Protein AF-I1BP07-F1 (afdb_monomer_lite)

Organism: Rhizopus delemar (strain RA 99-880 / ATCC MYA-4621 / FGSC 9543 / NRRL 43880) (NCBI:txid246409)

pLDDT: mean 74.72, std 16.77, range [32.66, 95.31]

InterPro domains:
  IPR033370 Conserved oligomeric Golgi complex subunit 1 [PTHR31658] (6-443)

Foldseek 3Di:
DLVVVLVCLLPDDDPDLPCLLVSLLVSVLVNVVSVLVVLVVLCQQPPDQPPVRDGPVRVVVVVVCVLQPPDPDDDDDDDDPDQSVLVVDPPVDPVNVVLVPDPPCVSPDDPPPPPPDDDDLVNQLVVSVVVVVVSLVSLVVRVLVSCVSPLFLLSLVSSLVSNQVSCVVPPPDPVSQVSCCSNNVDGDDPCVRRPVVSSLVSLLVSLLVLLLVLLCCCPPPVVCQQPPPPDPVVSVVSLVVLPCLDPPPPDPPLDDDFDPPDPVSVVVRVVSVVCSVLSPGPSLVVSLVVNLVSLVVRLVRLCSLVDDDPDCRPVSVVSNVVSLVSQLVSNLVSLLSNLVVLLVLLVVLVPDPDLVSSLSSLQSSLSSLQCNLLPRQRSQCSNVSDPDSPPPVVCVPPPDHDPSSVVSSVSSNVSNVSSCVSVVVVVVVVLVVVVVVVVVVDDDDPVCPVVCVPPVVVVSD

Secondary structure (DSSP, 8-state):
-HHHHHHHHHH---S-GGGHHHHHHHHHHHHHHHHHHHHHHHHHHHT---TTS--HHHHHHHHHHHHHS--S-----------THHHHS-TTSTHHHHHHTS-HHHHT--------S---HHHHHHHHHHHHHHHHHHHHHHHHHHHTT--SHHHHHHHHHHHHHHHHTT-SSTHHHHHHHHHHSS---HIIIIIHHHHHHHHHHHHHHHHHHHHHHIIIIIHHHHS-SS-HHHHHHHHHHHH--S--TTSS-S-PPPPTT-HHHHHHHHHHHHHHHTT--HHHHHHHHHHHHHHHHHHHHHGGGGS--SS--TTHHHHHHHHHHHHHHHHHHHHHHHHHHHHHHHHHGGG-S-HHHHHHHHHHHHHHHHHHHHH-SSHHHHHHT-SS---TTTTTSSTT--HHHHHHHHHHHHHHHHHHHHHHHHHHHHHHHHHHHHHHHS---TTGGGTHHHHHHHH--

Structure (mmCIF, N/CA/C/O backbone):
data_AF-I1BP07-F1
#
_entry.id   AF-I1BP07-F1
#
loop_
_atom_site.group_PDB
_atom_site.id
_atom_site.type_symbol
_atom_site.label_atom_id
_atom_site.label_alt_id
_atom_site.label_comp_id
_atom_site.label_asym_id
_atom_site.label_entity_id
_atom_site.label_seq_id
_atom_site.pdbx_PDB_ins_code
_atom_site.Cartn_x
_atom_site.Cartn_y
_atom_site.Cartn_z
_atom_site.occupancy
_atom_site.B_iso_or_equiv
_atom_site.auth_seq_id
_atom_site.auth_comp_id
_atom_site.auth_asym_id
_atom_site.auth_atom_id
_atom_site.pdbx_PDB_model_num
ATOM 1 N N . MET A 1 1 ? 14.608 -7.555 -33.661 1.00 65.44 1 MET A N 1
ATOM 2 C CA . MET A 1 1 ? 15.570 -8.225 -32.752 1.00 65.44 1 MET A CA 1
ATOM 3 C C . MET A 1 1 ? 15.538 -7.621 -31.350 1.00 65.44 1 MET A C 1
ATOM 5 O O . MET A 1 1 ? 15.260 -8.359 -30.422 1.00 65.44 1 MET A O 1
ATOM 9 N N . ARG A 1 2 ? 15.727 -6.300 -31.178 1.00 81.62 2 ARG A N 1
ATOM 10 C CA . ARG A 1 2 ? 15.720 -5.640 -29.853 1.00 81.62 2 ARG A CA 1
ATOM 11 C C . ARG A 1 2 ? 14.394 -5.749 -29.082 1.00 81.62 2 ARG A C 1
ATOM 13 O O . ARG A 1 2 ? 14.435 -5.970 -27.883 1.00 81.62 2 ARG A O 1
ATOM 20 N N . THR A 1 3 ? 13.243 -5.707 -29.762 1.00 83.81 3 THR A N 1
ATOM 21 C CA . THR A 1 3 ? 11.929 -5.965 -29.132 1.00 83.81 3 THR A CA 1
ATOM 22 C C . THR A 1 3 ? 11.847 -7.356 -28.506 1.00 83.81 3 THR A C 1
ATOM 24 O O . THR A 1 3 ? 11.414 -7.467 -27.372 1.00 83.81 3 THR A O 1
ATOM 27 N N . ARG A 1 4 ? 12.343 -8.395 -29.196 1.00 84.81 4 ARG A N 1
ATOM 28 C CA . ARG A 1 4 ? 12.355 -9.771 -28.668 1.00 84.81 4 ARG A CA 1
ATOM 29 C C . ARG A 1 4 ? 13.240 -9.901 -27.433 1.00 84.81 4 ARG A C 1
ATOM 31 O O . ARG A 1 4 ? 12.862 -10.574 -26.498 1.00 84.81 4 ARG A O 1
ATOM 38 N N . VAL A 1 5 ? 14.372 -9.193 -27.395 1.00 85.38 5 VAL A N 1
ATOM 39 C CA . VAL A 1 5 ? 15.228 -9.154 -26.197 1.00 85.38 5 VAL A CA 1
ATOM 40 C C . VAL A 1 5 ? 14.480 -8.545 -25.006 1.00 85.38 5 VAL A C 1
ATOM 42 O O . VAL A 1 5 ? 14.605 -9.046 -23.897 1.00 85.38 5 VAL A O 1
ATOM 45 N N . ILE A 1 6 ? 13.695 -7.483 -25.220 1.00 84.88 6 ILE A N 1
ATOM 46 C CA . ILE A 1 6 ? 12.870 -6.883 -24.160 1.00 84.88 6 ILE A CA 1
ATOM 47 C C . ILE A 1 6 ? 11.746 -7.844 -23.742 1.00 84.88 6 ILE A C 1
ATOM 49 O O . ILE A 1 6 ? 11.538 -8.030 -22.549 1.00 84.88 6 ILE A O 1
ATOM 53 N N . GLU A 1 7 ? 11.070 -8.487 -24.698 1.00 86.25 7 GLU A N 1
ATOM 54 C CA . GLU A 1 7 ? 10.052 -9.517 -24.433 1.00 86.25 7 GLU A CA 1
ATOM 55 C C . GLU A 1 7 ? 10.642 -10.680 -23.606 1.00 86.25 7 GLU A C 1
ATOM 57 O O . GLU A 1 7 ? 10.087 -11.032 -22.568 1.00 86.25 7 GLU A O 1
ATOM 62 N N . ASP A 1 8 ? 11.813 -11.203 -23.983 1.00 85.44 8 ASP A N 1
ATOM 63 C CA . ASP A 1 8 ? 12.513 -12.273 -23.261 1.00 85.44 8 ASP A CA 1
ATOM 64 C C . ASP A 1 8 ? 12.889 -11.842 -21.833 1.00 85.44 8 ASP A C 1
ATOM 66 O O . ASP A 1 8 ? 12.716 -12.605 -20.881 1.00 85.44 8 ASP A O 1
ATOM 70 N N . LEU A 1 9 ? 13.379 -10.608 -21.658 1.00 84.94 9 LEU A N 1
ATOM 71 C CA . LEU A 1 9 ? 13.719 -10.061 -20.341 1.00 84.94 9 LEU A CA 1
ATOM 72 C C . LEU A 1 9 ? 12.486 -9.904 -19.442 1.00 84.94 9 LEU A C 1
ATOM 74 O O . LEU A 1 9 ? 12.595 -10.155 -18.243 1.00 84.94 9 LEU A O 1
ATOM 78 N N . LEU A 1 10 ? 11.336 -9.524 -20.007 1.00 83.19 10 LEU A N 1
ATOM 79 C CA . LEU A 1 10 ? 10.070 -9.381 -19.280 1.00 83.19 10 LEU A CA 1
ATOM 80 C C . LEU A 1 10 ? 9.449 -10.735 -18.914 1.00 83.19 10 LEU A C 1
ATOM 82 O O . LEU A 1 10 ? 8.881 -10.883 -17.836 1.00 83.19 10 LEU A O 1
ATOM 86 N N . GLN A 1 11 ? 9.588 -11.743 -19.775 1.00 82.31 11 GLN A N 1
ATOM 87 C CA . GLN A 1 11 ? 9.034 -13.080 -19.533 1.00 82.31 11 GLN A CA 1
ATOM 88 C C . GLN A 1 11 ? 9.915 -13.946 -18.619 1.00 82.31 11 GLN A C 1
ATOM 90 O O . GLN A 1 11 ? 9.458 -14.956 -18.074 1.00 82.31 11 GLN A O 1
ATOM 95 N N . HIS A 1 12 ? 11.180 -13.571 -18.417 1.00 78.50 12 HIS A N 1
ATOM 96 C CA . HIS A 1 12 ? 12.108 -14.343 -17.603 1.00 78.50 12 HIS A CA 1
ATOM 97 C C . HIS A 1 12 ? 11.789 -14.221 -16.101 1.00 78.50 12 HIS A C 1
ATOM 99 O O . HIS A 1 12 ? 12.243 -13.309 -15.411 1.00 78.50 12 HIS A O 1
ATOM 105 N N . LYS A 1 13 ? 11.065 -15.199 -15.548 1.00 67.06 13 LYS A N 1
ATOM 106 C CA . LYS A 1 13 ? 10.767 -15.276 -14.107 1.00 67.06 13 LYS A CA 1
ATOM 107 C C . LYS A 1 13 ? 11.942 -15.868 -13.317 1.00 67.06 13 LYS A C 1
ATOM 109 O O . LYS A 1 13 ? 12.504 -16.900 -13.688 1.00 67.06 13 LYS A O 1
ATOM 114 N N . SER A 1 14 ? 12.319 -15.237 -12.201 1.00 62.19 14 SER A N 1
ATOM 115 C CA . SER A 1 14 ? 13.306 -15.811 -11.272 1.00 62.19 14 SER A CA 1
ATOM 116 C C . SER A 1 14 ? 12.728 -17.043 -10.572 1.00 62.19 14 SER A C 1
ATOM 118 O O . SER A 1 14 ? 11.645 -16.984 -9.998 1.00 62.19 14 SER A O 1
ATOM 120 N N . LYS A 1 15 ? 13.480 -18.152 -10.551 1.00 57.72 15 LYS A N 1
ATOM 121 C CA . LYS A 1 15 ? 13.122 -19.373 -9.801 1.00 57.72 15 LYS A CA 1
ATOM 122 C C . LYS A 1 15 ? 13.403 -19.275 -8.292 1.00 57.72 15 LYS A C 1
ATOM 124 O O . LYS A 1 15 ? 13.000 -20.165 -7.552 1.00 57.72 15 LYS A O 1
ATOM 129 N N . LYS A 1 16 ? 14.120 -18.243 -7.826 1.00 57.16 16 LYS A N 1
ATOM 130 C CA . LYS A 1 16 ? 14.475 -18.050 -6.407 1.00 57.16 16 LYS A CA 1
ATOM 131 C C . LYS A 1 16 ? 13.924 -16.720 -5.894 1.00 57.16 16 LYS A C 1
ATOM 133 O O . LYS A 1 16 ? 14.298 -15.660 -6.398 1.00 57.16 16 LYS A O 1
ATOM 138 N N . MET A 1 17 ? 13.062 -16.799 -4.881 1.00 55.59 17 MET A N 1
ATOM 139 C CA . MET A 1 17 ? 12.342 -15.663 -4.288 1.00 55.59 17 MET A CA 1
ATOM 140 C C . MET A 1 17 ? 13.264 -14.725 -3.484 1.00 55.59 17 MET A C 1
ATOM 142 O O . MET A 1 17 ? 13.031 -13.523 -3.439 1.00 55.59 17 MET A O 1
ATOM 146 N N . GLU A 1 18 ? 14.360 -15.248 -2.922 1.00 54.72 18 GLU A N 1
ATOM 147 C CA . GLU A 1 18 ? 15.248 -14.525 -1.990 1.00 54.72 18 GLU A CA 1
ATOM 148 C C . GLU A 1 18 ? 16.077 -13.393 -2.629 1.00 54.72 18 GLU A C 1
ATOM 150 O O . GLU A 1 18 ? 16.513 -12.488 -1.926 1.00 54.72 18 GLU A O 1
ATOM 155 N N . ASN A 1 19 ? 16.240 -13.379 -3.959 1.00 72.44 19 ASN A N 1
ATOM 156 C CA . ASN A 1 19 ? 16.998 -12.344 -4.684 1.00 72.44 19 ASN A CA 1
ATOM 157 C C . ASN A 1 19 ? 16.127 -11.477 -5.615 1.00 72.44 19 ASN A C 1
ATOM 159 O O . ASN A 1 19 ? 16.659 -10.824 -6.520 1.00 72.44 19 ASN A O 1
ATOM 163 N N . SER A 1 20 ? 14.805 -11.448 -5.408 1.00 80.38 20 SER A N 1
ATOM 164 C CA . SER A 1 20 ? 13.853 -10.760 -6.296 1.00 80.38 20 SER A CA 1
ATOM 165 C C . SER A 1 20 ? 14.192 -9.280 -6.518 1.00 80.38 20 SER A C 1
ATOM 167 O O . SER A 1 20 ? 14.190 -8.826 -7.656 1.00 80.38 20 SER A O 1
ATOM 169 N N . ILE A 1 21 ? 14.604 -8.552 -5.474 1.00 85.94 21 ILE A N 1
ATOM 170 C CA . ILE A 1 21 ? 14.958 -7.121 -5.547 1.00 85.94 21 ILE A CA 1
ATOM 171 C C . ILE A 1 21 ? 16.108 -6.873 -6.534 1.00 85.94 21 ILE A C 1
ATOM 173 O O . ILE A 1 21 ? 16.017 -6.011 -7.404 1.00 85.94 21 ILE A O 1
ATOM 177 N N . HIS A 1 22 ? 17.216 -7.609 -6.395 1.00 86.62 22 HIS A N 1
ATOM 178 C CA . HIS A 1 22 ? 18.387 -7.431 -7.261 1.00 86.62 22 HIS A CA 1
ATOM 179 C C . HIS A 1 22 ? 18.106 -7.882 -8.690 1.00 86.62 22 HIS A C 1
ATOM 181 O O . HIS A 1 22 ? 18.569 -7.249 -9.637 1.00 86.62 22 HIS A O 1
ATOM 187 N N . PHE A 1 23 ? 17.353 -8.970 -8.833 1.00 87.94 23 PHE A N 1
ATOM 188 C CA . PHE A 1 23 ? 16.972 -9.507 -10.126 1.00 87.94 23 PHE A CA 1
ATOM 189 C C . PHE A 1 23 ? 16.077 -8.530 -10.899 1.00 87.94 23 PHE A C 1
ATOM 191 O O . PHE A 1 23 ? 16.430 -8.156 -12.013 1.00 87.94 23 PHE A O 1
ATOM 198 N N . ILE A 1 24 ? 14.999 -8.038 -10.279 1.00 89.75 24 ILE A N 1
ATOM 199 C CA . ILE A 1 24 ? 14.066 -7.079 -10.889 1.00 89.75 24 ILE A CA 1
ATOM 200 C C . ILE A 1 24 ? 14.785 -5.766 -11.212 1.00 89.75 24 ILE A C 1
ATOM 202 O O . ILE A 1 24 ? 14.673 -5.266 -12.328 1.00 89.75 24 ILE A O 1
ATOM 206 N N . ALA A 1 25 ? 15.587 -5.230 -10.284 1.00 89.88 25 ALA A N 1
ATOM 207 C CA . ALA A 1 25 ? 16.351 -4.008 -10.540 1.00 89.88 25 ALA A CA 1
ATOM 208 C C . ALA A 1 25 ? 17.303 -4.160 -11.740 1.00 89.88 25 ALA A C 1
ATOM 210 O O . ALA A 1 25 ? 17.402 -3.256 -12.568 1.00 89.88 25 ALA A O 1
ATOM 211 N N . ARG A 1 26 ? 17.974 -5.315 -11.871 1.00 88.94 26 ARG A N 1
ATOM 212 C CA . ARG A 1 26 ? 18.850 -5.606 -13.012 1.00 88.94 26 ARG A CA 1
ATOM 213 C C . ARG A 1 26 ? 18.068 -5.772 -14.313 1.00 88.94 26 ARG A C 1
ATOM 215 O O . ARG A 1 26 ? 18.469 -5.190 -15.310 1.00 88.94 26 ARG A O 1
ATOM 222 N N . GLN A 1 27 ? 16.956 -6.504 -14.302 1.00 89.88 27 GLN A N 1
ATOM 223 C CA . GLN A 1 27 ? 16.103 -6.660 -15.483 1.00 89.88 27 GLN A CA 1
ATOM 224 C C . GLN A 1 27 ? 15.606 -5.309 -16.000 1.00 89.88 27 GLN A C 1
ATOM 226 O O . GLN A 1 27 ? 15.740 -5.016 -17.185 1.00 89.88 27 GLN A O 1
ATOM 231 N N . LEU A 1 28 ? 15.088 -4.458 -15.110 1.00 91.06 28 LEU A N 1
ATOM 232 C CA . LEU A 1 28 ? 14.599 -3.132 -15.484 1.00 91.06 28 LEU A CA 1
ATOM 233 C C . LEU A 1 28 ? 15.736 -2.226 -15.968 1.00 91.06 28 LEU A C 1
ATOM 235 O O . LEU A 1 28 ? 15.567 -1.525 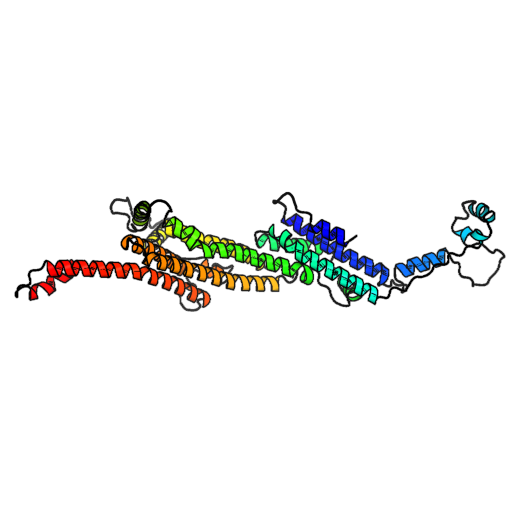-16.965 1.00 91.06 28 LEU A O 1
ATOM 239 N N . LYS A 1 29 ? 16.920 -2.294 -15.344 1.00 90.00 29 LYS A N 1
ATOM 240 C CA . LYS A 1 29 ? 18.126 -1.621 -15.850 1.00 90.00 29 LYS A CA 1
ATOM 241 C C . LYS A 1 29 ? 18.458 -2.073 -17.274 1.00 90.00 29 LYS A C 1
ATOM 243 O O . LYS A 1 29 ? 18.672 -1.229 -18.140 1.00 90.00 29 LYS A O 1
ATOM 248 N N . ASP A 1 30 ? 18.502 -3.379 -17.519 1.00 88.81 30 ASP A N 1
ATOM 249 C CA . ASP A 1 30 ? 18.876 -3.941 -18.817 1.00 88.81 30 ASP A CA 1
ATOM 250 C C . ASP A 1 30 ? 17.866 -3.534 -19.903 1.00 88.81 30 ASP A C 1
ATOM 252 O O . ASP A 1 30 ? 18.271 -3.157 -21.002 1.00 88.81 30 ASP A O 1
ATOM 256 N N . ILE A 1 31 ? 16.568 -3.484 -19.581 1.00 89.94 31 ILE A N 1
ATOM 257 C CA . ILE A 1 31 ? 15.528 -2.952 -20.477 1.00 89.94 31 ILE A CA 1
ATOM 258 C C . ILE A 1 31 ? 15.792 -1.477 -20.812 1.00 89.94 31 ILE A C 1
ATOM 260 O O . ILE A 1 31 ? 15.805 -1.111 -21.989 1.00 89.94 31 ILE A O 1
ATOM 264 N N . ILE A 1 32 ? 16.056 -0.635 -19.806 1.00 88.75 32 ILE A N 1
ATOM 265 C CA . ILE A 1 32 ? 16.356 0.793 -20.010 1.00 88.75 32 ILE A CA 1
ATOM 266 C C . ILE A 1 32 ? 17.624 0.966 -20.859 1.00 88.75 32 ILE A C 1
ATOM 268 O O . ILE A 1 32 ? 17.656 1.807 -21.757 1.00 88.75 32 ILE A O 1
ATOM 272 N N . LEU A 1 33 ? 18.662 0.159 -20.627 1.00 87.62 33 LEU A N 1
ATOM 273 C CA . LEU A 1 33 ? 19.893 0.199 -21.415 1.00 87.62 33 LEU A CA 1
ATOM 274 C C . LEU A 1 33 ? 19.667 -0.235 -22.862 1.00 87.62 33 LEU A C 1
ATOM 276 O O . LEU A 1 33 ? 20.145 0.441 -23.769 1.00 87.62 33 LEU A O 1
ATOM 280 N N . VAL A 1 34 ? 18.920 -1.316 -23.102 1.00 89.25 34 VAL A N 1
ATOM 281 C CA . VAL A 1 34 ? 18.561 -1.749 -24.462 1.00 89.25 34 VAL A CA 1
ATOM 282 C C . VAL A 1 34 ? 17.775 -0.653 -25.178 1.00 89.25 34 VAL A C 1
ATOM 284 O O . VAL A 1 34 ? 18.033 -0.387 -26.355 1.00 89.25 34 VAL A O 1
ATOM 287 N N . PHE A 1 35 ? 16.869 0.021 -24.470 1.00 88.38 35 PHE A N 1
ATOM 288 C CA . PHE A 1 35 ? 16.119 1.156 -24.994 1.00 88.38 35 PHE A CA 1
ATOM 289 C C . PHE A 1 35 ? 17.056 2.299 -25.404 1.00 88.38 35 PHE A C 1
ATOM 291 O O . PHE A 1 35 ? 17.086 2.683 -26.576 1.00 88.38 35 PHE A O 1
ATOM 298 N N . LYS A 1 36 ? 17.907 2.774 -24.485 1.00 87.56 36 LYS A N 1
ATOM 299 C CA . LYS A 1 36 ? 18.861 3.862 -24.751 1.00 87.56 36 LYS A CA 1
ATOM 300 C C . LYS A 1 36 ? 19.850 3.530 -25.866 1.00 87.56 36 LYS A C 1
ATOM 302 O O . LYS A 1 36 ? 20.086 4.356 -26.743 1.00 87.56 36 LYS A O 1
ATOM 307 N N . GLN A 1 37 ? 20.396 2.315 -25.871 1.00 88.19 37 GLN A N 1
ATOM 308 C CA . GLN A 1 37 ? 21.327 1.856 -26.903 1.00 88.19 37 GLN A CA 1
ATOM 309 C C . GLN A 1 37 ? 20.670 1.794 -28.281 1.00 88.19 37 GLN A C 1
ATOM 311 O O . GLN A 1 37 ? 21.300 2.174 -29.262 1.00 88.19 37 GLN A O 1
ATOM 316 N N . THR A 1 38 ? 19.416 1.344 -28.369 1.00 89.81 38 THR A N 1
ATOM 317 C CA . THR A 1 38 ? 18.689 1.279 -29.647 1.00 89.81 38 THR A CA 1
ATOM 318 C C . THR A 1 38 ? 18.510 2.679 -30.232 1.00 89.81 38 THR A C 1
ATOM 320 O O . THR A 1 38 ? 18.828 2.909 -31.395 1.00 89.81 38 THR A O 1
ATOM 323 N N . PHE A 1 39 ? 18.102 3.636 -29.399 1.00 89.19 39 PHE A N 1
ATOM 324 C CA . PHE A 1 39 ? 18.002 5.047 -29.769 1.00 89.19 39 PHE A CA 1
ATOM 325 C C . PHE A 1 39 ? 19.347 5.642 -30.193 1.00 89.19 39 PHE A C 1
ATOM 327 O O . PHE A 1 39 ? 19.441 6.241 -31.259 1.00 89.19 39 PHE A O 1
ATOM 334 N N . ALA A 1 40 ? 20.404 5.438 -29.405 1.00 87.12 40 ALA A N 1
ATOM 335 C CA . ALA A 1 40 ? 21.735 5.942 -29.732 1.00 87.12 40 ALA A CA 1
ATOM 336 C C . ALA A 1 40 ? 22.280 5.341 -31.039 1.00 87.12 40 ALA A C 1
ATOM 338 O O . ALA A 1 40 ? 22.936 6.032 -31.813 1.00 87.12 40 ALA A O 1
ATOM 339 N N . GLN A 1 41 ? 22.013 4.062 -31.313 1.00 87.31 41 GLN A N 1
ATOM 340 C CA . GLN A 1 41 ? 22.420 3.411 -32.561 1.00 87.31 41 GLN A CA 1
ATOM 341 C C . GLN A 1 41 ? 21.684 4.002 -33.765 1.00 87.31 41 GLN A C 1
ATOM 343 O O . GLN A 1 41 ? 22.322 4.324 -34.761 1.00 87.31 41 GLN A O 1
ATOM 348 N N . ILE A 1 42 ? 20.368 4.191 -33.666 1.00 87.31 42 ILE A N 1
ATOM 349 C CA . ILE A 1 42 ? 19.557 4.745 -34.759 1.00 87.31 42 ILE A CA 1
ATOM 350 C C . ILE A 1 42 ? 19.929 6.205 -35.022 1.00 87.31 42 ILE A C 1
ATOM 352 O O . ILE A 1 42 ? 20.132 6.584 -36.174 1.00 87.31 42 ILE A O 1
ATOM 356 N N . ASP A 1 43 ? 20.119 6.995 -33.964 1.00 86.38 43 ASP A N 1
ATOM 357 C CA . ASP A 1 43 ? 20.574 8.378 -34.085 1.00 86.38 43 ASP A CA 1
ATOM 358 C C . ASP A 1 43 ? 21.952 8.455 -34.752 1.00 86.38 43 ASP A C 1
ATOM 360 O O . ASP A 1 43 ? 22.116 9.195 -35.713 1.00 86.38 43 ASP A O 1
ATOM 364 N N . ASN A 1 44 ? 22.922 7.635 -34.338 1.00 84.12 44 ASN A N 1
ATOM 365 C CA . ASN A 1 44 ? 24.251 7.619 -34.959 1.00 84.12 44 ASN A CA 1
ATOM 366 C C . ASN A 1 44 ? 24.228 7.192 -36.435 1.00 84.12 44 ASN A C 1
ATOM 368 O O . ASN A 1 44 ? 24.987 7.726 -37.243 1.00 84.12 44 ASN A O 1
ATOM 372 N N . VAL A 1 45 ? 23.393 6.213 -36.790 1.00 83.88 45 VAL A N 1
ATOM 373 C CA . VAL A 1 45 ? 23.335 5.665 -38.153 1.00 83.88 45 VAL A CA 1
ATOM 374 C C . VAL A 1 45 ? 22.674 6.647 -39.118 1.00 83.88 45 VAL A C 1
ATOM 376 O O . VAL A 1 45 ? 23.175 6.803 -40.233 1.00 83.88 45 VAL A O 1
ATOM 379 N N . PHE A 1 46 ? 21.603 7.325 -38.693 1.00 81.12 46 PHE A N 1
ATOM 380 C CA . PHE A 1 46 ? 20.732 8.070 -39.606 1.00 81.12 46 PHE A CA 1
ATOM 381 C C . PHE A 1 46 ? 20.586 9.574 -39.332 1.00 81.12 46 PHE A C 1
ATOM 383 O O . PHE A 1 46 ? 20.122 10.293 -40.213 1.00 81.12 46 PHE A O 1
ATOM 390 N N . CYS A 1 47 ? 20.930 10.076 -38.142 1.00 78.31 47 CYS A N 1
ATOM 391 C CA . CYS A 1 47 ? 20.581 11.446 -37.737 1.00 78.31 47 CYS A CA 1
ATOM 392 C C . CYS A 1 47 ? 21.792 12.299 -37.345 1.00 78.31 47 CYS A C 1
ATOM 394 O O . CYS A 1 47 ? 21.873 13.467 -37.728 1.00 78.31 47 CYS A O 1
ATOM 396 N N . LEU A 1 48 ? 22.729 11.741 -36.577 1.00 76.31 48 LEU A N 1
ATOM 397 C CA . LEU A 1 48 ? 23.895 12.455 -36.084 1.00 76.31 48 LEU A CA 1
ATOM 398 C C . LEU A 1 48 ? 24.890 12.670 -37.223 1.00 76.31 48 LEU A C 1
ATOM 400 O O . LEU A 1 48 ? 25.517 11.732 -37.715 1.00 76.31 48 LEU A O 1
ATOM 404 N N . LYS A 1 49 ? 25.066 13.932 -37.599 1.00 70.19 49 LYS A N 1
ATOM 405 C CA . LYS A 1 49 ? 26.115 14.367 -38.516 1.00 70.19 49 LYS A CA 1
ATOM 406 C C . LYS A 1 49 ? 27.380 14.633 -37.702 1.00 70.19 49 LYS A C 1
ATOM 408 O O . LYS A 1 49 ? 27.355 15.472 -36.804 1.00 70.19 49 LYS A O 1
ATOM 413 N N . LYS A 1 50 ? 28.457 13.884 -37.965 1.00 68.06 50 LYS A N 1
ATOM 414 C CA . LYS A 1 50 ? 29.776 14.125 -37.340 1.00 68.06 50 LYS A CA 1
ATOM 415 C C . LYS A 1 50 ? 30.398 15.414 -37.900 1.00 68.06 50 LYS A C 1
ATOM 417 O O . LYS A 1 50 ? 29.781 16.059 -38.740 1.00 68.06 50 LYS A O 1
ATOM 422 N N . GLU A 1 51 ? 31.596 15.796 -37.451 1.00 58.41 51 GLU A N 1
ATOM 423 C CA . GLU A 1 51 ? 32.284 17.049 -37.838 1.00 58.41 51 GLU A CA 1
ATOM 424 C C . GLU A 1 51 ? 32.342 17.292 -39.365 1.00 58.41 51 GLU A C 1
ATOM 426 O O . GLU A 1 51 ? 32.288 18.436 -39.804 1.00 58.41 51 GLU A O 1
ATOM 431 N N . ASP A 1 52 ? 32.310 16.228 -40.175 1.00 60.00 52 ASP A N 1
ATOM 432 C CA . ASP A 1 52 ? 32.251 16.275 -41.646 1.00 60.00 52 ASP A CA 1
ATOM 433 C C . ASP A 1 52 ? 30.846 16.545 -42.240 1.00 60.00 52 ASP A C 1
ATOM 435 O O . ASP A 1 52 ? 30.651 16.485 -43.454 1.00 60.00 52 ASP A O 1
ATOM 439 N N . GLY A 1 53 ? 29.828 16.788 -41.410 1.00 66.31 53 GLY A N 1
ATOM 440 C CA . GLY A 1 53 ? 28.446 17.028 -41.841 1.00 66.31 53 GLY A CA 1
ATOM 441 C C . GLY A 1 53 ? 27.703 15.788 -42.364 1.00 66.31 53 GLY A C 1
ATOM 442 O O . GLY A 1 53 ? 26.586 15.926 -42.867 1.00 66.31 53 GLY A O 1
ATOM 443 N N . MET A 1 54 ? 28.292 14.594 -42.230 1.00 67.62 54 MET A N 1
ATOM 444 C CA . MET A 1 54 ? 27.750 13.319 -42.719 1.00 67.62 54 MET A CA 1
ATOM 445 C C . MET A 1 54 ? 27.332 12.390 -41.572 1.00 67.62 54 MET A C 1
ATOM 447 O O . MET A 1 54 ? 27.994 12.316 -40.532 1.00 67.62 54 MET A O 1
ATOM 451 N N . THR A 1 55 ? 26.237 11.662 -41.780 1.00 78.19 55 THR A N 1
ATOM 452 C CA . THR A 1 55 ? 25.800 10.530 -40.946 1.00 78.19 55 THR A CA 1
ATOM 453 C C . THR A 1 55 ? 26.760 9.348 -41.075 1.00 78.19 55 THR A C 1
ATOM 455 O O . THR A 1 55 ? 27.569 9.289 -42.000 1.00 78.19 55 THR A O 1
ATOM 458 N N . LEU A 1 56 ? 26.688 8.364 -40.171 1.00 76.19 56 LEU A N 1
ATOM 459 C CA . LEU A 1 56 ? 27.550 7.178 -40.251 1.00 76.19 56 LEU A CA 1
ATOM 460 C C . LEU A 1 56 ? 27.335 6.400 -41.563 1.00 76.19 56 LEU A C 1
ATOM 462 O O . LEU A 1 56 ? 28.300 5.924 -42.158 1.00 76.19 56 LEU A O 1
ATOM 466 N N . MET A 1 57 ? 26.088 6.303 -42.038 1.00 77.19 57 MET A N 1
ATOM 467 C CA . MET A 1 57 ? 25.782 5.672 -43.326 1.00 77.19 57 MET A CA 1
ATOM 468 C C . MET A 1 57 ? 26.325 6.472 -44.501 1.00 77.19 57 MET A C 1
ATOM 470 O O . MET A 1 57 ? 26.924 5.884 -45.397 1.00 77.19 57 MET A O 1
ATOM 474 N N . GLU A 1 58 ? 26.179 7.796 -44.500 1.00 73.81 58 GLU A N 1
ATOM 475 C CA . GLU A 1 58 ? 26.767 8.659 -45.533 1.00 73.81 58 GLU A CA 1
ATOM 476 C C . GLU A 1 58 ? 28.299 8.604 -45.501 1.00 73.81 58 GLU A C 1
ATOM 478 O O . GLU A 1 58 ? 28.941 8.577 -46.548 1.00 73.81 58 GLU A O 1
ATOM 483 N N . PHE A 1 59 ? 28.903 8.504 -44.317 1.00 76.56 59 PHE A N 1
ATOM 484 C CA . PHE A 1 59 ? 30.341 8.323 -44.157 1.00 76.56 59 PHE A CA 1
ATOM 485 C C . PHE A 1 59 ? 30.805 6.984 -44.737 1.00 76.56 59 PHE A C 1
ATOM 487 O O . PHE A 1 59 ? 31.721 6.958 -45.553 1.00 76.56 59 PHE A O 1
ATOM 494 N N . TYR A 1 60 ? 30.161 5.866 -44.389 1.00 75.44 60 TYR A N 1
ATOM 495 C CA . TYR A 1 60 ? 30.519 4.566 -44.963 1.00 75.44 60 TYR A CA 1
ATOM 496 C C . TYR A 1 60 ? 30.229 4.494 -46.458 1.00 75.44 60 TYR A C 1
ATOM 498 O O . TYR A 1 60 ? 31.033 3.931 -47.193 1.00 75.44 60 TYR A O 1
ATOM 506 N N . THR A 1 61 ? 29.134 5.093 -46.922 1.00 74.19 61 THR A N 1
ATOM 507 C CA . THR A 1 61 ? 28.779 5.128 -48.345 1.00 74.19 61 THR A CA 1
ATOM 508 C C . THR A 1 61 ? 29.762 5.990 -49.122 1.00 74.19 61 THR A C 1
ATOM 510 O O . THR A 1 61 ? 30.234 5.567 -50.168 1.00 74.19 61 THR A O 1
ATOM 513 N N . SER A 1 62 ? 30.147 7.157 -48.604 1.00 71.19 62 SER A N 1
ATOM 514 C CA . SER A 1 62 ? 31.149 8.019 -49.236 1.00 71.19 62 SER A CA 1
ATOM 515 C C . SER A 1 62 ? 32.548 7.413 -49.171 1.00 71.19 62 SER A C 1
ATOM 517 O O . SER A 1 62 ? 33.294 7.525 -50.137 1.00 71.19 62 SER A O 1
ATOM 519 N N . HIS A 1 63 ? 32.913 6.719 -48.089 1.00 71.00 63 HIS A N 1
ATOM 520 C CA . HIS A 1 63 ? 34.164 5.969 -48.006 1.00 71.00 63 HIS A CA 1
ATOM 521 C C . HIS A 1 63 ? 34.161 4.794 -48.989 1.00 71.00 63 HIS A C 1
ATOM 523 O O . HIS A 1 63 ? 35.138 4.594 -49.706 1.00 71.00 63 HIS A O 1
ATOM 529 N N . PHE A 1 64 ? 33.061 4.042 -49.078 1.00 67.88 64 PHE A N 1
ATOM 530 C CA . PHE A 1 64 ? 32.877 2.972 -50.056 1.00 67.88 64 PHE A CA 1
ATOM 531 C C . PHE A 1 64 ? 32.961 3.523 -51.480 1.00 67.88 64 PHE A C 1
ATOM 533 O O . PHE A 1 64 ? 33.765 3.037 -52.264 1.00 67.88 64 PHE A O 1
ATOM 540 N N . GLN A 1 65 ? 32.242 4.602 -51.796 1.00 66.19 65 GLN A N 1
ATOM 541 C CA . GLN A 1 65 ? 32.337 5.290 -53.081 1.00 66.19 65 GLN A CA 1
ATOM 542 C C . GLN A 1 65 ? 33.764 5.766 -53.356 1.00 66.19 65 GLN A C 1
ATOM 544 O O . GLN A 1 65 ? 34.273 5.465 -54.417 1.00 66.19 65 GLN A O 1
ATOM 549 N N . LYS A 1 66 ? 34.463 6.413 -52.417 1.00 64.75 66 LYS A N 1
ATOM 550 C CA . LYS A 1 66 ? 35.872 6.821 -52.596 1.00 64.75 66 LYS A CA 1
ATOM 551 C C . LYS A 1 66 ? 36.824 5.632 -52.781 1.00 64.75 66 LYS A C 1
ATOM 553 O O . LYS A 1 66 ? 37.807 5.749 -53.506 1.00 64.75 66 LYS A O 1
ATOM 558 N N . THR A 1 67 ? 36.552 4.498 -52.135 1.00 59.78 67 THR A N 1
ATOM 559 C CA . THR A 1 67 ? 37.381 3.284 -52.230 1.00 59.78 67 THR A CA 1
ATOM 560 C C . THR A 1 67 ? 37.128 2.526 -53.538 1.00 59.78 67 THR A C 1
ATOM 562 O O . THR A 1 67 ? 38.060 1.968 -54.111 1.00 59.78 67 THR A O 1
ATOM 565 N N . PHE A 1 68 ? 35.887 2.520 -54.034 1.00 56.06 68 PHE A N 1
ATOM 566 C CA . PHE A 1 68 ? 35.477 1.808 -55.252 1.00 56.06 68 PHE A CA 1
ATOM 567 C C . PHE A 1 68 ? 35.492 2.677 -56.524 1.00 56.06 68 PHE A C 1
ATOM 569 O O . PHE A 1 68 ? 35.662 2.152 -57.624 1.00 56.06 68 PHE A O 1
ATOM 576 N N . LEU A 1 69 ? 35.332 3.995 -56.398 1.00 54.91 69 LEU A N 1
ATOM 577 C CA . LEU A 1 69 ? 35.254 4.979 -57.478 1.00 54.91 69 LEU A CA 1
ATOM 578 C C . LEU A 1 69 ? 36.343 6.038 -57.249 1.00 54.91 69 LEU A C 1
ATOM 580 O O . LEU A 1 69 ? 36.231 6.902 -56.383 1.00 54.91 69 LEU A O 1
ATOM 584 N N . ILE A 1 70 ? 37.418 5.990 -58.037 1.00 53.66 70 ILE A N 1
ATOM 585 C CA . ILE A 1 70 ? 38.407 7.079 -58.052 1.00 53.66 70 ILE A CA 1
ATOM 586 C C . ILE A 1 70 ? 37.803 8.280 -58.804 1.00 53.66 70 ILE A C 1
ATOM 588 O O . ILE A 1 70 ? 37.162 8.071 -59.840 1.00 53.66 70 ILE A O 1
ATOM 592 N N . PRO A 1 71 ? 38.024 9.526 -58.334 1.00 44.91 71 PRO A N 1
ATOM 593 C CA . PRO A 1 71 ? 37.559 10.737 -58.997 1.00 44.91 71 PRO A CA 1
ATOM 594 C C . PRO A 1 71 ? 38.149 10.849 -60.402 1.00 44.91 71 PRO A C 1
ATOM 596 O O . PRO A 1 71 ? 39.347 11.051 -60.598 1.00 44.91 71 PRO A O 1
ATOM 599 N N . SER A 1 72 ? 37.283 10.775 -61.404 1.00 40.72 72 SER A N 1
ATOM 600 C CA . SER A 1 72 ? 37.561 11.286 -62.738 1.00 40.72 72 SER A CA 1
ATOM 601 C C . SER A 1 72 ? 37.576 12.812 -62.675 1.00 40.72 72 SER A C 1
ATOM 603 O O . SER A 1 72 ? 36.546 13.432 -62.916 1.00 40.72 72 SER A O 1
ATOM 605 N N . ASN A 1 73 ? 38.699 13.388 -62.231 1.00 41.97 73 ASN A N 1
ATOM 606 C CA . ASN A 1 73 ? 39.279 14.657 -62.696 1.00 41.97 73 ASN A CA 1
ATOM 607 C C . ASN A 1 73 ? 40.210 15.264 -61.637 1.00 41.97 73 ASN A C 1
ATOM 609 O O . ASN A 1 73 ? 39.768 16.039 -60.798 1.00 41.97 73 ASN A O 1
ATOM 613 N N . THR A 1 74 ? 41.511 15.021 -61.771 1.00 35.44 74 THR A N 1
ATOM 614 C CA . THR A 1 74 ? 42.505 16.101 -61.723 1.00 35.44 74 THR A CA 1
ATOM 615 C C . THR A 1 74 ? 43.654 15.739 -62.657 1.00 35.44 74 THR A C 1
ATOM 617 O O . THR A 1 74 ? 44.347 14.734 -62.527 1.00 35.44 74 THR A O 1
ATOM 620 N N . SER A 1 75 ? 43.800 16.563 -63.679 1.00 39.94 75 SER A N 1
ATOM 621 C CA . SER A 1 75 ? 44.876 16.566 -64.653 1.00 39.94 75 SER A CA 1
ATOM 622 C C . SER A 1 75 ? 46.239 16.786 -63.989 1.00 39.94 75 SER A C 1
ATOM 624 O O . SER A 1 75 ? 46.499 17.873 -63.480 1.00 39.94 75 SER A O 1
ATOM 626 N N . SER A 1 76 ? 47.134 15.798 -64.055 1.00 35.75 76 SER A N 1
ATOM 627 C CA . SER A 1 76 ? 48.507 15.988 -64.562 1.00 35.75 76 SER A CA 1
ATOM 628 C C . SER A 1 76 ? 49.315 14.681 -64.592 1.00 35.75 76 SER A C 1
ATOM 630 O O . SER A 1 76 ? 49.667 14.112 -63.569 1.00 35.75 76 SER A O 1
ATOM 632 N N . SER A 1 77 ? 49.670 14.301 -65.823 1.00 33.78 77 SER A N 1
ATOM 633 C CA . SER A 1 77 ? 50.820 13.487 -66.240 1.00 33.78 77 SER A CA 1
ATOM 634 C C . SER A 1 77 ? 50.860 11.988 -65.900 1.00 33.78 77 SER A C 1
ATOM 636 O O . SER A 1 77 ? 51.069 11.582 -64.763 1.00 33.78 77 SER A O 1
ATOM 638 N N . GLY A 1 78 ? 50.814 11.168 -66.960 1.00 32.66 78 GLY A N 1
ATOM 639 C CA . GLY A 1 78 ? 51.420 9.833 -66.978 1.00 32.66 78 GLY A CA 1
ATOM 640 C C . GLY A 1 78 ? 50.447 8.682 -67.219 1.00 32.66 78 GLY A C 1
ATOM 641 O O . GLY A 1 78 ? 49.797 8.208 -66.298 1.00 32.66 78 GLY A O 1
ATOM 642 N N . ASN A 1 79 ? 50.390 8.226 -68.473 1.00 37.50 79 ASN A N 1
ATOM 643 C CA . ASN A 1 79 ? 49.751 7.005 -68.976 1.00 37.50 79 ASN A CA 1
ATOM 644 C C . ASN A 1 79 ? 49.478 5.894 -67.945 1.00 37.50 79 ASN A C 1
ATOM 646 O O . ASN A 1 79 ? 50.401 5.307 -67.385 1.00 37.50 79 ASN A O 1
ATOM 650 N N . GLY A 1 80 ? 48.209 5.499 -67.832 1.00 37.09 80 GLY A N 1
ATOM 651 C CA . GLY A 1 80 ? 47.826 4.249 -67.184 1.00 37.09 80 GLY A CA 1
ATOM 652 C C . GLY A 1 80 ? 46.378 4.249 -66.725 1.00 37.09 80 GLY A C 1
ATOM 653 O O . GLY A 1 80 ? 46.087 4.569 -65.578 1.00 37.09 80 GLY A O 1
ATOM 654 N N . SER A 1 81 ? 45.466 3.848 -67.609 1.00 43.69 81 SER A N 1
ATOM 655 C CA . SER A 1 81 ? 44.093 3.473 -67.268 1.00 43.69 81 SER A CA 1
ATOM 656 C C . SER A 1 81 ? 44.100 2.270 -66.314 1.00 43.69 81 SER A C 1
ATOM 658 O O . SER A 1 81 ? 44.031 1.120 -66.752 1.00 43.69 81 SER A O 1
ATOM 660 N N . GLN A 1 82 ? 44.247 2.500 -65.011 1.00 48.72 82 GLN A N 1
ATOM 661 C CA . GLN A 1 82 ? 44.106 1.428 -64.030 1.00 48.72 82 GLN A CA 1
ATOM 662 C C . GLN A 1 82 ? 42.622 1.142 -63.797 1.00 48.72 82 GLN A C 1
ATOM 664 O O . GLN A 1 82 ? 41.855 2.014 -63.395 1.00 48.72 82 GLN A O 1
ATOM 669 N N . LEU A 1 83 ? 42.228 -0.098 -64.090 1.00 51.59 83 LEU A N 1
ATOM 670 C CA . LEU A 1 83 ? 40.870 -0.605 -63.913 1.00 51.59 83 LEU A CA 1
ATOM 671 C C . LEU A 1 83 ? 40.517 -0.632 -62.410 1.00 51.59 83 LEU A C 1
ATOM 673 O O . LEU A 1 83 ? 41.353 -1.082 -61.624 1.00 51.59 83 LEU A O 1
ATOM 677 N N . PRO A 1 84 ? 39.303 -0.233 -61.990 1.00 51.81 84 PRO A N 1
ATOM 678 C CA . PRO A 1 84 ? 38.913 -0.102 -60.575 1.00 51.81 84 PRO A CA 1
ATOM 679 C C . PRO A 1 84 ? 39.199 -1.347 -59.716 1.00 51.81 84 PRO A C 1
ATOM 681 O O . PRO A 1 84 ? 39.646 -1.250 -58.576 1.00 51.81 84 PRO A O 1
ATOM 684 N N . ILE A 1 85 ? 39.034 -2.535 -60.302 1.00 51.69 85 ILE A N 1
ATOM 685 C CA . ILE A 1 85 ? 39.256 -3.833 -59.650 1.00 51.69 85 ILE A CA 1
ATOM 686 C C . ILE A 1 85 ? 40.745 -4.111 -59.354 1.00 51.69 85 ILE A C 1
ATOM 688 O O . ILE A 1 85 ? 41.061 -4.833 -58.412 1.00 51.69 85 ILE A O 1
ATOM 692 N N . THR A 1 86 ? 41.680 -3.504 -60.095 1.00 50.09 86 THR A N 1
ATOM 693 C CA . THR A 1 86 ? 43.133 -3.741 -59.939 1.00 50.09 86 THR A CA 1
ATOM 694 C C . THR A 1 86 ? 43.751 -3.118 -58.688 1.00 50.09 86 THR A C 1
ATOM 696 O O . THR A 1 86 ? 44.876 -3.474 -58.354 1.00 50.09 86 THR A O 1
ATOM 699 N N . ARG A 1 87 ? 43.026 -2.243 -57.971 1.00 53.94 87 ARG A N 1
ATOM 700 C CA . ARG A 1 87 ? 43.464 -1.652 -56.691 1.00 53.94 87 ARG A CA 1
ATOM 701 C C . ARG A 1 87 ? 42.726 -2.175 -55.454 1.00 53.94 87 ARG A C 1
ATOM 703 O O . ARG A 1 87 ? 43.223 -1.974 -54.352 1.00 53.94 87 ARG A O 1
ATOM 710 N N . LEU A 1 88 ? 41.591 -2.868 -55.617 1.00 52.25 88 LEU A N 1
ATOM 711 C CA . LEU A 1 88 ? 40.920 -3.591 -54.518 1.00 52.25 88 LEU A CA 1
ATOM 712 C C . LEU A 1 88 ? 41.787 -4.734 -53.975 1.00 52.25 88 LEU A C 1
ATOM 714 O O . LEU A 1 88 ? 41.666 -5.126 -52.817 1.00 52.25 88 LEU A O 1
ATOM 718 N N . PHE A 1 89 ? 42.692 -5.238 -54.810 1.00 53.41 89 PHE A N 1
ATOM 719 C CA . PHE A 1 89 ? 43.712 -6.196 -54.432 1.00 53.41 89 PHE A CA 1
ATOM 720 C C . PHE A 1 89 ? 45.059 -5.480 -54.410 1.00 53.41 89 PHE A C 1
ATOM 722 O O . PHE A 1 89 ? 45.472 -4.892 -55.408 1.00 53.41 89 PHE A O 1
ATOM 729 N N . SER A 1 90 ? 45.715 -5.498 -53.250 1.00 49.28 90 SER A N 1
ATOM 730 C CA . SER A 1 90 ? 47.025 -4.882 -53.029 1.00 49.28 90 SER A CA 1
ATOM 731 C C . SER A 1 90 ? 48.005 -5.177 -54.180 1.00 49.28 90 SER A C 1
ATOM 733 O O . SER A 1 90 ? 48.091 -6.334 -54.604 1.00 49.28 90 SER A O 1
ATOM 735 N N . PRO A 1 91 ? 48.829 -4.204 -54.623 1.00 52.22 91 PRO A N 1
ATOM 736 C CA . PRO A 1 91 ? 49.902 -4.452 -55.589 1.00 52.22 91 PRO A CA 1
ATOM 737 C C . PRO A 1 91 ? 50.955 -5.454 -55.081 1.00 52.22 91 PRO A C 1
ATOM 739 O O . PRO A 1 91 ? 51.741 -5.956 -55.877 1.00 52.22 91 PRO A O 1
ATOM 742 N N . SER A 1 92 ? 50.954 -5.793 -53.783 1.00 50.50 92 SER A N 1
ATOM 743 C CA . SER A 1 92 ? 51.784 -6.869 -53.224 1.00 50.50 92 SER A CA 1
ATOM 744 C C . SER A 1 92 ? 51.344 -8.272 -53.650 1.00 50.50 92 SER A C 1
ATOM 746 O O . SER A 1 92 ? 52.113 -9.219 -53.517 1.00 50.50 92 SER A O 1
ATOM 748 N N . SER A 1 93 ? 50.120 -8.426 -54.157 1.00 54.06 93 SER A N 1
ATOM 749 C CA . SER A 1 93 ? 49.622 -9.688 -54.694 1.00 54.06 93 SER A CA 1
ATOM 750 C C . SER A 1 93 ? 49.473 -9.565 -56.209 1.00 54.06 93 SER A C 1
ATOM 752 O O . SER A 1 93 ? 48.851 -8.634 -56.720 1.00 54.06 93 SER A O 1
ATOM 754 N N . ASN A 1 94 ? 50.000 -10.538 -56.955 1.00 55.59 94 ASN A N 1
ATOM 755 C CA . ASN A 1 94 ? 49.934 -10.632 -58.424 1.00 55.59 94 ASN A CA 1
ATOM 756 C C . ASN A 1 94 ? 48.497 -10.759 -58.999 1.00 55.59 94 ASN A C 1
ATOM 758 O O . ASN A 1 94 ? 48.304 -11.155 -60.144 1.00 55.59 94 ASN A O 1
ATOM 762 N N . VAL A 1 95 ? 47.464 -10.413 -58.228 1.00 57.12 95 VAL A N 1
ATOM 763 C CA . VAL A 1 95 ? 46.041 -10.475 -58.587 1.00 57.12 95 VAL A CA 1
ATOM 764 C C . VAL A 1 95 ? 45.706 -9.527 -59.743 1.00 57.12 95 VAL A C 1
ATOM 766 O O . VAL A 1 95 ? 44.843 -9.837 -60.559 1.00 57.12 95 VAL A O 1
ATOM 769 N N . HIS A 1 96 ? 46.453 -8.430 -59.902 1.00 59.03 96 HIS A N 1
ATOM 770 C CA . HIS A 1 96 ? 46.353 -7.545 -61.069 1.00 59.03 96 HIS A CA 1
ATOM 771 C C . HIS A 1 96 ? 46.636 -8.265 -62.406 1.00 59.03 96 HIS A C 1
ATOM 773 O O . HIS A 1 96 ? 46.108 -7.850 -63.437 1.00 59.03 96 HIS A O 1
ATOM 779 N N . LEU A 1 97 ? 47.404 -9.367 -62.400 1.00 62.19 97 LEU A N 1
ATOM 780 C CA . LEU A 1 97 ? 47.603 -10.219 -63.579 1.00 62.19 97 LEU A CA 1
ATOM 781 C C . LEU A 1 97 ? 46.375 -11.091 -63.861 1.00 62.19 97 LEU A C 1
ATOM 783 O O . LEU A 1 97 ? 45.994 -11.227 -65.018 1.00 62.19 97 LEU A O 1
ATOM 787 N N . ILE A 1 98 ? 45.718 -11.621 -62.825 1.00 62.53 98 ILE A N 1
ATOM 788 C CA . ILE A 1 98 ? 44.492 -12.435 -62.944 1.00 62.53 98 ILE A CA 1
ATOM 789 C C . ILE A 1 98 ? 43.354 -11.599 -63.541 1.00 62.53 98 ILE A C 1
ATOM 791 O O . ILE A 1 98 ? 42.629 -12.059 -64.419 1.00 62.53 98 ILE A O 1
ATOM 795 N N . ILE A 1 99 ? 43.245 -10.337 -63.123 1.00 64.31 99 ILE A N 1
ATOM 796 C CA . ILE A 1 99 ? 42.203 -9.412 -63.584 1.00 64.31 99 ILE A CA 1
ATOM 797 C C . ILE A 1 99 ? 42.299 -9.138 -65.091 1.00 64.31 99 ILE A C 1
ATOM 799 O O . ILE A 1 99 ? 41.272 -8.975 -65.745 1.00 64.31 99 ILE A O 1
ATOM 803 N N . ARG A 1 100 ? 43.510 -9.158 -65.667 1.00 64.88 100 ARG A N 1
ATOM 804 C CA . ARG A 1 100 ? 43.739 -8.965 -67.109 1.00 64.88 100 ARG A CA 1
ATOM 805 C C . ARG A 1 100 ? 43.187 -10.109 -67.965 1.00 64.88 100 ARG A C 1
ATOM 807 O O . ARG A 1 100 ? 42.897 -9.893 -69.139 1.00 64.88 100 ARG A O 1
ATOM 814 N N . TYR A 1 101 ? 43.036 -11.296 -67.376 1.00 67.31 101 TYR A N 1
ATOM 815 C CA . TYR A 1 101 ? 42.482 -12.484 -68.028 1.00 67.31 101 TYR A CA 1
ATOM 816 C C . TYR A 1 101 ? 40.989 -12.696 -67.742 1.00 67.31 101 TYR A C 1
ATOM 818 O O . TYR A 1 101 ? 40.402 -13.645 -68.258 1.00 67.31 101 TYR A O 1
ATOM 826 N N . LEU A 1 102 ? 40.352 -11.835 -66.940 1.00 72.50 102 LEU A N 1
ATOM 827 C CA . LEU A 1 102 ? 38.904 -11.900 -66.746 1.00 72.50 102 LEU A CA 1
ATOM 828 C C . LEU A 1 102 ? 38.167 -11.442 -68.015 1.00 72.50 102 LEU A C 1
ATOM 830 O O . LEU A 1 102 ? 38.679 -10.586 -68.734 1.00 72.50 102 LEU A O 1
ATOM 834 N N . PRO A 1 103 ? 36.956 -11.953 -68.292 1.00 77.38 103 PRO A N 1
ATOM 835 C CA . PRO A 1 103 ? 36.133 -11.470 -69.396 1.00 77.38 103 PRO A CA 1
ATOM 836 C C . PRO A 1 103 ? 35.898 -9.956 -69.331 1.00 77.38 103 PRO A C 1
ATOM 838 O O . PRO A 1 103 ? 35.766 -9.378 -68.249 1.00 77.38 103 PRO A O 1
ATOM 841 N N . GLU A 1 104 ? 35.791 -9.313 -70.496 1.00 67.62 104 GLU A N 1
ATOM 842 C CA . GLU A 1 104 ? 35.618 -7.858 -70.620 1.00 67.62 104 GLU A CA 1
ATOM 843 C C . GLU A 1 104 ? 34.382 -7.339 -69.859 1.00 67.62 104 GLU A C 1
ATOM 845 O O . GLU A 1 104 ? 34.399 -6.232 -69.320 1.00 67.62 104 GLU A O 1
ATOM 850 N N . SER A 1 105 ? 33.347 -8.176 -69.728 1.00 72.75 105 SER A N 1
ATOM 851 C CA . SER A 1 105 ? 32.152 -7.916 -68.918 1.00 72.75 105 SER A CA 1
ATOM 852 C C . SER A 1 105 ? 32.456 -7.698 -67.435 1.00 72.75 105 SER A C 1
ATOM 854 O O . SER A 1 105 ? 31.830 -6.849 -66.812 1.00 72.75 105 SER A O 1
ATOM 856 N N . VAL A 1 106 ? 33.433 -8.416 -66.876 1.00 68.31 106 VAL A N 1
ATOM 857 C CA . VAL A 1 106 ? 33.856 -8.296 -65.472 1.00 68.31 106 VAL A CA 1
ATOM 858 C C . VAL A 1 106 ? 34.852 -7.150 -65.307 1.00 68.31 106 VAL A C 1
ATOM 860 O O . VAL A 1 106 ? 34.785 -6.410 -64.331 1.00 68.31 106 VAL A O 1
ATOM 863 N N . GLN A 1 107 ? 35.744 -6.950 -66.281 1.00 65.31 107 GLN A N 1
ATOM 864 C CA . GLN A 1 107 ? 36.716 -5.849 -66.252 1.00 65.31 107 GLN A CA 1
ATOM 865 C C . GLN A 1 107 ? 36.043 -4.469 -66.324 1.00 65.31 107 GLN A C 1
ATOM 867 O O . GLN A 1 107 ? 36.498 -3.525 -65.678 1.00 65.31 107 GLN A O 1
ATOM 872 N N . LYS A 1 108 ? 34.962 -4.351 -67.105 1.00 67.12 108 LYS A N 1
ATOM 873 C CA . LYS A 1 108 ? 34.174 -3.118 -67.264 1.00 67.12 108 LYS A CA 1
ATOM 874 C C . LYS A 1 108 ? 32.984 -3.029 -66.311 1.00 67.12 108 LYS A C 1
ATOM 876 O O . LYS A 1 108 ? 32.255 -2.038 -66.370 1.00 67.12 108 LYS A O 1
ATOM 881 N N . TYR A 1 109 ? 32.773 -4.036 -65.462 1.00 66.75 109 TYR A N 1
ATOM 882 C CA . TYR A 1 109 ? 31.655 -4.048 -64.530 1.00 66.75 109 TYR A CA 1
ATOM 883 C C . TYR A 1 109 ? 31.760 -2.854 -63.581 1.00 66.75 109 TYR A C 1
ATOM 885 O O . TYR A 1 109 ? 32.669 -2.765 -62.753 1.00 66.75 109 TYR A O 1
ATOM 893 N N . LYS A 1 110 ? 30.814 -1.927 -63.715 1.00 63.09 110 LYS A N 1
ATOM 894 C CA . LYS A 1 110 ? 30.540 -0.911 -62.708 1.00 63.09 110 LYS A CA 1
ATOM 895 C C . LYS A 1 110 ? 29.334 -1.410 -61.925 1.00 63.09 110 LYS A C 1
ATOM 897 O O . LYS A 1 110 ? 28.300 -1.627 -62.553 1.00 63.09 110 LYS A O 1
ATOM 902 N N . PRO A 1 111 ? 29.449 -1.629 -60.608 1.00 61.28 111 PRO A N 1
ATOM 903 C CA . PRO A 1 111 ? 28.275 -1.924 -59.809 1.00 61.28 111 PRO A CA 1
ATOM 904 C C . PRO A 1 111 ? 27.329 -0.728 -59.919 1.00 61.28 111 PRO A C 1
ATOM 906 O O . PRO A 1 111 ? 27.680 0.379 -59.509 1.00 61.28 111 PRO A O 1
ATOM 909 N N . ASP A 1 112 ? 26.167 -0.953 -60.523 1.00 58.72 112 ASP A N 1
ATOM 910 C CA . ASP A 1 112 ? 25.069 -0.001 -60.472 1.00 58.72 112 ASP A CA 1
ATOM 911 C C . ASP A 1 112 ? 24.434 -0.146 -59.091 1.00 58.72 112 ASP A C 1
ATOM 913 O O . ASP A 1 112 ? 23.804 -1.157 -58.771 1.00 58.72 112 ASP A O 1
ATOM 917 N N . LEU A 1 113 ? 24.746 0.800 -58.212 1.00 59.44 113 LEU A N 1
ATOM 918 C CA . LEU A 1 113 ? 24.123 0.880 -56.904 1.00 59.44 113 LEU A CA 1
ATOM 919 C C . LEU A 1 113 ? 22.823 1.640 -57.112 1.00 59.44 113 LEU A C 1
ATOM 921 O O . LEU A 1 113 ? 22.866 2.865 -57.146 1.00 59.44 113 LEU A O 1
ATOM 925 N N . ASP A 1 114 ? 21.705 0.926 -57.250 1.00 61.28 114 ASP A N 1
ATOM 926 C CA . ASP A 1 114 ? 20.380 1.535 -57.143 1.00 61.28 114 ASP A CA 1
ATOM 927 C C . ASP A 1 114 ? 20.234 2.064 -55.707 1.00 61.28 114 ASP A C 1
ATOM 929 O O . ASP A 1 114 ? 20.112 1.269 -54.761 1.00 61.28 114 ASP A O 1
ATOM 933 N N . PRO A 1 115 ? 20.343 3.387 -55.488 1.00 58.25 115 PRO A N 1
ATOM 934 C CA . PRO A 1 115 ? 20.122 3.953 -54.182 1.00 58.25 115 PRO A CA 1
ATOM 935 C C . PRO A 1 115 ? 18.608 3.954 -54.026 1.00 58.25 115 PRO A C 1
ATOM 937 O O . PRO A 1 115 ? 17.941 4.884 -54.476 1.00 58.25 115 PRO A O 1
ATOM 940 N N . GLY A 1 116 ? 18.059 2.881 -53.457 1.00 61.56 116 GLY A N 1
ATOM 941 C CA . GLY A 1 116 ? 16.627 2.792 -53.184 1.00 61.56 116 GLY A CA 1
ATOM 942 C C . GLY A 1 116 ? 16.090 4.056 -52.495 1.00 61.56 116 GLY A C 1
ATOM 943 O O . GLY A 1 116 ? 16.845 4.910 -52.030 1.00 61.56 116 GLY A O 1
ATOM 944 N N . SER A 1 117 ? 14.766 4.182 -52.417 1.00 63.28 117 SER A N 1
ATOM 945 C CA . SER A 1 117 ? 14.071 5.362 -51.879 1.00 63.28 117 SER A CA 1
ATOM 946 C C . SER A 1 117 ? 14.771 5.998 -50.668 1.00 63.28 117 SER A C 1
ATOM 948 O O . SER A 1 117 ? 15.012 5.324 -49.663 1.00 63.28 117 SER A O 1
ATOM 950 N N . SER A 1 118 ? 15.079 7.297 -50.772 1.00 65.88 118 SER A N 1
ATOM 951 C CA . SER A 1 118 ? 15.707 8.070 -49.697 1.00 65.88 118 SER A CA 1
ATOM 952 C C . SER A 1 118 ? 14.848 7.987 -48.439 1.00 65.88 118 SER A C 1
ATOM 954 O O . SER A 1 118 ? 13.684 8.382 -48.456 1.00 65.88 118 SER A O 1
ATOM 956 N N . LEU A 1 119 ? 15.420 7.445 -47.364 1.00 71.38 119 LEU A N 1
ATOM 957 C CA . LEU A 1 119 ? 14.750 7.368 -46.075 1.00 71.38 119 LEU A CA 1
ATOM 958 C C . LEU A 1 119 ? 14.730 8.771 -45.463 1.00 71.38 119 LEU A C 1
ATOM 960 O O . LEU A 1 119 ? 15.782 9.297 -45.086 1.00 71.38 119 LEU A O 1
ATOM 964 N N . ALA A 1 120 ? 13.553 9.390 -45.384 1.00 81.81 120 ALA A N 1
ATOM 965 C CA . ALA A 1 120 ? 13.429 10.702 -44.777 1.00 81.81 120 ALA A CA 1
ATOM 966 C C . ALA A 1 120 ? 13.529 10.586 -43.251 1.00 81.81 120 ALA A C 1
ATOM 968 O O . ALA A 1 120 ? 13.162 9.578 -42.645 1.00 81.81 120 ALA A O 1
ATOM 969 N N . LEU A 1 121 ? 13.979 11.661 -42.598 1.00 81.62 121 LEU A N 1
ATOM 970 C CA . LEU A 1 121 ? 14.014 11.728 -41.134 1.00 81.62 121 LEU A CA 1
ATOM 971 C C . LEU A 1 121 ? 12.626 11.478 -40.518 1.00 81.62 121 LEU A C 1
ATOM 973 O O . LEU A 1 121 ? 12.526 10.915 -39.431 1.00 81.62 121 LEU A O 1
ATOM 977 N N . GLU A 1 122 ? 11.562 11.872 -41.218 1.00 86.00 122 GLU A N 1
ATOM 978 C CA . GLU A 1 122 ? 10.189 11.698 -40.746 1.00 86.00 122 GLU A CA 1
ATOM 979 C C . GLU A 1 122 ? 9.749 10.227 -40.745 1.00 86.00 122 GLU A C 1
ATOM 981 O O . GLU A 1 122 ? 9.109 9.786 -39.792 1.00 86.00 122 GLU A O 1
ATOM 986 N N . ASP A 1 123 ? 10.197 9.432 -41.721 1.00 86.31 123 ASP A N 1
ATOM 987 C CA . ASP A 1 123 ? 9.939 7.987 -41.750 1.00 86.31 123 ASP A CA 1
ATOM 988 C C . ASP A 1 123 ? 10.592 7.301 -40.540 1.00 86.31 123 ASP A C 1
ATOM 990 O O . ASP A 1 123 ? 9.993 6.458 -39.870 1.00 86.31 123 ASP A O 1
ATOM 994 N N . ILE A 1 124 ? 11.816 7.716 -40.198 1.00 86.62 124 ILE A N 1
ATOM 995 C CA . ILE A 1 124 ? 12.551 7.208 -39.031 1.00 86.62 124 ILE A CA 1
ATOM 996 C C . ILE A 1 124 ? 11.826 7.576 -37.741 1.00 86.62 124 ILE A C 1
ATOM 998 O O . ILE A 1 124 ? 11.673 6.731 -36.859 1.00 86.62 124 ILE A O 1
ATOM 1002 N N . ARG A 1 125 ? 11.350 8.818 -37.627 1.00 89.44 125 ARG A N 1
ATOM 1003 C CA . ARG A 1 125 ? 10.570 9.274 -36.470 1.00 89.44 125 ARG A CA 1
ATOM 1004 C C . ARG A 1 125 ? 9.281 8.482 -36.312 1.00 89.44 125 ARG A C 1
ATOM 1006 O O . ARG A 1 125 ? 8.953 8.084 -35.193 1.00 89.44 125 ARG A O 1
ATOM 1013 N N . GLN A 1 126 ? 8.577 8.208 -37.409 1.00 90.50 126 GLN A N 1
ATOM 1014 C CA . GLN A 1 126 ? 7.352 7.415 -37.385 1.00 90.50 126 GLN A CA 1
ATOM 1015 C C . GLN A 1 126 ? 7.629 5.979 -36.923 1.00 90.50 126 GLN A C 1
ATOM 1017 O O . GLN A 1 126 ? 6.951 5.479 -36.025 1.00 90.50 126 GLN A O 1
ATOM 1022 N N . ILE A 1 127 ? 8.671 5.340 -37.467 1.00 90.12 127 ILE A N 1
ATOM 1023 C CA . ILE A 1 127 ? 9.092 3.991 -37.064 1.00 90.12 127 ILE A CA 1
ATOM 1024 C C . ILE A 1 127 ? 9.501 3.966 -35.585 1.00 90.12 127 ILE A C 1
ATOM 1026 O O . ILE A 1 127 ? 9.106 3.056 -34.854 1.00 90.12 127 ILE A O 1
ATOM 1030 N N . MET A 1 128 ? 10.257 4.965 -35.122 1.00 91.56 128 MET A N 1
ATOM 1031 C CA . MET A 1 128 ? 10.672 5.069 -33.722 1.00 91.56 128 MET A CA 1
ATOM 1032 C C . MET A 1 128 ? 9.486 5.265 -32.787 1.00 91.56 128 MET A C 1
ATOM 1034 O O . MET A 1 128 ? 9.415 4.605 -31.754 1.00 91.56 128 MET A O 1
ATOM 1038 N N . THR A 1 129 ? 8.536 6.119 -33.155 1.00 90.50 129 THR A N 1
ATOM 1039 C CA . THR A 1 129 ? 7.330 6.361 -32.356 1.00 90.50 129 THR A CA 1
ATOM 1040 C C . THR A 1 129 ? 6.493 5.088 -32.242 1.00 90.50 129 THR A C 1
ATOM 1042 O O . THR A 1 129 ? 6.171 4.676 -31.131 1.00 90.50 129 THR A O 1
ATOM 1045 N N . ALA A 1 130 ? 6.256 4.390 -33.357 1.00 91.69 130 ALA A N 1
ATOM 1046 C CA . ALA A 1 130 ? 5.539 3.116 -33.356 1.00 91.69 130 ALA A CA 1
ATOM 1047 C C . ALA A 1 130 ? 6.270 2.029 -32.543 1.00 91.69 130 ALA A C 1
ATOM 1049 O O . ALA A 1 130 ? 5.644 1.222 -31.850 1.00 91.69 130 ALA A O 1
ATOM 1050 N N . TRP A 1 131 ? 7.607 1.998 -32.594 1.00 92.88 131 TRP A N 1
ATOM 1051 C CA . TRP A 1 131 ? 8.398 1.072 -31.784 1.00 92.88 131 TRP A CA 1
ATOM 1052 C C . TRP A 1 131 ? 8.251 1.358 -30.287 1.00 92.88 131 TRP A C 1
ATOM 1054 O O . TRP A 1 131 ? 8.029 0.431 -29.510 1.00 92.88 131 TRP A O 1
ATOM 1064 N N . VAL A 1 132 ? 8.328 2.630 -29.889 1.00 91.19 132 VAL A N 1
ATOM 1065 C CA . VAL A 1 132 ? 8.146 3.066 -28.500 1.00 91.19 132 VAL A CA 1
ATOM 1066 C C . VAL A 1 132 ? 6.756 2.712 -27.983 1.00 91.19 132 VAL A C 1
ATOM 1068 O O . VAL A 1 132 ? 6.652 2.139 -26.903 1.00 91.19 132 VAL A O 1
ATOM 1071 N N . GLU A 1 133 ? 5.706 2.991 -28.756 1.00 91.75 133 GLU A N 1
ATOM 1072 C CA . GLU A 1 133 ? 4.323 2.650 -28.395 1.00 91.75 133 GLU A CA 1
ATOM 1073 C C . GLU A 1 133 ? 4.156 1.144 -28.175 1.00 91.75 133 GLU A C 1
ATOM 1075 O O . GLU A 1 133 ? 3.546 0.710 -27.199 1.00 91.75 133 GLU A O 1
ATOM 1080 N N . ARG A 1 134 ? 4.775 0.320 -29.028 1.00 91.75 134 ARG A N 1
ATOM 1081 C CA . ARG A 1 134 ? 4.767 -1.133 -28.844 1.00 91.75 134 ARG A CA 1
ATOM 1082 C C . ARG A 1 134 ? 5.473 -1.565 -27.557 1.00 91.75 134 ARG A C 1
ATOM 1084 O O . ARG A 1 134 ? 4.972 -2.448 -26.865 1.00 91.75 134 ARG A O 1
ATOM 1091 N N . ILE A 1 135 ? 6.632 -0.985 -27.240 1.00 91.00 135 ILE A N 1
ATOM 1092 C CA . ILE A 1 135 ? 7.336 -1.279 -25.982 1.00 91.00 135 ILE A CA 1
ATOM 1093 C C . ILE A 1 135 ? 6.511 -0.818 -24.776 1.00 91.00 135 ILE A C 1
ATOM 1095 O O . ILE A 1 135 ? 6.465 -1.521 -23.771 1.00 91.00 135 ILE A O 1
ATOM 1099 N N . GLU A 1 136 ? 5.818 0.315 -24.882 1.00 90.69 136 GLU A N 1
ATOM 1100 C CA . GLU A 1 136 ? 4.930 0.814 -23.833 1.00 90.69 136 GLU A CA 1
ATOM 1101 C C . GLU A 1 136 ? 3.794 -0.169 -23.531 1.00 90.69 136 GLU A C 1
ATOM 1103 O O . GLU A 1 136 ? 3.533 -0.449 -22.363 1.00 90.69 136 GLU A O 1
ATOM 1108 N N . ILE A 1 137 ? 3.165 -0.735 -24.566 1.00 90.88 137 ILE A N 1
ATOM 1109 C CA . ILE A 1 137 ? 2.119 -1.758 -24.413 1.00 90.88 137 ILE A CA 1
ATOM 1110 C C . ILE A 1 137 ? 2.674 -2.993 -23.695 1.00 90.88 137 ILE A C 1
ATOM 1112 O O . ILE A 1 137 ? 2.088 -3.439 -22.712 1.00 90.88 137 ILE A O 1
ATOM 1116 N N . LEU A 1 138 ? 3.832 -3.502 -24.130 1.00 90.44 138 LEU A N 1
ATOM 1117 C CA . LEU A 1 138 ? 4.467 -4.671 -23.510 1.00 90.44 138 LEU A CA 1
ATOM 1118 C C . LEU A 1 138 ? 4.810 -4.424 -22.037 1.00 90.44 138 LEU A C 1
ATOM 1120 O O . LEU A 1 138 ? 4.561 -5.271 -21.183 1.00 90.44 138 LEU A O 1
ATOM 1124 N N . LEU A 1 139 ? 5.371 -3.256 -21.718 1.00 90.25 139 LEU A N 1
ATOM 1125 C CA . LEU A 1 139 ? 5.699 -2.907 -20.338 1.00 90.25 139 LEU A CA 1
ATOM 1126 C C . LEU A 1 139 ? 4.438 -2.782 -19.483 1.00 90.25 139 LEU A C 1
ATOM 1128 O O . LEU A 1 139 ? 4.416 -3.316 -18.380 1.00 90.25 139 LEU A O 1
ATOM 1132 N N . LYS A 1 140 ? 3.372 -2.159 -19.993 1.00 89.81 140 LYS A N 1
ATOM 1133 C CA . LYS A 1 140 ? 2.088 -2.065 -19.282 1.00 89.81 140 LYS A CA 1
ATOM 1134 C C . LYS A 1 140 ? 1.467 -3.433 -18.990 1.00 89.81 140 LYS A C 1
ATOM 1136 O O . LYS A 1 140 ? 0.833 -3.586 -17.952 1.00 89.81 140 LYS A O 1
ATOM 1141 N N . GLU A 1 141 ? 1.656 -4.409 -19.872 1.00 89.94 141 GLU A N 1
ATOM 1142 C CA . GLU A 1 141 ? 1.124 -5.763 -19.704 1.00 89.94 141 GLU A CA 1
ATOM 1143 C C . GLU A 1 141 ? 1.922 -6.585 -18.678 1.00 89.94 141 GLU A C 1
ATOM 1145 O O . GLU A 1 141 ? 1.339 -7.163 -17.763 1.00 89.94 141 GLU A O 1
ATOM 1150 N N . TYR A 1 142 ? 3.255 -6.610 -18.785 1.00 89.50 142 TYR A N 1
ATOM 1151 C CA . TYR A 1 142 ? 4.090 -7.525 -17.992 1.00 89.50 142 TYR A CA 1
ATOM 1152 C C . TYR A 1 142 ? 4.645 -6.924 -16.697 1.00 89.50 142 TYR A C 1
ATOM 1154 O O . TYR A 1 142 ? 4.897 -7.652 -15.734 1.00 89.50 142 TYR A O 1
ATOM 1162 N N . LEU A 1 143 ? 4.856 -5.606 -16.635 1.00 90.44 143 LEU A N 1
ATOM 1163 C CA . LEU A 1 143 ? 5.473 -4.967 -15.470 1.00 90.44 143 LEU A CA 1
ATOM 1164 C C . LEU A 1 143 ? 4.655 -5.133 -14.178 1.00 90.44 143 LEU A C 1
ATOM 1166 O O . LEU A 1 143 ? 5.276 -5.428 -13.153 1.00 90.44 143 LEU A O 1
ATOM 1170 N N . PRO A 1 144 ? 3.308 -5.028 -14.182 1.00 90.94 144 PRO A N 1
ATOM 1171 C CA . PRO A 1 144 ? 2.514 -5.300 -12.986 1.00 90.94 144 PRO A CA 1
ATOM 1172 C C . PRO A 1 144 ? 2.770 -6.701 -12.423 1.00 90.94 144 PRO A C 1
ATOM 1174 O O . PRO A 1 144 ? 2.981 -6.841 -11.222 1.00 90.94 144 PRO A O 1
ATOM 1177 N N . GLU A 1 145 ? 2.842 -7.723 -13.283 1.00 88.94 145 GLU A N 1
ATOM 1178 C CA . GLU A 1 145 ? 3.077 -9.111 -12.871 1.00 88.94 145 GLU A CA 1
ATOM 1179 C C . GLU A 1 145 ? 4.476 -9.306 -12.263 1.00 88.94 145 GLU A C 1
ATOM 1181 O O . GLU A 1 145 ? 4.627 -9.989 -11.250 1.00 88.94 145 GLU A O 1
ATOM 1186 N N . ILE A 1 146 ? 5.502 -8.670 -12.835 1.00 88.69 146 ILE A N 1
ATOM 1187 C CA . ILE A 1 146 ? 6.874 -8.712 -12.301 1.00 88.69 146 ILE A CA 1
ATOM 1188 C C . ILE A 1 146 ? 6.934 -8.066 -10.910 1.00 88.69 146 ILE A C 1
ATOM 1190 O O . ILE A 1 146 ? 7.594 -8.586 -10.005 1.00 88.69 146 ILE A O 1
ATOM 1194 N N . LEU A 1 147 ? 6.236 -6.941 -10.725 1.00 90.62 147 LEU A N 1
ATOM 1195 C CA . LEU A 1 147 ? 6.226 -6.190 -9.470 1.00 90.62 147 LEU A CA 1
ATOM 1196 C C . LEU A 1 147 ? 5.401 -6.866 -8.360 1.00 90.62 147 LEU A C 1
ATOM 1198 O O . LEU A 1 147 ? 5.623 -6.545 -7.193 1.00 90.62 147 LEU A O 1
ATOM 1202 N N . LEU A 1 148 ? 4.529 -7.838 -8.667 1.00 88.19 148 LEU A N 1
ATOM 1203 C CA . LEU A 1 148 ? 3.810 -8.627 -7.648 1.00 88.19 148 LEU A CA 1
ATOM 1204 C C . LEU A 1 148 ? 4.752 -9.382 -6.701 1.00 88.19 148 LEU A C 1
ATOM 1206 O O . LEU A 1 148 ? 4.405 -9.622 -5.549 1.00 88.19 148 LEU A O 1
ATOM 1210 N N . ALA A 1 149 ? 5.963 -9.727 -7.151 1.00 86.81 149 ALA A N 1
ATOM 1211 C CA . ALA A 1 149 ? 6.975 -10.357 -6.301 1.00 86.81 149 ALA A CA 1
ATOM 1212 C C . ALA A 1 149 ? 7.502 -9.430 -5.181 1.00 86.81 149 ALA A C 1
ATOM 1214 O O . ALA A 1 149 ? 8.262 -9.876 -4.315 1.00 86.81 149 ALA A O 1
ATOM 1215 N N . LEU A 1 150 ? 7.143 -8.144 -5.219 1.00 89.62 150 LEU A N 1
ATOM 1216 C CA . LEU A 1 150 ? 7.437 -7.144 -4.202 1.00 89.62 150 LEU A CA 1
ATOM 1217 C C . LEU A 1 150 ? 6.171 -6.952 -3.354 1.00 89.62 150 LEU A C 1
ATOM 1219 O O . LEU A 1 150 ? 5.151 -6.439 -3.813 1.00 89.62 150 LEU A O 1
ATOM 1223 N N . ASP A 1 151 ? 6.242 -7.428 -2.119 1.00 88.31 151 ASP A N 1
ATOM 1224 C CA . ASP A 1 151 ? 5.168 -7.489 -1.118 1.00 88.31 151 ASP A CA 1
ATOM 1225 C C . ASP A 1 151 ? 5.201 -6.320 -0.118 1.00 88.31 151 ASP A C 1
ATOM 1227 O O . ASP A 1 151 ? 4.255 -6.157 0.645 1.00 88.31 151 ASP A O 1
ATOM 1231 N N . THR A 1 152 ? 6.268 -5.513 -0.111 1.00 89.56 152 THR A N 1
ATOM 1232 C CA . THR A 1 152 ? 6.418 -4.365 0.795 1.00 89.56 152 THR A CA 1
ATOM 1233 C C . THR A 1 152 ? 6.898 -3.110 0.068 1.00 89.56 152 THR A C 1
ATOM 1235 O O . THR A 1 152 ? 7.648 -3.175 -0.916 1.00 89.56 152 THR A O 1
ATOM 1238 N N . GLU A 1 153 ? 6.516 -1.949 0.595 1.00 89.31 153 GLU A N 1
ATOM 1239 C CA . GLU A 1 153 ? 6.932 -0.630 0.115 1.00 89.31 153 GLU A CA 1
ATOM 1240 C C . GLU A 1 153 ? 8.446 -0.461 0.188 1.00 89.31 153 GLU A C 1
ATOM 1242 O O . GLU A 1 153 ? 9.082 -0.017 -0.772 1.00 89.31 153 GLU A O 1
ATOM 1247 N N . GLY A 1 154 ? 9.066 -0.919 1.280 1.00 88.19 154 GLY A N 1
ATOM 1248 C CA . GLY A 1 154 ? 10.517 -0.882 1.422 1.00 88.19 154 GLY A CA 1
ATOM 1249 C C . GLY A 1 154 ? 11.254 -1.631 0.306 1.00 88.19 154 GLY A C 1
ATOM 1250 O O . GLY A 1 154 ? 12.326 -1.198 -0.128 1.00 88.19 154 GLY A O 1
ATOM 1251 N N . LYS A 1 155 ? 10.686 -2.728 -0.220 1.00 90.31 155 LYS A N 1
ATOM 1252 C CA . LYS A 1 155 ? 11.271 -3.448 -1.361 1.00 90.31 155 LYS A CA 1
ATOM 1253 C C . LYS A 1 155 ? 11.111 -2.663 -2.665 1.00 90.31 155 LYS A C 1
ATOM 1255 O O . LYS A 1 155 ? 12.077 -2.605 -3.427 1.00 90.31 155 LYS A O 1
ATOM 1260 N N . LEU A 1 156 ? 9.958 -2.033 -2.907 1.00 91.25 156 LEU A N 1
ATOM 1261 C CA . LEU A 1 156 ? 9.725 -1.182 -4.084 1.00 91.25 156 LEU A CA 1
ATOM 1262 C C . LEU A 1 156 ? 10.682 0.013 -4.126 1.00 91.25 156 LEU A C 1
ATOM 1264 O O . LEU A 1 156 ? 11.350 0.233 -5.140 1.00 91.25 156 LEU A O 1
ATOM 1268 N N . VAL A 1 157 ? 10.805 0.739 -3.010 1.00 89.19 157 VAL A N 1
ATOM 1269 C CA . VAL A 1 157 ? 11.725 1.880 -2.888 1.00 89.19 157 VAL A CA 1
ATOM 1270 C C . VAL A 1 157 ? 13.169 1.436 -3.114 1.00 89.19 157 VAL A C 1
ATOM 1272 O O . VAL A 1 157 ? 13.914 2.093 -3.839 1.00 89.19 157 VAL A O 1
ATOM 1275 N N . ASN A 1 158 ? 13.566 0.279 -2.579 1.00 89.25 158 ASN A N 1
ATOM 1276 C CA . ASN A 1 158 ? 14.908 -0.268 -2.780 1.00 89.25 158 ASN A CA 1
ATOM 1277 C C . ASN A 1 158 ? 15.174 -0.646 -4.248 1.00 89.25 158 ASN A C 1
ATOM 1279 O O . ASN A 1 158 ? 16.249 -0.355 -4.771 1.00 89.25 158 ASN A O 1
ATOM 1283 N N . VAL A 1 159 ? 14.202 -1.244 -4.951 1.00 90.56 159 VAL A N 1
ATOM 1284 C CA . VAL A 1 159 ? 14.321 -1.500 -6.398 1.00 90.56 159 VAL A CA 1
ATOM 1285 C C . VAL A 1 159 ? 14.499 -0.187 -7.161 1.00 90.56 159 VAL A C 1
ATOM 1287 O O . VAL A 1 159 ? 15.432 -0.082 -7.955 1.00 90.56 159 VAL A O 1
ATOM 1290 N N . ARG A 1 160 ? 13.669 0.830 -6.892 1.00 88.94 160 ARG A N 1
ATOM 1291 C CA . ARG A 1 160 ? 13.782 2.163 -7.511 1.00 88.94 160 ARG A CA 1
ATOM 1292 C C . ARG A 1 160 ? 15.153 2.790 -7.262 1.00 88.94 160 ARG A C 1
ATOM 1294 O O . ARG A 1 160 ? 15.800 3.237 -8.207 1.00 88.94 160 ARG A O 1
ATOM 1301 N N . PHE A 1 161 ? 15.622 2.765 -6.015 1.00 87.25 161 PHE A N 1
ATOM 1302 C CA . PHE A 1 161 ? 16.946 3.255 -5.637 1.00 87.25 161 PHE A CA 1
ATOM 1303 C C . PHE A 1 161 ? 18.058 2.508 -6.382 1.00 87.25 161 PHE A C 1
ATOM 1305 O O . PHE A 1 161 ? 18.964 3.131 -6.925 1.00 87.25 161 PHE A O 1
ATOM 1312 N N . LYS A 1 162 ? 17.980 1.176 -6.471 1.00 87.88 162 LYS A N 1
ATOM 1313 C CA . LYS A 1 162 ? 18.961 0.366 -7.208 1.00 87.88 162 LYS A CA 1
ATOM 1314 C C . LYS A 1 162 ? 18.956 0.650 -8.702 1.00 87.88 162 LYS A C 1
ATOM 1316 O O . LYS A 1 162 ? 20.019 0.683 -9.305 1.00 87.88 162 LYS A O 1
ATOM 1321 N N . ILE A 1 163 ? 17.790 0.844 -9.312 1.00 88.06 163 ILE A N 1
ATOM 1322 C CA . ILE A 1 163 ? 17.705 1.238 -10.723 1.00 88.06 163 ILE A CA 1
ATOM 1323 C C . ILE A 1 163 ? 18.390 2.591 -10.911 1.00 88.06 163 ILE A C 1
ATOM 1325 O O . ILE A 1 163 ? 19.207 2.730 -11.815 1.00 88.06 163 ILE A O 1
ATOM 1329 N N . TRP A 1 164 ? 18.119 3.553 -10.024 1.00 84.88 164 TRP A N 1
ATOM 1330 C CA . TRP A 1 164 ? 18.762 4.863 -10.055 1.00 84.88 164 TRP A CA 1
ATOM 1331 C C . TRP A 1 164 ? 20.283 4.766 -9.931 1.00 84.88 164 TRP A C 1
ATOM 1333 O O . TRP A 1 164 ? 20.988 5.292 -10.784 1.00 84.88 164 TRP A O 1
ATOM 1343 N N . THR A 1 165 ? 20.811 4.047 -8.937 1.00 83.25 165 THR A N 1
ATOM 1344 C CA . THR A 1 165 ? 22.268 3.906 -8.768 1.00 83.25 165 THR A CA 1
ATOM 1345 C C . THR A 1 165 ? 22.920 3.185 -9.942 1.00 83.25 165 THR A C 1
ATOM 1347 O O . THR A 1 165 ? 23.979 3.595 -10.403 1.00 83.25 165 THR A O 1
ATOM 1350 N N . LEU A 1 166 ? 22.267 2.155 -10.485 1.00 79.81 166 LEU A N 1
ATOM 1351 C CA . LEU A 1 166 ? 22.757 1.417 -11.648 1.00 79.81 166 LEU A CA 1
ATOM 1352 C C . LEU A 1 166 ? 22.727 2.230 -12.952 1.00 79.81 166 LEU A C 1
ATOM 1354 O O . LEU A 1 166 ? 23.423 1.850 -13.897 1.00 79.81 166 LEU A O 1
ATOM 1358 N N . LEU A 1 167 ? 21.903 3.278 -13.028 1.00 76.88 167 LEU A N 1
ATOM 1359 C CA . LEU A 1 167 ? 21.796 4.186 -14.173 1.00 76.88 167 LEU A CA 1
ATOM 1360 C C . LEU A 1 167 ? 22.585 5.484 -13.987 1.00 76.88 167 LEU A C 1
ATOM 1362 O O . LEU A 1 167 ? 22.970 6.080 -14.987 1.00 76.88 167 LEU A O 1
ATOM 1366 N N . GLY A 1 168 ? 22.851 5.902 -12.745 1.00 64.06 168 GLY A N 1
ATOM 1367 C CA . GLY A 1 168 ? 23.565 7.135 -12.399 1.00 64.06 168 GLY A CA 1
ATOM 1368 C C . GLY A 1 168 ? 24.997 7.207 -12.937 1.00 64.06 168 GLY A C 1
ATOM 1369 O O . GLY A 1 168 ? 25.535 8.296 -13.087 1.00 64.06 168 GLY A O 1
ATOM 1370 N N . GLU A 1 169 ? 25.589 6.074 -13.320 1.00 51.22 169 GLU A N 1
ATOM 1371 C CA . GLU A 1 169 ? 26.868 6.017 -14.049 1.00 51.22 169 GLU A CA 1
ATOM 1372 C C . GLU A 1 169 ? 26.731 6.312 -15.560 1.00 51.22 169 GLU A C 1
ATOM 1374 O O . GLU A 1 169 ? 27.729 6.561 -16.226 1.00 51.22 169 GLU A O 1
ATOM 1379 N N . ALA A 1 170 ? 25.516 6.282 -16.121 1.00 50.22 170 ALA A N 1
ATOM 1380 C CA . ALA A 1 170 ? 25.246 6.352 -17.562 1.00 50.22 170 ALA A CA 1
ATOM 1381 C C . ALA A 1 170 ? 24.480 7.612 -18.020 1.00 50.22 170 ALA A C 1
ATOM 1383 O O . ALA A 1 170 ? 24.383 7.842 -19.223 1.00 50.22 170 ALA A O 1
ATOM 1384 N N . ASP A 1 171 ? 23.920 8.403 -17.094 1.00 50.06 171 ASP A N 1
ATOM 1385 C CA . ASP A 1 171 ? 23.063 9.574 -17.383 1.00 50.06 171 ASP A CA 1
ATOM 1386 C C . ASP A 1 171 ? 23.719 10.944 -17.138 1.00 50.06 171 ASP A C 1
ATOM 1388 O O . ASP A 1 171 ? 23.070 11.971 -17.320 1.00 50.06 171 ASP A O 1
ATOM 1392 N N . ALA A 1 172 ? 25.004 10.995 -16.770 1.00 52.00 172 ALA A N 1
ATOM 1393 C CA . ALA A 1 172 ? 25.734 12.261 -16.607 1.00 52.00 172 ALA A CA 1
ATOM 1394 C C . ALA A 1 172 ? 25.913 13.044 -17.927 1.00 52.00 172 ALA A C 1
ATOM 1396 O O . ALA A 1 172 ? 26.249 14.227 -17.911 1.00 52.00 172 ALA A O 1
ATOM 1397 N N . ASP A 1 173 ? 25.658 12.404 -19.069 1.00 56.00 173 ASP A N 1
ATOM 1398 C CA . ASP A 1 173 ? 25.811 13.006 -20.384 1.00 56.00 173 ASP A CA 1
ATOM 1399 C C . ASP A 1 173 ? 24.464 13.513 -20.932 1.00 56.00 173 ASP A C 1
ATOM 1401 O O . ASP A 1 173 ? 23.532 12.742 -21.165 1.00 56.00 173 ASP A O 1
ATOM 1405 N N . ASN A 1 174 ? 24.397 14.805 -21.290 1.00 66.19 174 ASN A N 1
ATOM 1406 C CA . ASN A 1 174 ? 23.296 15.470 -22.029 1.00 66.19 174 ASN A CA 1
ATOM 1407 C C . ASN A 1 174 ? 22.966 14.835 -23.411 1.00 66.19 174 ASN A C 1
ATOM 1409 O O . ASN A 1 174 ? 22.167 15.356 -24.202 1.00 66.19 174 ASN A O 1
ATOM 1413 N N . THR A 1 175 ? 23.588 13.702 -23.729 1.00 77.00 175 THR A N 1
ATOM 1414 C CA . THR A 1 175 ? 23.457 12.939 -24.968 1.00 77.00 175 THR A CA 1
ATOM 1415 C C . THR A 1 175 ? 22.062 12.337 -25.109 1.00 77.00 175 THR A C 1
ATOM 1417 O O . THR A 1 175 ? 21.472 12.456 -26.182 1.00 77.00 175 THR A O 1
ATOM 1420 N N . TRP A 1 176 ? 21.474 11.781 -24.041 1.00 83.12 176 TRP A N 1
ATOM 1421 C CA . TRP A 1 176 ? 20.132 11.180 -24.098 1.00 83.12 176 TRP A CA 1
ATOM 1422 C C . TRP A 1 176 ? 19.042 12.196 -24.464 1.00 83.12 176 TRP A C 1
ATOM 1424 O O . TRP A 1 176 ? 18.198 11.940 -25.329 1.00 83.12 176 TRP A O 1
ATOM 1434 N N . GLN A 1 177 ? 19.074 13.375 -23.840 1.00 82.62 177 GLN A N 1
ATOM 1435 C CA . GLN A 1 177 ? 18.109 14.439 -24.127 1.00 82.62 177 GLN A CA 1
ATOM 1436 C C . GLN A 1 177 ? 18.227 14.916 -25.579 1.00 82.62 177 GLN A C 1
ATOM 1438 O O . GLN A 1 177 ? 17.220 15.109 -26.256 1.00 82.62 177 GLN A O 1
ATOM 1443 N N . SER A 1 178 ? 19.455 15.022 -26.085 1.00 83.31 178 SER A N 1
ATOM 1444 C CA . SER A 1 178 ? 19.720 15.419 -27.469 1.00 83.31 178 SER A CA 1
ATOM 1445 C C . SER A 1 178 ? 19.251 14.365 -28.483 1.00 83.31 178 SER A C 1
ATOM 1447 O O . SER A 1 178 ? 18.657 14.710 -29.504 1.00 83.31 178 SER A O 1
ATOM 1449 N N . ILE A 1 179 ? 19.483 13.078 -28.196 1.00 85.75 179 ILE A N 1
ATOM 1450 C CA . ILE A 1 179 ? 19.058 11.946 -29.037 1.00 85.75 179 ILE A CA 1
ATOM 1451 C C . ILE A 1 179 ? 17.528 11.851 -29.086 1.00 85.75 179 ILE A C 1
ATOM 1453 O O . ILE A 1 179 ? 16.942 11.763 -30.166 1.00 85.75 179 ILE A O 1
ATOM 1457 N N . SER A 1 180 ? 16.866 11.905 -27.927 1.00 85.81 180 SER A N 1
ATOM 1458 C CA . SER A 1 180 ? 15.400 11.844 -27.846 1.00 85.81 180 SER A CA 1
ATOM 1459 C C . SER A 1 180 ? 14.735 13.021 -28.564 1.00 85.81 180 SER A C 1
ATOM 1461 O O . SER A 1 180 ? 13.788 12.809 -29.322 1.00 85.81 180 SER A O 1
ATOM 1463 N N . GLN A 1 181 ? 15.288 14.232 -28.441 1.00 86.38 181 GLN A N 1
ATOM 1464 C CA . GLN A 1 181 ? 14.777 15.401 -29.156 1.00 86.38 181 GLN A CA 1
ATOM 1465 C C . GLN A 1 181 ? 14.889 15.258 -30.683 1.00 86.38 181 GLN A C 1
ATOM 1467 O O . GLN A 1 181 ? 13.991 15.691 -31.401 1.00 86.38 181 GLN A O 1
ATOM 1472 N N . ARG A 1 182 ? 15.950 14.634 -31.211 1.00 85.12 182 ARG A N 1
ATOM 1473 C CA . ARG A 1 182 ? 16.094 14.417 -32.664 1.00 85.12 182 ARG A CA 1
ATOM 1474 C C . ARG A 1 182 ? 15.146 13.342 -33.195 1.00 85.12 182 ARG A C 1
ATOM 1476 O O . ARG A 1 182 ? 14.483 13.569 -34.212 1.00 85.12 182 ARG A O 1
ATOM 1483 N N . LEU A 1 183 ? 15.078 12.206 -32.498 1.00 86.50 183 LEU A N 1
ATOM 1484 C CA . LEU A 1 183 ? 14.346 11.015 -32.940 1.00 86.50 183 LEU A CA 1
ATOM 1485 C C . LEU A 1 183 ? 12.847 11.035 -32.629 1.00 86.50 183 LEU A C 1
ATOM 1487 O O . LEU A 1 183 ? 12.094 10.349 -33.309 1.00 86.50 183 LEU A O 1
ATOM 1491 N N . LEU A 1 184 ? 12.404 11.785 -31.618 1.00 85.88 184 LEU A N 1
ATOM 1492 C CA . LEU A 1 184 ? 10.990 11.855 -31.220 1.00 85.88 184 LEU A CA 1
ATOM 1493 C C . LEU A 1 184 ? 10.430 13.278 -31.225 1.00 85.88 184 LEU A C 1
ATOM 1495 O O . LEU A 1 184 ? 9.268 13.466 -30.867 1.00 85.88 184 LEU A O 1
ATOM 1499 N N . SER A 1 185 ? 11.240 14.285 -31.569 1.00 84.12 185 SER A N 1
ATOM 1500 C CA . SER A 1 185 ? 10.851 15.704 -31.523 1.00 84.12 185 SER A CA 1
ATOM 1501 C C . SER A 1 185 ? 10.438 16.195 -30.125 1.00 84.12 185 SER A C 1
ATOM 1503 O O . SER A 1 185 ? 9.830 17.258 -29.998 1.00 84.12 185 SER A O 1
ATOM 1505 N N . ARG A 1 186 ? 10.756 15.431 -29.071 1.00 85.12 186 ARG A N 1
ATOM 1506 C CA . ARG A 1 186 ? 10.388 15.724 -27.680 1.00 85.12 186 ARG A CA 1
ATOM 1507 C C . ARG A 1 186 ? 11.380 15.128 -26.688 1.00 85.12 186 ARG A C 1
ATOM 1509 O O . ARG A 1 186 ? 11.969 14.076 -26.946 1.00 85.12 186 ARG A O 1
ATOM 1516 N N . HIS A 1 187 ? 11.464 15.734 -25.506 1.00 82.12 187 HIS A N 1
ATOM 1517 C CA . HIS A 1 187 ? 12.113 15.115 -24.354 1.00 82.12 187 HIS A CA 1
ATOM 1518 C C . HIS A 1 187 ? 11.382 13.834 -23.941 1.00 82.12 187 HIS A C 1
ATOM 1520 O O . HIS A 1 187 ? 10.149 13.789 -23.898 1.00 82.12 187 HIS A O 1
ATOM 1526 N N . TYR A 1 188 ? 12.155 12.786 -23.648 1.00 83.31 188 TYR A N 1
ATOM 1527 C CA . TYR A 1 188 ? 11.615 11.460 -23.362 1.00 83.31 188 TYR A CA 1
ATOM 1528 C C . TYR A 1 188 ? 12.167 10.874 -22.050 1.00 83.31 188 TYR A C 1
ATOM 1530 O O . TYR A 1 188 ? 13.172 10.150 -22.063 1.00 83.31 188 TYR A O 1
ATOM 1538 N N . PRO A 1 189 ? 11.538 11.188 -20.900 1.00 83.56 189 PRO A N 1
ATOM 1539 C CA . PRO A 1 189 ? 11.881 10.582 -19.618 1.00 83.56 189 PRO A CA 1
ATOM 1540 C C . PRO A 1 189 ? 11.342 9.144 -19.549 1.00 83.56 189 PRO A C 1
ATOM 1542 O O . PRO A 1 189 ? 10.145 8.913 -19.388 1.00 83.56 189 PRO A O 1
ATOM 1545 N N . ILE A 1 190 ? 12.241 8.161 -19.675 1.00 85.12 190 ILE A N 1
ATOM 1546 C CA . ILE A 1 190 ? 11.900 6.725 -19.702 1.00 85.12 190 ILE A CA 1
ATOM 1547 C C . ILE A 1 190 ? 11.180 6.298 -18.412 1.00 85.12 190 ILE A C 1
ATOM 1549 O O . ILE A 1 190 ? 10.194 5.566 -18.476 1.00 85.12 190 ILE A O 1
ATOM 1553 N N . TRP A 1 191 ? 11.654 6.762 -17.247 1.00 87.00 191 TRP A N 1
ATOM 1554 C CA . TRP A 1 191 ? 11.066 6.413 -15.949 1.00 87.00 191 TRP A CA 1
ATOM 1555 C C . TRP A 1 191 ? 9.603 6.852 -15.856 1.00 87.00 191 TRP A C 1
ATOM 1557 O O . TRP A 1 191 ? 8.729 6.020 -15.622 1.00 87.00 191 TRP A O 1
ATOM 1567 N N . GLU A 1 192 ? 9.338 8.137 -16.094 1.00 86.19 192 GLU A N 1
ATOM 1568 C CA . GLU A 1 192 ? 7.999 8.726 -16.003 1.00 86.19 192 GLU A CA 1
ATOM 1569 C C . GLU A 1 192 ? 7.017 8.087 -16.987 1.00 86.19 192 GLU A C 1
ATOM 1571 O O . GLU A 1 192 ? 5.877 7.824 -16.625 1.00 86.19 192 GLU A O 1
ATOM 1576 N N . ARG A 1 193 ? 7.459 7.799 -18.218 1.00 86.50 193 ARG A N 1
ATOM 1577 C CA . ARG A 1 193 ? 6.594 7.259 -19.276 1.00 86.50 193 ARG A CA 1
ATOM 1578 C C . ARG A 1 193 ? 6.268 5.777 -19.123 1.00 86.50 193 ARG A C 1
ATOM 1580 O O . ARG A 1 193 ? 5.188 5.364 -19.532 1.00 86.50 193 ARG A O 1
ATOM 1587 N N . HIS A 1 194 ? 7.202 4.972 -18.619 1.00 87.00 194 HIS A N 1
ATOM 1588 C CA . HIS A 1 194 ? 7.081 3.514 -18.707 1.00 87.00 194 HIS A CA 1
ATOM 1589 C C . HIS A 1 194 ? 7.059 2.784 -17.368 1.00 87.00 194 HIS A C 1
ATOM 1591 O O . HIS A 1 194 ? 6.521 1.682 -17.302 1.00 87.00 194 HIS A O 1
ATOM 1597 N N . LEU A 1 195 ? 7.665 3.345 -16.318 1.00 90.12 195 LEU A N 1
ATOM 1598 C CA . LEU A 1 195 ? 7.880 2.629 -15.056 1.00 90.12 195 LEU A CA 1
ATOM 1599 C C . LEU A 1 195 ? 7.095 3.243 -13.893 1.00 90.12 195 LEU A C 1
ATOM 1601 O O . LEU A 1 195 ? 6.518 2.496 -13.103 1.00 90.12 195 LEU A O 1
ATOM 1605 N N . ARG A 1 196 ? 7.030 4.580 -13.813 1.00 90.25 196 ARG A N 1
ATOM 1606 C CA . ARG A 1 196 ? 6.438 5.339 -12.696 1.00 90.25 196 ARG A CA 1
ATOM 1607 C C . ARG A 1 196 ? 5.036 4.849 -12.329 1.00 90.25 196 ARG A C 1
ATOM 1609 O O . ARG A 1 196 ? 4.810 4.463 -11.184 1.00 90.25 196 ARG A O 1
ATOM 1616 N N . ASP A 1 197 ? 4.130 4.770 -13.302 1.00 91.50 197 ASP A N 1
ATOM 1617 C CA . ASP A 1 197 ? 2.734 4.379 -13.063 1.00 91.50 197 ASP A CA 1
ATOM 1618 C C . ASP A 1 197 ? 2.599 2.965 -12.494 1.00 91.50 197 ASP A C 1
ATOM 1620 O O . ASP A 1 197 ? 1.773 2.730 -11.612 1.00 91.50 197 ASP A O 1
ATOM 1624 N N . SER A 1 198 ? 3.421 2.019 -12.956 1.00 92.25 198 SER A N 1
ATOM 1625 C CA . SER A 1 198 ? 3.366 0.631 -12.478 1.00 92.25 198 SER A CA 1
ATOM 1626 C C . SER A 1 198 ? 3.895 0.502 -11.050 1.00 92.25 198 SER A C 1
ATOM 1628 O O . SER A 1 198 ? 3.300 -0.208 -10.241 1.00 92.25 198 SER A O 1
ATOM 1630 N N . PHE A 1 199 ? 4.965 1.228 -10.706 1.00 92.50 199 PHE A N 1
ATOM 1631 C CA . PHE A 1 199 ? 5.483 1.283 -9.334 1.00 92.50 199 PHE A CA 1
ATOM 1632 C C . PHE A 1 199 ? 4.477 1.934 -8.380 1.00 92.50 199 PHE A C 1
ATOM 1634 O O . PHE A 1 199 ? 4.176 1.368 -7.329 1.00 92.50 199 PHE A O 1
ATOM 1641 N N . ASN A 1 200 ? 3.907 3.076 -8.772 1.00 92.19 200 ASN A N 1
ATOM 1642 C CA . ASN A 1 200 ? 2.909 3.783 -7.971 1.00 92.19 200 ASN A CA 1
ATOM 1643 C C . ASN A 1 200 ? 1.625 2.954 -7.816 1.00 92.19 200 ASN A C 1
ATOM 1645 O O . ASN A 1 200 ? 1.035 2.922 -6.738 1.00 92.19 200 ASN A O 1
ATOM 1649 N N . SER A 1 201 ? 1.203 2.241 -8.864 1.00 93.56 201 SER A N 1
ATOM 1650 C CA . SER A 1 201 ? 0.048 1.338 -8.797 1.00 93.56 201 SER A CA 1
ATOM 1651 C C . SER A 1 201 ? 0.306 0.156 -7.866 1.00 93.56 201 SER A C 1
ATOM 1653 O O . SER A 1 201 ? -0.565 -0.179 -7.066 1.00 93.56 201 SER A O 1
ATOM 1655 N N . ARG A 1 202 ? 1.502 -0.450 -7.910 1.00 93.94 202 ARG A N 1
ATOM 1656 C CA . ARG A 1 202 ? 1.849 -1.552 -7.002 1.00 93.94 202 ARG A CA 1
ATOM 1657 C C . ARG A 1 202 ? 1.924 -1.092 -5.546 1.00 93.94 202 ARG A C 1
ATOM 1659 O O . ARG A 1 202 ? 1.430 -1.806 -4.684 1.00 93.94 202 ARG A O 1
ATOM 1666 N N . SER A 1 203 ? 2.480 0.090 -5.278 1.00 93.50 203 SER A N 1
ATOM 1667 C CA . SER A 1 203 ? 2.478 0.684 -3.934 1.00 93.50 203 SER A CA 1
ATOM 1668 C C . SER A 1 203 ? 1.048 0.821 -3.389 1.00 93.50 203 SER A C 1
ATOM 1670 O O . SER A 1 203 ? 0.701 0.273 -2.343 1.00 93.50 203 SER A O 1
ATOM 1672 N N . LYS A 1 204 ? 0.149 1.433 -4.171 1.00 94.69 204 LYS A N 1
ATOM 1673 C CA . LYS A 1 204 ? -1.272 1.550 -3.800 1.00 94.69 204 LYS A CA 1
ATOM 1674 C C . LYS A 1 204 ? -1.922 0.187 -3.530 1.00 94.69 204 LYS A C 1
ATOM 1676 O O . LYS A 1 204 ? -2.641 0.058 -2.546 1.00 94.69 204 LYS A O 1
ATOM 1681 N N . GLN A 1 205 ? -1.618 -0.833 -4.336 1.00 94.56 205 GLN A N 1
ATOM 1682 C CA . GLN A 1 205 ? -2.108 -2.198 -4.113 1.00 94.56 205 GLN A CA 1
ATOM 1683 C C . GLN A 1 205 ? -1.607 -2.813 -2.801 1.00 94.56 205 GLN A C 1
ATOM 1685 O O . GLN A 1 205 ? -2.402 -3.421 -2.097 1.00 94.56 205 GLN A O 1
ATOM 1690 N N . ILE A 1 206 ? -0.329 -2.645 -2.441 1.00 93.81 206 ILE A N 1
ATOM 1691 C CA . ILE A 1 206 ? 0.208 -3.148 -1.162 1.00 93.81 206 ILE A CA 1
ATOM 1692 C C . ILE A 1 206 ? -0.539 -2.504 0.012 1.00 93.81 206 ILE A C 1
ATOM 1694 O O . ILE A 1 206 ? -0.944 -3.193 0.949 1.00 93.81 206 ILE A O 1
ATOM 1698 N N . ILE A 1 207 ? -0.771 -1.189 -0.058 1.00 94.56 207 ILE A N 1
ATOM 1699 C CA . ILE A 1 207 ? -1.553 -0.458 0.945 1.00 94.56 207 ILE A CA 1
ATOM 1700 C C . ILE A 1 207 ? -2.986 -1.004 1.025 1.00 94.56 207 ILE A C 1
ATOM 1702 O O . ILE A 1 207 ? -3.468 -1.287 2.124 1.00 94.56 207 ILE A O 1
ATOM 1706 N N . ASP A 1 208 ? -3.652 -1.175 -0.118 1.00 95.06 208 ASP A N 1
ATOM 1707 C CA . ASP A 1 208 ? -5.019 -1.697 -0.197 1.00 95.06 208 ASP A CA 1
ATOM 1708 C C . ASP A 1 208 ? -5.129 -3.120 0.366 1.00 95.06 208 ASP A C 1
ATOM 1710 O O . ASP A 1 208 ? -6.025 -3.391 1.161 1.00 95.06 208 ASP A O 1
ATOM 1714 N N . GLU A 1 209 ? -4.205 -4.017 0.010 1.00 93.31 209 GLU A N 1
ATOM 1715 C CA . GLU A 1 209 ? -4.164 -5.405 0.483 1.00 93.31 209 GLU A CA 1
ATOM 1716 C C . GLU A 1 209 ? -4.069 -5.468 2.019 1.00 93.31 209 GLU A C 1
ATOM 1718 O O . GLU A 1 209 ? -4.829 -6.190 2.669 1.00 93.31 209 GLU A O 1
ATOM 1723 N N . GLN A 1 210 ? -3.175 -4.678 2.625 1.00 92.75 210 GLN A N 1
ATOM 1724 C CA . GLN A 1 210 ? -2.996 -4.662 4.082 1.00 92.75 210 GLN A CA 1
ATOM 1725 C C . GLN A 1 210 ? -4.177 -4.009 4.811 1.00 92.75 210 GLN A C 1
ATOM 1727 O O . GLN A 1 210 ? -4.622 -4.488 5.859 1.00 92.75 210 GLN A O 1
ATOM 1732 N N . LEU A 1 211 ? -4.723 -2.924 4.263 1.00 94.12 211 LEU A N 1
ATOM 1733 C CA . LEU A 1 211 ? -5.869 -2.241 4.858 1.00 94.12 211 LEU A CA 1
ATOM 1734 C C . LEU A 1 211 ? -7.184 -3.009 4.677 1.00 94.12 211 LEU A C 1
ATOM 1736 O O . LEU A 1 211 ? -8.060 -2.919 5.541 1.00 94.12 211 LEU A O 1
ATOM 1740 N N . ASP A 1 212 ? -7.320 -3.818 3.627 1.00 94.00 212 ASP A N 1
ATOM 1741 C CA . ASP A 1 212 ? -8.449 -4.734 3.485 1.00 94.00 212 ASP A CA 1
ATOM 1742 C C . ASP A 1 212 ? -8.423 -5.812 4.579 1.00 94.00 212 ASP A C 1
ATOM 1744 O O . ASP A 1 212 ? -9.458 -6.091 5.194 1.00 94.00 212 ASP A O 1
ATOM 1748 N N . ILE A 1 213 ? -7.240 -6.349 4.914 1.00 93.00 213 ILE A N 1
ATOM 1749 C CA . ILE A 1 213 ? -7.073 -7.257 6.061 1.00 93.00 213 ILE A CA 1
ATOM 1750 C C . ILE A 1 213 ? -7.550 -6.570 7.341 1.00 93.00 213 ILE A C 1
ATOM 1752 O O . ILE A 1 213 ? -8.354 -7.159 8.067 1.00 93.00 213 ILE A O 1
ATOM 1756 N N . LEU A 1 214 ? -7.114 -5.328 7.593 1.00 93.50 214 LEU A N 1
ATOM 1757 C CA . LEU A 1 214 ? -7.549 -4.539 8.748 1.00 93.50 214 LEU A CA 1
ATOM 1758 C C . LEU A 1 214 ? -9.073 -4.397 8.775 1.00 93.50 214 LEU A C 1
ATOM 1760 O O . LEU A 1 214 ? -9.700 -4.750 9.770 1.00 93.50 214 LEU A O 1
ATOM 1764 N N . SER A 1 215 ? -9.680 -3.933 7.679 1.00 93.12 215 SER A N 1
ATOM 1765 C CA . SER A 1 215 ? -11.122 -3.690 7.609 1.00 93.12 215 SER A CA 1
ATOM 1766 C C . SER A 1 215 ? -11.944 -4.961 7.847 1.00 93.12 215 SER A C 1
ATOM 1768 O O . SER A 1 215 ? -13.059 -4.881 8.347 1.00 93.12 215 SER A O 1
ATOM 1770 N N . ASN A 1 216 ? -11.419 -6.139 7.496 1.00 93.06 216 ASN A N 1
ATOM 1771 C CA . ASN A 1 216 ? -12.089 -7.432 7.643 1.00 93.06 216 ASN A CA 1
ATOM 1772 C C . ASN A 1 216 ? -11.846 -8.114 9.002 1.00 93.06 216 ASN A C 1
ATOM 1774 O O . ASN A 1 216 ? -12.479 -9.133 9.287 1.00 93.06 216 ASN A O 1
ATOM 1778 N N . GLN A 1 217 ? -10.972 -7.574 9.858 1.00 91.00 217 GLN A N 1
ATOM 1779 C CA . GLN A 1 217 ? -10.698 -8.137 11.186 1.00 91.00 217 GLN A CA 1
ATOM 1780 C C . GLN A 1 217 ? -11.952 -8.347 12.061 1.00 91.00 217 GLN A C 1
ATOM 1782 O O . GLN A 1 217 ? -11.988 -9.364 12.760 1.00 91.00 217 GLN A O 1
ATOM 1787 N N . PRO A 1 218 ? -12.988 -7.477 12.053 1.00 90.62 218 PRO A N 1
ATOM 1788 C CA . PRO A 1 218 ? -14.208 -7.714 12.824 1.00 90.62 218 PRO A CA 1
ATOM 1789 C C . PRO A 1 218 ? -14.868 -9.067 12.519 1.00 90.62 218 PRO A C 1
ATOM 1791 O O . PRO A 1 218 ? -15.225 -9.811 13.427 1.00 90.62 218 PRO A O 1
ATOM 1794 N N . GLU A 1 219 ? -14.973 -9.429 11.245 1.00 88.81 219 GLU A N 1
ATOM 1795 C CA . GLU A 1 219 ? -15.632 -10.667 10.813 1.00 88.81 219 GLU A CA 1
ATOM 1796 C C . GLU A 1 219 ? -14.688 -11.872 10.866 1.00 88.81 219 GLU A C 1
ATOM 1798 O O . GLU A 1 219 ? -15.100 -12.959 11.258 1.00 88.81 219 GLU A O 1
ATOM 1803 N N . LYS A 1 220 ? -13.412 -11.694 10.497 1.00 88.19 220 LYS A N 1
ATOM 1804 C CA . LYS A 1 220 ? -12.445 -12.800 10.374 1.00 88.19 220 LYS A CA 1
ATOM 1805 C C . LYS A 1 220 ? -11.721 -13.147 11.674 1.00 88.19 220 LYS A C 1
ATOM 1807 O O . LYS A 1 220 ? -11.243 -14.268 11.823 1.00 88.19 220 LYS A O 1
ATOM 1812 N N . ASN A 1 221 ? -11.595 -12.200 12.603 1.00 85.56 221 ASN A N 1
ATOM 1813 C CA . ASN A 1 221 ? -10.819 -12.378 13.832 1.00 85.56 221 ASN A CA 1
ATOM 1814 C C . ASN A 1 221 ? -11.657 -12.127 15.083 1.00 85.56 221 ASN A C 1
ATOM 1816 O O . ASN A 1 221 ? -11.645 -12.960 15.983 1.00 85.56 221 ASN A O 1
ATOM 1820 N N . VAL A 1 222 ? -12.382 -11.006 15.153 1.00 83.69 222 VAL A N 1
ATOM 1821 C CA . VAL A 1 222 ? -13.158 -10.643 16.349 1.00 83.69 222 VAL A CA 1
ATOM 1822 C C . VAL A 1 222 ? -14.328 -11.606 16.536 1.00 83.69 222 VAL A C 1
ATOM 1824 O O . VAL A 1 222 ? -14.451 -12.199 17.603 1.00 83.69 222 VAL A O 1
ATOM 1827 N N . TRP A 1 223 ? -15.147 -11.817 15.503 1.00 85.19 223 TRP A N 1
ATOM 1828 C CA . TRP A 1 223 ? -16.335 -12.664 15.597 1.00 85.19 223 TRP A CA 1
ATOM 1829 C C . TRP A 1 223 ? -16.034 -14.131 15.959 1.00 85.19 223 TRP A C 1
ATOM 1831 O O . TRP A 1 223 ? -16.595 -14.592 16.953 1.00 85.19 223 TRP A O 1
ATOM 1841 N N . PRO A 1 224 ? -15.104 -14.849 15.292 1.00 82.75 224 PRO A N 1
ATOM 1842 C CA . PRO A 1 224 ? -14.831 -16.254 15.611 1.00 82.75 224 PRO A CA 1
ATOM 1843 C C . PRO A 1 224 ? -14.183 -16.447 16.988 1.00 82.75 224 PRO A C 1
ATOM 1845 O O . PRO A 1 224 ? -14.309 -17.507 17.594 1.00 82.75 224 PRO A O 1
ATOM 1848 N N . LEU A 1 225 ? -13.488 -15.425 17.508 1.00 76.81 225 LEU A N 1
ATOM 1849 C CA . LEU A 1 225 ? -12.938 -15.452 18.867 1.00 76.81 225 LEU A CA 1
ATOM 1850 C C . LEU A 1 225 ? -14.018 -15.307 19.946 1.00 76.81 225 LEU A C 1
ATOM 1852 O O . LEU A 1 225 ? -13.810 -15.764 21.069 1.00 76.81 225 LEU A O 1
ATOM 1856 N N . ILE A 1 226 ? -15.140 -14.660 19.628 1.00 73.75 226 ILE A N 1
ATOM 1857 C CA . ILE A 1 226 ? -16.248 -14.456 20.568 1.00 73.75 226 ILE A CA 1
ATOM 1858 C C . ILE A 1 226 ? -17.280 -15.579 20.448 1.00 73.75 226 ILE A C 1
ATOM 1860 O O . ILE A 1 226 ? -17.781 -16.075 21.456 1.00 73.75 226 ILE A O 1
ATOM 1864 N N . VAL A 1 227 ? -17.581 -15.986 19.217 1.00 73.25 227 VAL A N 1
ATOM 1865 C CA . VAL A 1 227 ? -18.552 -17.023 18.874 1.00 73.25 227 VAL A CA 1
ATOM 1866 C C . VAL A 1 227 ? -17.813 -18.128 18.113 1.00 73.25 227 VAL A C 1
ATOM 1868 O O . VAL A 1 227 ? -17.766 -18.085 16.884 1.00 73.25 227 VAL A O 1
ATOM 1871 N N . PRO A 1 228 ? -17.191 -19.098 18.809 1.00 65.69 228 PRO A N 1
ATOM 1872 C CA . PRO A 1 228 ? -16.652 -20.285 18.154 1.00 65.69 228 PRO A CA 1
ATOM 1873 C C . PRO A 1 228 ? -17.758 -21.054 17.413 1.00 65.69 228 PRO A C 1
ATOM 1875 O O . PRO A 1 228 ? -18.889 -21.145 17.891 1.00 65.69 228 PRO A O 1
ATOM 1878 N N . ASP A 1 229 ? -17.421 -21.636 16.258 1.00 59.56 229 ASP A N 1
ATOM 1879 C CA . ASP A 1 229 ? -18.352 -22.408 15.414 1.00 59.56 229 ASP A CA 1
ATOM 1880 C C . ASP A 1 229 ? -18.901 -23.678 16.106 1.00 59.56 229 ASP A C 1
ATOM 1882 O O . ASP A 1 229 ? -19.880 -24.276 15.652 1.00 59.56 229 ASP A O 1
ATOM 1886 N N . SER A 1 230 ? -18.301 -24.097 17.226 1.00 5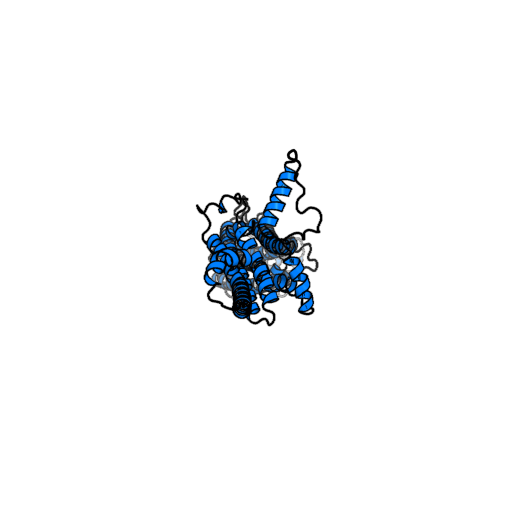1.12 230 SER A N 1
ATOM 1887 C CA . SER A 1 230 ? -18.775 -25.191 18.071 1.00 51.12 230 SER A CA 1
ATOM 1888 C C . SER A 1 230 ? -19.828 -24.699 19.074 1.00 51.12 230 SER A C 1
ATOM 1890 O O . SER A 1 230 ? -19.576 -23.796 19.860 1.00 51.12 230 SER A O 1
ATOM 1892 N N . ASN A 1 231 ? -21.024 -25.303 19.013 1.00 54.81 231 ASN A N 1
ATOM 1893 C CA . ASN A 1 231 ? -22.176 -25.199 19.925 1.00 54.81 231 ASN A CA 1
ATOM 1894 C C . ASN A 1 231 ? -22.327 -23.913 20.773 1.00 54.81 231 ASN A C 1
ATOM 1896 O O . ASN A 1 231 ? -21.550 -23.626 21.678 1.00 54.81 231 ASN A O 1
ATOM 1900 N N . LYS A 1 232 ? -23.486 -23.249 20.634 1.00 55.06 232 LYS A N 1
ATOM 1901 C CA . LYS A 1 232 ? -23.931 -22.065 21.411 1.00 55.06 232 LYS A CA 1
ATOM 1902 C C . LYS A 1 232 ? -23.764 -22.167 22.948 1.00 55.06 232 LYS A C 1
ATOM 1904 O O . LYS A 1 232 ? -23.771 -21.144 23.627 1.00 55.06 232 LYS A O 1
ATOM 1909 N N . GLU A 1 233 ? -23.611 -23.367 23.511 1.00 51.38 233 GLU A N 1
ATOM 1910 C CA . GLU A 1 233 ? -23.321 -23.598 24.934 1.00 51.38 233 GLU A CA 1
ATOM 1911 C C . GLU A 1 233 ? -21.847 -23.353 25.319 1.00 51.38 233 GLU A C 1
ATOM 1913 O O . GLU A 1 233 ? -21.589 -22.857 26.418 1.00 51.38 233 GLU A O 1
ATOM 1918 N N . GLU A 1 234 ? -20.872 -23.616 24.441 1.00 52.19 234 GLU A N 1
ATOM 1919 C CA . GLU A 1 234 ? -19.451 -23.309 24.696 1.00 52.19 234 GLU A CA 1
ATOM 1920 C C . GLU A 1 234 ? -19.198 -21.798 24.679 1.00 52.19 234 GLU A C 1
ATOM 1922 O O . GLU A 1 234 ? -18.474 -21.283 25.534 1.00 52.19 234 GLU A O 1
ATOM 1927 N N . VAL A 1 235 ? -19.906 -21.089 23.794 1.00 54.91 235 VAL A N 1
ATOM 1928 C CA . VAL A 1 235 ? -19.976 -19.620 23.705 1.00 54.91 235 VAL A CA 1
ATOM 1929 C C . VAL A 1 235 ? -20.376 -19.001 25.052 1.00 54.91 235 VAL A C 1
ATOM 1931 O O . VAL A 1 235 ? -19.797 -18.011 25.492 1.00 54.91 235 VAL A O 1
ATOM 1934 N N . SER A 1 236 ? -21.315 -19.621 25.779 1.00 49.44 236 SER A N 1
ATOM 1935 C CA . SER A 1 236 ? -21.726 -19.132 27.100 1.00 49.44 236 SER A CA 1
ATOM 1936 C C . SER A 1 236 ? -20.609 -19.247 28.148 1.00 49.44 236 SER A C 1
ATOM 1938 O O . SER A 1 236 ? -20.447 -18.345 28.966 1.00 49.44 236 SER A O 1
ATOM 1940 N N . LYS A 1 237 ? -19.781 -20.301 28.110 1.00 52.94 237 LYS A N 1
ATOM 1941 C CA . LYS A 1 237 ? -18.672 -20.498 29.061 1.00 52.94 237 LYS A CA 1
ATOM 1942 C C . LYS A 1 237 ? -17.478 -19.591 28.754 1.00 52.94 237 LYS A C 1
ATOM 1944 O O . LYS A 1 237 ? -16.906 -19.027 29.687 1.00 52.94 237 LYS A O 1
ATOM 1949 N N . SER A 1 238 ? -17.131 -19.407 27.479 1.00 50.41 238 SER A N 1
ATOM 1950 C CA . SER A 1 238 ? -16.024 -18.537 27.055 1.00 50.41 238 SER A CA 1
ATOM 1951 C C . SER A 1 238 ? -16.322 -17.054 27.298 1.00 50.41 238 SER A C 1
ATOM 1953 O O . SER A 1 238 ? -15.468 -16.332 27.814 1.00 50.41 238 SER A O 1
ATOM 1955 N N . ILE A 1 239 ? -17.552 -16.608 27.025 1.00 54.28 239 ILE A N 1
ATOM 1956 C CA . ILE A 1 239 ? -17.979 -15.223 27.265 1.00 54.28 239 ILE A CA 1
ATOM 1957 C C . ILE A 1 239 ? -18.159 -14.946 28.755 1.00 54.28 239 ILE A C 1
ATOM 1959 O O . ILE A 1 239 ? -17.733 -13.892 29.217 1.00 54.28 239 ILE A O 1
ATOM 1963 N N . THR A 1 240 ? -18.699 -15.888 29.538 1.00 51.34 240 THR A N 1
ATOM 1964 C CA . THR A 1 240 ? -18.779 -15.722 31.003 1.00 51.34 240 THR A CA 1
ATOM 1965 C C . THR A 1 240 ? -17.378 -15.590 31.612 1.00 51.34 240 THR A C 1
ATOM 1967 O O . THR A 1 240 ? -17.165 -14.760 32.492 1.00 51.34 240 THR A O 1
ATOM 1970 N N . MET A 1 241 ? -16.384 -16.330 31.103 1.00 46.97 241 MET A N 1
ATOM 1971 C CA . MET A 1 241 ? -14.982 -16.145 31.499 1.00 46.97 241 MET A CA 1
ATOM 1972 C C . MET A 1 241 ? -14.404 -14.792 31.056 1.00 46.97 241 MET A C 1
ATOM 1974 O O . MET A 1 241 ? -13.667 -14.182 31.824 1.00 46.97 241 MET A O 1
ATOM 1978 N N . ALA A 1 242 ? -14.755 -14.295 29.866 1.00 48.81 242 ALA A N 1
ATOM 1979 C CA . ALA A 1 242 ? -14.314 -12.987 29.372 1.00 48.81 242 ALA A CA 1
ATOM 1980 C C . ALA A 1 242 ? -15.020 -11.801 30.061 1.00 48.81 242 ALA A C 1
ATOM 1982 O O . ALA A 1 242 ? -14.459 -10.714 30.146 1.00 48.81 242 ALA A O 1
ATOM 1983 N N . MET A 1 243 ? -16.243 -11.982 30.562 1.00 50.44 243 MET A N 1
ATOM 1984 C CA . MET A 1 243 ? -17.010 -10.959 31.280 1.00 50.44 243 MET A CA 1
ATOM 1985 C C . MET A 1 243 ? -16.756 -10.916 32.782 1.00 50.44 243 MET A C 1
ATOM 1987 O O . MET A 1 243 ? -17.089 -9.905 33.404 1.00 50.44 243 MET A O 1
ATOM 1991 N N . ASN A 1 244 ? -16.148 -11.953 33.361 1.00 47.91 244 ASN A N 1
ATOM 1992 C CA . ASN A 1 244 ? -15.659 -11.936 34.738 1.00 47.91 244 ASN A CA 1
ATOM 1993 C C . ASN A 1 244 ? -14.436 -11.002 34.841 1.00 47.91 244 ASN A C 1
ATOM 1995 O O . ASN A 1 244 ? -13.292 -11.424 34.962 1.00 47.91 244 ASN A O 1
ATOM 1999 N N . ILE A 1 245 ? -14.716 -9.703 34.748 1.00 44.56 245 ILE A N 1
ATOM 2000 C CA . ILE A 1 245 ? -13.791 -8.562 34.821 1.00 44.56 245 ILE A CA 1
ATOM 2001 C C . ILE A 1 245 ? -13.391 -8.234 36.250 1.00 44.56 245 ILE A C 1
ATOM 2003 O O . ILE A 1 245 ? -12.434 -7.503 36.486 1.00 44.56 245 ILE A O 1
ATOM 2007 N N . TRP A 1 246 ? -14.067 -8.831 37.218 1.00 39.12 246 TRP A N 1
ATOM 2008 C CA . TRP A 1 246 ? -13.549 -8.869 38.565 1.00 39.12 246 TRP A CA 1
ATOM 2009 C C . TRP A 1 246 ? -12.795 -10.178 38.719 1.00 39.12 246 TRP A C 1
ATOM 2011 O O . TRP A 1 246 ? -13.378 -11.228 38.421 1.00 39.12 246 TRP A O 1
ATOM 2021 N N . PRO A 1 247 ? -11.530 -10.162 39.186 1.00 35.41 247 PRO A N 1
ATOM 2022 C CA . PRO A 1 247 ? -10.952 -11.379 39.714 1.00 35.41 247 PRO A CA 1
ATOM 2023 C C . PRO A 1 247 ? -11.952 -11.845 40.760 1.00 35.41 247 PRO A C 1
ATOM 2025 O O . PRO A 1 247 ? -12.208 -11.144 41.742 1.00 35.41 247 PRO A O 1
ATOM 2028 N N . GLY A 1 248 ? -12.612 -12.973 40.486 1.00 33.47 248 GLY A N 1
ATOM 2029 C CA . GLY A 1 248 ? -13.507 -13.574 41.454 1.00 33.47 248 GLY A CA 1
ATOM 2030 C C . GLY A 1 248 ? -12.753 -13.616 42.774 1.00 33.47 248 GLY A C 1
ATOM 2031 O O . GLY A 1 248 ? -11.550 -13.877 42.783 1.00 33.47 248 GLY A O 1
ATOM 2032 N N . ILE A 1 249 ? -13.447 -13.334 43.870 1.00 38.03 249 ILE A N 1
ATOM 2033 C CA . ILE A 1 249 ? -12.915 -13.203 45.237 1.00 38.03 249 ILE A CA 1
ATOM 2034 C C . ILE A 1 249 ? -12.027 -14.408 45.672 1.00 38.03 249 ILE A C 1
ATOM 2036 O O . ILE A 1 249 ? -11.381 -14.363 46.712 1.00 38.03 249 ILE A O 1
ATOM 2040 N N . GLY A 1 250 ? -11.928 -15.473 44.862 1.00 38.09 250 GLY A N 1
ATOM 2041 C CA . GLY A 1 250 ? -11.019 -16.611 45.014 1.00 38.09 250 GLY A CA 1
ATOM 2042 C C . GLY A 1 250 ? -9.730 -16.646 44.164 1.00 38.09 250 GLY A C 1
ATOM 2043 O O . GLY A 1 250 ? -8.976 -17.603 44.324 1.00 38.09 250 GLY A O 1
ATOM 2044 N N . SER A 1 251 ? -9.424 -15.680 43.285 1.00 34.31 251 SER A N 1
ATOM 2045 C CA . SER A 1 251 ? -8.122 -15.637 42.586 1.00 34.31 251 SER A CA 1
ATOM 2046 C C . SER A 1 251 ? -7.122 -14.778 43.362 1.00 34.31 251 SER A C 1
ATOM 2048 O O . SER A 1 251 ? -7.342 -13.591 43.599 1.00 34.31 251 SER A O 1
ATOM 2050 N N . LYS A 1 252 ? -6.024 -15.397 43.800 1.00 37.78 252 LYS A N 1
ATOM 2051 C CA . LYS A 1 252 ? -4.986 -14.786 44.637 1.00 37.78 252 LYS A CA 1
ATOM 2052 C C . LYS A 1 252 ? -4.430 -13.501 43.994 1.00 37.78 252 LYS A C 1
ATOM 2054 O O . LYS A 1 252 ? -3.843 -13.556 42.922 1.00 37.78 252 LYS A O 1
ATOM 2059 N N . ALA A 1 253 ? -4.571 -12.395 44.732 1.00 42.28 253 ALA A N 1
ATOM 2060 C CA . ALA A 1 253 ? -3.975 -11.070 44.526 1.00 42.28 253 ALA A CA 1
ATOM 2061 C C . ALA A 1 253 ? -4.338 -10.358 43.206 1.00 42.28 253 ALA A C 1
ATOM 2063 O O . ALA A 1 253 ? -3.579 -10.364 42.244 1.00 42.28 253 ALA A O 1
ATOM 2064 N N . ALA A 1 254 ? -5.464 -9.637 43.214 1.00 50.69 254 ALA A N 1
ATOM 2065 C CA . ALA A 1 254 ? -5.857 -8.720 42.139 1.00 50.69 254 ALA A CA 1
ATOM 2066 C C . ALA A 1 254 ? -4.823 -7.607 41.872 1.00 50.69 254 ALA A C 1
ATOM 2068 O O . ALA A 1 254 ? -4.759 -7.089 40.765 1.00 50.69 254 ALA A O 1
ATOM 2069 N N . PHE A 1 255 ? -3.992 -7.261 42.861 1.00 52.28 255 PHE A N 1
ATOM 2070 C CA . PHE A 1 255 ? -2.898 -6.310 42.706 1.00 52.28 255 PHE A CA 1
ATOM 2071 C C . PHE A 1 255 ? -1.778 -6.599 43.708 1.00 52.28 255 PHE A C 1
ATOM 2073 O O . PHE A 1 255 ? -1.996 -6.559 44.919 1.00 52.28 255 PHE A O 1
ATOM 2080 N N . SER A 1 256 ? -0.562 -6.833 43.222 1.00 57.44 256 SER A N 1
ATOM 2081 C CA . SER A 1 256 ? 0.640 -6.732 44.052 1.00 57.44 256 SER A CA 1
ATOM 2082 C C . SER A 1 256 ? 0.903 -5.248 44.304 1.00 57.44 256 SER A C 1
ATOM 2084 O O . SER A 1 256 ? 1.131 -4.503 43.350 1.00 57.44 256 SER A O 1
ATOM 2086 N N . LEU A 1 257 ? 0.840 -4.795 45.559 1.00 57.84 257 LEU A N 1
ATOM 2087 C CA . LEU A 1 257 ? 1.210 -3.418 45.895 1.00 57.84 257 LEU A CA 1
ATOM 2088 C C . LEU A 1 257 ? 2.682 -3.194 45.499 1.00 57.84 257 LEU A C 1
ATOM 2090 O O . LEU A 1 257 ? 3.533 -3.993 45.896 1.00 57.84 257 LEU A O 1
ATOM 2094 N N . PRO A 1 258 ? 2.990 -2.161 44.697 1.00 65.12 258 PRO A N 1
ATOM 2095 C CA . PRO A 1 258 ? 4.342 -1.932 44.211 1.00 65.12 258 PRO A CA 1
ATOM 2096 C C . PRO A 1 258 ? 5.237 -1.507 45.371 1.00 65.12 258 PRO A C 1
ATOM 2098 O O . PRO A 1 258 ? 4.808 -0.763 46.258 1.00 65.12 258 PRO A O 1
ATOM 2101 N N . ASN A 1 259 ? 6.500 -1.923 45.350 1.00 67.75 259 ASN A N 1
ATOM 2102 C CA . ASN A 1 259 ? 7.470 -1.371 46.276 1.00 67.75 259 ASN A CA 1
ATOM 2103 C C . ASN A 1 259 ? 7.806 0.062 45.823 1.00 67.75 259 ASN A C 1
ATOM 2105 O O . ASN A 1 259 ? 8.222 0.282 44.683 1.00 67.75 259 ASN A O 1
ATOM 2109 N N . VAL A 1 260 ? 7.613 1.054 46.700 1.00 61.25 260 VAL A N 1
ATOM 2110 C CA . VAL A 1 260 ? 7.714 2.498 46.376 1.00 61.25 260 VAL A CA 1
ATOM 2111 C C . VAL A 1 260 ? 9.107 2.883 45.841 1.00 61.25 260 VAL A C 1
ATOM 2113 O O . VAL A 1 260 ? 9.267 3.893 45.159 1.00 61.25 260 VAL A O 1
ATOM 2116 N N . SER A 1 261 ? 10.110 2.037 46.081 1.00 63.03 261 SER A N 1
ATOM 2117 C CA . SER A 1 261 ? 11.497 2.209 45.645 1.00 63.03 261 SER A CA 1
ATOM 2118 C C . SER A 1 261 ? 11.772 1.799 44.187 1.00 63.03 261 SER A C 1
ATOM 2120 O O . SER A 1 261 ? 12.857 2.078 43.680 1.00 63.03 261 SER A O 1
ATOM 2122 N N . SER A 1 262 ? 10.832 1.146 43.488 1.00 72.25 262 SER A N 1
ATOM 2123 C CA . SER A 1 262 ? 11.023 0.662 42.112 1.00 72.25 262 SER A CA 1
ATOM 2124 C C . SER A 1 262 ? 10.107 1.384 41.125 1.00 72.25 262 SER A C 1
ATOM 2126 O O . SER A 1 262 ? 8.904 1.136 41.045 1.00 72.25 262 SER A O 1
ATOM 2128 N N . LYS A 1 263 ? 10.695 2.254 40.294 1.00 73.94 263 LYS A N 1
ATOM 2129 C CA . LYS A 1 263 ? 9.980 2.957 39.212 1.00 73.94 263 LYS A CA 1
ATOM 2130 C C . LYS A 1 263 ? 9.305 1.980 38.238 1.00 73.94 263 LYS A C 1
ATOM 2132 O O . LYS A 1 263 ? 8.192 2.224 37.792 1.00 73.94 263 LYS A O 1
ATOM 2137 N N . LYS A 1 264 ? 9.951 0.841 37.969 1.00 74.62 264 LYS A N 1
ATOM 2138 C CA . LYS A 1 264 ? 9.439 -0.209 37.079 1.00 74.62 264 LYS A CA 1
ATOM 2139 C C . LYS A 1 264 ? 8.206 -0.912 37.658 1.00 74.62 264 LYS A C 1
ATOM 2141 O O . LYS A 1 264 ? 7.264 -1.164 36.914 1.00 74.62 264 LYS A O 1
ATOM 2146 N N . GLU A 1 265 ? 8.188 -1.192 38.961 1.00 72.00 265 GLU A N 1
ATOM 2147 C CA . GLU A 1 265 ? 7.024 -1.793 39.634 1.00 72.00 265 GLU A CA 1
ATOM 2148 C C . GLU A 1 265 ? 5.863 -0.803 39.747 1.00 72.00 265 GLU A C 1
ATOM 2150 O O . GLU A 1 265 ? 4.714 -1.176 39.528 1.00 72.00 265 GLU A O 1
ATOM 2155 N N . LEU A 1 266 ? 6.155 0.475 40.009 1.00 74.62 266 LEU A N 1
ATOM 2156 C CA . LEU A 1 266 ? 5.152 1.542 40.001 1.00 74.62 266 LEU A CA 1
ATOM 2157 C C . LEU A 1 266 ? 4.512 1.722 38.619 1.00 74.62 266 LEU A C 1
ATOM 2159 O O . LEU A 1 266 ? 3.293 1.868 38.528 1.00 74.62 266 LEU A O 1
ATOM 2163 N N . ASP A 1 267 ? 5.302 1.688 37.545 1.00 71.38 267 ASP A N 1
ATOM 2164 C CA . ASP A 1 267 ? 4.788 1.798 36.177 1.00 71.38 267 ASP A CA 1
ATOM 2165 C C . ASP A 1 267 ? 3.976 0.553 35.773 1.00 71.38 267 ASP A C 1
ATOM 2167 O O . ASP A 1 267 ? 2.921 0.681 35.149 1.00 71.38 267 ASP A O 1
ATOM 2171 N N . GLN A 1 268 ? 4.399 -0.645 36.191 1.00 70.88 268 GLN A N 1
ATOM 2172 C CA . GLN A 1 268 ? 3.637 -1.885 35.998 1.00 70.88 268 GLN A CA 1
ATOM 2173 C C . GLN A 1 268 ? 2.311 -1.873 36.762 1.00 70.88 268 GLN A C 1
ATOM 2175 O O . GLN A 1 268 ? 1.278 -2.212 36.188 1.00 70.88 268 GLN A O 1
ATOM 2180 N N . PHE A 1 269 ? 2.310 -1.427 38.018 1.00 71.69 269 PHE A N 1
ATOM 2181 C CA . PHE A 1 269 ? 1.096 -1.289 38.818 1.00 71.69 269 PHE A CA 1
ATOM 2182 C C . PHE A 1 269 ? 0.141 -0.250 38.223 1.00 71.69 269 PHE A C 1
ATOM 2184 O O . PHE A 1 269 ? -1.045 -0.527 38.073 1.00 71.69 269 PHE A O 1
ATOM 2191 N N . LYS A 1 270 ? 0.644 0.920 37.800 1.00 69.81 270 LYS A N 1
ATOM 2192 C CA . LYS A 1 270 ? -0.167 1.925 37.091 1.00 69.81 270 LYS A CA 1
ATOM 2193 C C . LYS A 1 270 ? -0.760 1.367 35.802 1.00 69.81 270 LYS A C 1
ATOM 2195 O O . LYS A 1 270 ? -1.923 1.639 35.514 1.00 69.81 270 LYS A O 1
ATOM 2200 N N . SER A 1 271 ? 0.007 0.589 35.039 1.00 66.31 271 SER A N 1
ATOM 2201 C CA . SER A 1 271 ? -0.484 -0.070 33.827 1.00 66.31 271 SER A CA 1
ATOM 2202 C C . SER A 1 271 ? -1.561 -1.104 34.147 1.00 66.31 271 SER A C 1
ATOM 2204 O O . SER A 1 271 ? -2.600 -1.091 33.502 1.00 66.31 271 SER A O 1
ATOM 2206 N N . ALA A 1 272 ? -1.363 -1.945 35.164 1.00 65.44 272 ALA A N 1
ATOM 2207 C CA . ALA A 1 272 ? -2.347 -2.934 35.603 1.00 65.44 272 ALA A CA 1
ATOM 2208 C C . ALA A 1 272 ? -3.637 -2.270 36.108 1.00 65.44 272 ALA A C 1
ATOM 2210 O O . ALA A 1 272 ? -4.737 -2.713 35.788 1.00 65.44 272 ALA A O 1
ATOM 2211 N N . LEU A 1 273 ? -3.517 -1.166 36.848 1.00 65.75 273 LEU A N 1
ATOM 2212 C CA . LEU A 1 273 ? -4.654 -0.406 37.360 1.00 65.75 273 LEU A CA 1
ATOM 2213 C C . LEU A 1 273 ? -5.392 0.302 36.221 1.00 65.75 273 LEU A C 1
ATOM 2215 O O . LEU A 1 273 ? -6.613 0.268 36.170 1.00 65.75 273 LEU A O 1
ATOM 2219 N N . THR A 1 274 ? -4.664 0.856 35.249 1.00 64.75 274 THR A N 1
ATOM 2220 C CA . THR A 1 274 ? -5.248 1.436 34.029 1.00 64.75 274 THR A CA 1
ATOM 2221 C C . THR A 1 274 ? -5.940 0.374 33.173 1.00 64.75 274 THR A C 1
ATOM 2223 O O . THR A 1 274 ? -7.004 0.638 32.620 1.00 64.75 274 THR A O 1
ATOM 2226 N N . ASP A 1 275 ? -5.367 -0.822 33.062 1.00 62.69 275 ASP A N 1
ATOM 2227 C CA . ASP A 1 275 ? -5.961 -1.944 32.334 1.00 62.69 275 ASP A CA 1
ATOM 2228 C C . ASP A 1 275 ? -7.241 -2.434 33.021 1.00 62.69 275 ASP A C 1
ATOM 2230 O O . ASP A 1 275 ? -8.240 -2.676 32.348 1.00 62.69 275 ASP A O 1
ATOM 2234 N N . THR A 1 276 ? -7.241 -2.488 34.353 1.00 62.62 276 THR A N 1
ATOM 2235 C CA . THR A 1 276 ? -8.408 -2.892 35.152 1.00 62.62 276 THR A CA 1
ATOM 2236 C C . THR A 1 276 ? -9.513 -1.835 35.110 1.00 62.62 276 THR A C 1
ATOM 2238 O O . THR A 1 276 ? -10.672 -2.173 34.925 1.00 62.62 276 THR A O 1
ATOM 2241 N N . VAL A 1 277 ? -9.166 -0.544 35.195 1.00 59.12 277 VAL A N 1
ATOM 2242 C CA . VAL A 1 277 ? -10.119 0.582 35.088 1.00 59.12 277 VAL A CA 1
ATOM 2243 C C . VAL A 1 277 ? -10.747 0.687 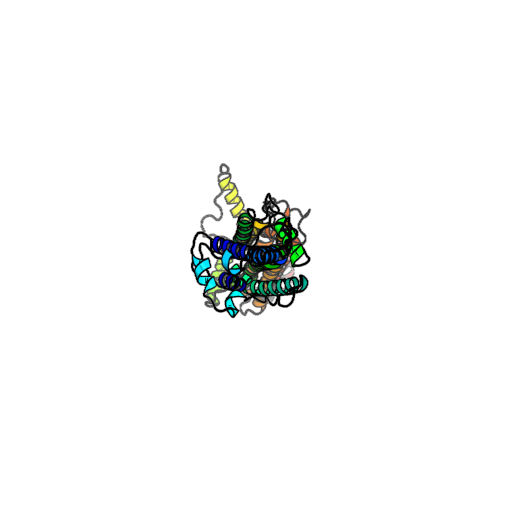33.691 1.00 59.12 277 VAL A C 1
ATOM 2245 O O . VAL A 1 277 ? -11.841 1.226 33.541 1.00 59.12 277 VAL A O 1
ATOM 2248 N N . ASN A 1 278 ? -10.071 0.184 32.655 1.00 59.28 278 ASN A N 1
ATOM 2249 C CA . ASN A 1 278 ? -10.582 0.176 31.283 1.00 59.28 278 ASN A CA 1
ATOM 2250 C C . ASN A 1 278 ? -11.189 -1.175 30.865 1.00 59.28 278 ASN A C 1
ATOM 2252 O O . ASN A 1 278 ? -11.379 -1.394 29.670 1.00 59.28 278 ASN A O 1
ATOM 2256 N N . ASP A 1 279 ? -11.484 -2.073 31.812 1.00 60.28 279 ASP A N 1
ATOM 2257 C CA . ASP A 1 279 ? -12.058 -3.401 31.555 1.00 60.28 279 ASP A CA 1
ATOM 2258 C C . ASP A 1 279 ? -11.282 -4.219 30.499 1.00 60.28 279 ASP A C 1
ATOM 2260 O O . ASP A 1 279 ? -11.863 -4.965 29.699 1.00 60.28 279 ASP A O 1
ATOM 2264 N N . LYS A 1 280 ? -9.950 -4.072 30.447 1.00 61.06 280 LYS A N 1
ATOM 2265 C CA . LYS A 1 280 ? -9.115 -4.757 29.454 1.00 61.06 280 LYS A CA 1
ATOM 2266 C C . LYS A 1 280 ? -8.895 -6.213 29.836 1.00 61.06 280 LYS A C 1
ATOM 2268 O O . LYS A 1 280 ? -7.937 -6.572 30.516 1.00 61.06 280 LYS A O 1
ATOM 2273 N N . THR A 1 281 ? -9.770 -7.063 29.321 1.00 66.88 281 THR A N 1
ATOM 2274 C CA . THR A 1 281 ? -9.587 -8.518 29.307 1.00 66.88 281 THR A CA 1
ATOM 2275 C C . THR A 1 281 ? -8.409 -8.898 28.407 1.00 66.88 281 THR A C 1
ATOM 2277 O O . THR A 1 281 ? -8.114 -8.193 27.435 1.00 66.88 281 THR A O 1
ATOM 2280 N N . ASP A 1 282 ? -7.769 -10.041 28.660 1.00 68.38 282 ASP A N 1
ATOM 2281 C CA . ASP A 1 282 ? -6.644 -10.521 27.842 1.00 68.38 282 ASP A CA 1
ATOM 2282 C C . ASP A 1 282 ? -7.000 -10.653 26.354 1.00 68.38 282 ASP A C 1
ATOM 2284 O O . ASP A 1 282 ? -6.195 -10.316 25.484 1.00 68.38 282 ASP A O 1
ATOM 2288 N N . ILE A 1 283 ? -8.238 -11.062 26.056 1.00 71.75 283 ILE A N 1
ATOM 2289 C CA . ILE A 1 283 ? -8.751 -11.187 24.687 1.00 71.75 283 ILE A CA 1
ATOM 2290 C C . ILE A 1 283 ? -8.912 -9.804 24.044 1.00 71.75 283 ILE A C 1
ATOM 2292 O O . ILE A 1 283 ? -8.456 -9.596 22.920 1.00 71.75 283 ILE A O 1
ATOM 2296 N N . SER A 1 284 ? -9.491 -8.831 24.759 1.00 76.25 284 SER A N 1
ATOM 2297 C CA . SER A 1 284 ? -9.621 -7.459 24.249 1.00 76.25 284 SER A CA 1
ATOM 2298 C C . SER A 1 284 ? -8.258 -6.803 24.004 1.00 76.25 284 SER A C 1
ATOM 2300 O O . SER A 1 284 ? -8.082 -6.119 22.997 1.00 76.25 284 SER A O 1
ATOM 2302 N N . ARG A 1 285 ? -7.262 -7.079 24.861 1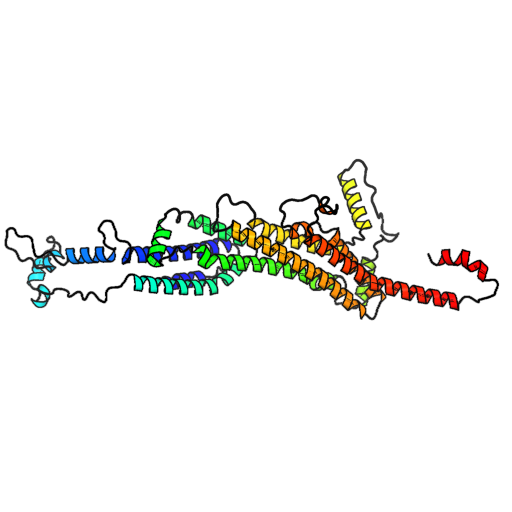.00 75.81 285 ARG A N 1
ATOM 2303 C CA . ARG A 1 285 ? -5.879 -6.617 24.680 1.00 75.81 285 ARG A CA 1
ATOM 2304 C C . ARG A 1 285 ? -5.251 -7.247 23.443 1.00 75.81 285 ARG A C 1
ATOM 2306 O O . ARG A 1 285 ? -4.618 -6.546 22.662 1.00 75.81 285 ARG A O 1
ATOM 2313 N N . LYS A 1 286 ? -5.442 -8.553 23.237 1.00 81.25 286 LYS A N 1
ATOM 2314 C CA . LYS A 1 286 ? -4.938 -9.260 22.054 1.00 81.25 286 LYS A CA 1
ATOM 2315 C C . LYS A 1 286 ? -5.531 -8.690 20.764 1.00 81.25 286 LYS A C 1
ATOM 2317 O O . LYS A 1 286 ? -4.778 -8.414 19.839 1.00 81.25 286 LYS A O 1
ATOM 2322 N N . LEU A 1 287 ? -6.845 -8.466 20.723 1.00 84.62 287 LEU A N 1
ATOM 2323 C CA . LEU A 1 287 ? -7.532 -7.890 19.562 1.00 84.62 287 LEU A CA 1
ATOM 2324 C C . LEU A 1 287 ? -7.100 -6.444 19.287 1.00 84.62 287 LEU A C 1
ATOM 2326 O O . LEU A 1 287 ? -6.811 -6.106 18.142 1.00 84.62 287 LEU A O 1
ATOM 2330 N N . GLN A 1 288 ? -6.976 -5.616 20.330 1.00 86.38 288 GLN A N 1
ATOM 2331 C CA . GLN A 1 288 ? -6.444 -4.260 20.186 1.00 86.38 288 GLN A CA 1
ATOM 2332 C C . GLN A 1 288 ? -4.997 -4.285 19.665 1.00 86.38 288 GLN A C 1
ATOM 2334 O O . GLN A 1 288 ? -4.660 -3.542 18.749 1.00 86.38 288 GLN A O 1
ATOM 2339 N N . ASN A 1 289 ? -4.148 -5.162 20.207 1.00 86.75 289 ASN A N 1
ATOM 2340 C CA . ASN A 1 289 ? -2.765 -5.294 19.757 1.00 86.75 289 ASN A CA 1
ATOM 2341 C C . ASN A 1 289 ? -2.688 -5.755 18.297 1.00 86.75 289 ASN A C 1
ATOM 2343 O O . ASN A 1 289 ? -1.863 -5.239 17.562 1.00 86.75 289 ASN A O 1
ATOM 2347 N N . MET A 1 290 ? -3.551 -6.673 17.848 1.00 87.44 290 MET A N 1
ATOM 2348 C CA . MET A 1 290 ? -3.601 -7.083 16.437 1.00 87.44 290 MET A CA 1
ATOM 2349 C C . MET A 1 290 ? -3.940 -5.916 15.501 1.00 87.44 290 MET A C 1
ATOM 2351 O O . MET A 1 290 ? -3.347 -5.798 14.430 1.00 87.44 290 MET A O 1
ATOM 2355 N N . PHE A 1 291 ? -4.864 -5.046 15.913 1.00 91.88 291 PHE A N 1
ATOM 2356 C CA . PHE A 1 291 ? -5.196 -3.819 15.190 1.00 91.88 291 PHE A CA 1
ATOM 2357 C C . PHE A 1 291 ? -4.002 -2.846 15.155 1.00 91.88 291 PHE A C 1
ATOM 2359 O O . PHE A 1 291 ? -3.591 -2.398 14.085 1.00 91.88 291 PHE A O 1
ATOM 2366 N N . ASP A 1 292 ? -3.403 -2.571 16.318 1.00 90.44 292 ASP A N 1
ATOM 2367 C CA . ASP A 1 292 ? -2.286 -1.629 16.457 1.00 90.44 292 ASP A CA 1
ATOM 2368 C C . ASP A 1 292 ? -1.010 -2.123 15.744 1.00 90.44 292 ASP A C 1
ATOM 2370 O O . ASP A 1 292 ? -0.308 -1.320 15.133 1.00 90.44 292 ASP A O 1
ATOM 2374 N N . THR A 1 293 ? -0.711 -3.426 15.778 1.00 91.75 293 THR A N 1
ATOM 2375 C CA . THR A 1 293 ? 0.460 -4.021 15.111 1.00 91.75 293 THR A CA 1
ATOM 2376 C C . THR A 1 293 ? 0.355 -3.919 13.593 1.00 91.75 293 THR A C 1
ATOM 2378 O O . THR A 1 293 ? 1.319 -3.493 12.967 1.00 91.75 293 THR A O 1
ATOM 2381 N N . LEU A 1 294 ? -0.808 -4.221 13.002 1.00 91.88 294 LEU A N 1
ATOM 2382 C CA . LEU A 1 294 ? -0.995 -4.100 11.552 1.00 91.88 294 LEU A CA 1
ATOM 2383 C C . LEU A 1 294 ? -0.798 -2.646 11.098 1.00 91.88 294 LEU A C 1
ATOM 2385 O O . LEU A 1 294 ? -0.040 -2.382 10.166 1.00 91.88 294 LEU A O 1
ATOM 2389 N N . LEU A 1 295 ? -1.417 -1.689 11.800 1.00 91.94 295 LEU A N 1
ATOM 2390 C CA . LEU A 1 295 ? -1.231 -0.266 11.508 1.00 91.94 295 LEU A CA 1
ATOM 2391 C C . LEU A 1 295 ? 0.220 0.188 11.693 1.00 91.94 295 LEU A C 1
ATOM 2393 O O . LEU A 1 295 ? 0.705 0.998 10.905 1.00 91.94 295 LEU A O 1
ATOM 2397 N N . TYR A 1 296 ? 0.913 -0.313 12.718 1.00 91.62 296 TYR A N 1
ATOM 2398 C CA . TYR A 1 296 ? 2.322 -0.009 12.952 1.00 91.62 296 TYR A CA 1
ATOM 2399 C C . TYR A 1 296 ? 3.211 -0.518 11.816 1.00 91.62 296 TYR A C 1
ATOM 2401 O O . TYR A 1 296 ? 4.010 0.258 11.291 1.00 91.62 296 TYR A O 1
ATOM 2409 N N . ASP A 1 297 ? 3.067 -1.789 11.436 1.00 90.88 297 ASP A N 1
ATOM 2410 C CA . ASP A 1 297 ? 3.890 -2.422 10.406 1.00 90.88 297 ASP A CA 1
ATOM 2411 C C . ASP A 1 297 ? 3.680 -1.742 9.050 1.00 90.88 297 ASP A C 1
ATOM 2413 O O . ASP A 1 297 ? 4.652 -1.342 8.407 1.00 90.88 297 ASP A O 1
ATOM 2417 N N . LEU A 1 298 ? 2.421 -1.494 8.671 1.00 91.19 298 LEU A N 1
ATOM 2418 C CA . LEU A 1 298 ? 2.086 -0.791 7.434 1.00 91.19 298 LEU A CA 1
ATOM 2419 C C . LEU A 1 298 ? 2.589 0.659 7.442 1.00 91.19 298 LEU A C 1
ATOM 2421 O O . LEU A 1 298 ? 3.215 1.106 6.483 1.00 91.19 298 LEU A O 1
ATOM 2425 N N . ARG A 1 299 ? 2.370 1.404 8.536 1.00 90.75 299 ARG A N 1
ATOM 2426 C CA . ARG A 1 299 ? 2.877 2.779 8.673 1.00 90.75 299 ARG A CA 1
ATOM 2427 C C . ARG A 1 299 ? 4.393 2.811 8.527 1.00 90.75 299 ARG A C 1
ATOM 2429 O O . ARG A 1 299 ? 4.918 3.664 7.822 1.00 90.75 299 ARG A O 1
ATOM 2436 N N . LYS A 1 300 ? 5.099 1.909 9.210 1.00 90.50 300 LYS A N 1
ATOM 2437 C CA . LYS A 1 300 ? 6.560 1.819 9.168 1.00 90.50 300 LYS A CA 1
ATOM 2438 C C . LYS A 1 300 ? 7.067 1.548 7.753 1.00 90.50 300 LYS A C 1
ATOM 2440 O O . LYS A 1 300 ? 8.080 2.127 7.372 1.00 90.50 300 LYS A O 1
ATOM 2445 N N . ASP A 1 301 ? 6.375 0.700 7.000 1.00 89.12 301 ASP A N 1
ATOM 2446 C CA . ASP A 1 301 ? 6.725 0.381 5.618 1.00 89.12 301 ASP A CA 1
ATOM 2447 C C . ASP A 1 301 ? 6.507 1.587 4.684 1.00 89.12 301 ASP A C 1
ATOM 2449 O O . ASP A 1 301 ? 7.413 1.974 3.950 1.00 89.12 301 ASP A O 1
ATOM 2453 N N . VAL A 1 302 ? 5.370 2.285 4.800 1.00 89.00 302 VAL A N 1
ATOM 2454 C CA . VAL A 1 302 ? 5.081 3.500 4.009 1.00 89.00 302 VAL A CA 1
ATOM 2455 C C . VAL A 1 302 ? 6.022 4.661 4.360 1.00 89.00 302 VAL A C 1
ATOM 2457 O O . VAL A 1 302 ? 6.411 5.429 3.482 1.00 89.00 302 VAL A O 1
ATOM 2460 N N . LEU A 1 303 ? 6.449 4.785 5.624 1.00 87.94 303 LEU A N 1
ATOM 2461 C CA . LEU A 1 303 ? 7.402 5.818 6.059 1.00 87.94 303 LEU A CA 1
ATOM 2462 C C . LEU A 1 303 ? 8.750 5.748 5.322 1.00 87.94 303 LEU A C 1
ATOM 2464 O O . LEU A 1 303 ? 9.466 6.749 5.302 1.00 87.94 303 LEU A O 1
ATOM 2468 N N . VAL A 1 304 ? 9.095 4.617 4.696 1.00 86.00 304 VAL A N 1
ATOM 2469 C CA . VAL A 1 304 ? 10.313 4.487 3.880 1.00 86.00 304 VAL A CA 1
ATOM 2470 C C . VAL A 1 304 ? 10.313 5.476 2.707 1.00 86.00 304 VAL A C 1
ATOM 2472 O O . VAL A 1 304 ? 11.368 6.009 2.376 1.00 86.00 304 VAL A O 1
ATOM 2475 N N . HIS A 1 305 ? 9.147 5.807 2.141 1.00 81.50 305 HIS A N 1
ATOM 2476 C CA . HIS A 1 305 ? 9.015 6.816 1.076 1.00 81.50 305 HIS A CA 1
ATOM 2477 C C . HIS A 1 305 ? 9.336 8.244 1.539 1.00 81.50 305 HIS A C 1
ATOM 2479 O O . HIS A 1 305 ? 9.683 9.092 0.723 1.00 81.50 305 HIS A O 1
ATOM 2485 N N . LEU A 1 306 ? 9.219 8.528 2.839 1.00 77.69 306 LEU A N 1
ATOM 2486 C CA . LEU A 1 306 ? 9.443 9.861 3.412 1.00 77.69 306 LEU A CA 1
ATOM 2487 C C . LEU A 1 306 ? 10.861 10.061 3.953 1.00 77.69 306 LEU A C 1
ATOM 2489 O O . LEU A 1 306 ? 11.170 11.137 4.468 1.00 77.69 306 LEU A O 1
ATOM 2493 N N . GLN A 1 307 ? 11.720 9.041 3.886 1.00 75.44 307 GLN A N 1
ATOM 2494 C CA . GLN A 1 307 ? 13.114 9.210 4.275 1.00 75.44 307 GLN A CA 1
ATOM 2495 C C . GLN A 1 307 ? 13.792 10.166 3.286 1.00 75.44 307 GLN A C 1
ATOM 2497 O O . GLN A 1 307 ? 13.716 9.926 2.080 1.00 75.44 307 GLN A O 1
ATOM 2502 N N . PRO A 1 308 ? 14.436 11.248 3.762 1.00 60.50 308 PRO A N 1
ATOM 2503 C CA . PRO A 1 308 ? 15.072 12.211 2.879 1.00 60.50 308 PRO A CA 1
ATOM 2504 C C . PRO A 1 308 ? 16.198 11.515 2.116 1.00 60.50 308 PRO A C 1
ATOM 2506 O O . PRO A 1 308 ? 17.223 11.147 2.690 1.00 60.50 308 PRO A O 1
ATOM 2509 N N . SER A 1 309 ? 16.006 11.309 0.816 1.00 60.31 309 SER A N 1
ATOM 2510 C CA . SER A 1 309 ? 17.101 10.965 -0.080 1.00 60.31 309 SER A CA 1
ATOM 2511 C C . SER A 1 309 ? 17.828 12.256 -0.438 1.00 60.31 309 SER A C 1
ATOM 2513 O O . SER A 1 309 ? 17.220 13.162 -0.998 1.00 60.31 309 SER A O 1
ATOM 2515 N N . GLU A 1 310 ? 19.129 12.337 -0.152 1.00 55.66 310 GLU A N 1
ATOM 2516 C CA . GLU A 1 310 ? 19.977 13.513 -0.432 1.00 55.66 310 GLU A CA 1
ATOM 2517 C C . GLU A 1 310 ? 20.014 13.913 -1.923 1.00 55.66 310 GLU A C 1
ATOM 2519 O O . GLU A 1 310 ? 20.461 15.004 -2.262 1.00 55.66 310 GLU A O 1
ATOM 2524 N N . ASN A 1 311 ? 19.506 13.053 -2.814 1.00 58.69 311 ASN A N 1
ATOM 2525 C CA . ASN A 1 311 ? 19.405 13.279 -4.250 1.00 58.69 311 ASN A CA 1
ATOM 2526 C C . ASN A 1 311 ? 17.948 13.155 -4.720 1.00 58.69 311 ASN A C 1
ATOM 2528 O O . ASN A 1 311 ? 17.217 12.275 -4.262 1.00 58.69 311 ASN A O 1
ATOM 2532 N N . ALA A 1 312 ? 17.548 13.981 -5.691 1.00 61.00 312 ALA A N 1
ATOM 2533 C CA . ALA A 1 312 ? 16.248 13.894 -6.355 1.00 61.00 312 ALA A CA 1
ATOM 2534 C C . ALA A 1 312 ? 16.176 12.635 -7.242 1.00 61.00 312 ALA A C 1
ATOM 2536 O O . ALA A 1 312 ? 16.487 12.661 -8.432 1.00 61.00 312 ALA A O 1
ATOM 2537 N N . ILE A 1 313 ? 15.796 11.499 -6.654 1.00 72.19 313 ILE A N 1
ATOM 2538 C CA . ILE A 1 313 ? 15.677 10.224 -7.369 1.00 72.19 313 ILE A CA 1
ATOM 2539 C C . ILE A 1 313 ? 14.344 10.189 -8.123 1.00 72.19 313 ILE A C 1
ATOM 2541 O O . ILE A 1 313 ? 13.295 10.021 -7.515 1.00 72.19 313 ILE A O 1
ATOM 2545 N N . PHE A 1 314 ? 14.360 10.274 -9.454 1.00 74.00 314 PHE A N 1
ATOM 2546 C CA . PHE A 1 314 ? 13.212 9.940 -10.317 1.00 74.00 314 PHE A CA 1
ATOM 2547 C C . PHE A 1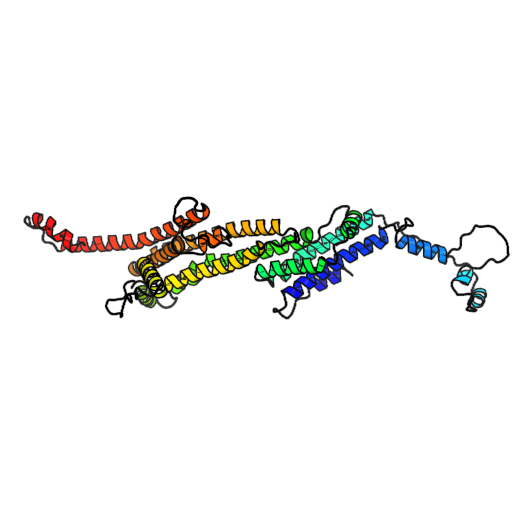 314 ? 11.832 10.534 -9.929 1.00 74.00 314 PHE A C 1
ATOM 2549 O O . PHE A 1 314 ? 10.860 9.795 -9.977 1.00 74.00 314 PHE A O 1
ATOM 2556 N N . CYS A 1 315 ? 11.685 11.801 -9.532 1.00 75.69 315 CYS A N 1
ATOM 2557 C CA . CYS A 1 315 ? 10.404 12.348 -9.011 1.00 75.69 315 CYS A CA 1
ATOM 2558 C C . CYS A 1 315 ? 9.966 11.767 -7.643 1.00 75.69 315 CYS A C 1
ATOM 2560 O O . CYS A 1 315 ? 8.772 11.689 -7.358 1.00 75.69 315 CYS A O 1
ATOM 2562 N N . ALA A 1 316 ? 10.910 11.339 -6.792 1.00 78.19 316 ALA A N 1
ATOM 2563 C CA . ALA A 1 316 ? 10.612 10.732 -5.489 1.00 78.19 316 ALA A CA 1
ATOM 2564 C C . ALA A 1 316 ? 9.734 11.621 -4.607 1.00 78.19 316 ALA A C 1
ATOM 2566 O O . ALA A 1 316 ? 8.805 11.117 -3.999 1.00 78.19 316 ALA A O 1
ATOM 2567 N N . GLU A 1 317 ? 9.971 12.933 -4.575 1.00 81.62 317 GLU A N 1
ATOM 2568 C CA . GLU A 1 317 ? 9.187 13.842 -3.732 1.00 81.62 317 GLU A CA 1
ATOM 2569 C C . GLU A 1 317 ? 7.703 13.881 -4.119 1.00 81.62 317 GLU A C 1
ATOM 2571 O O . GLU A 1 317 ? 6.837 13.808 -3.248 1.00 81.62 317 GLU A O 1
ATOM 2576 N N . GLU A 1 318 ? 7.401 13.961 -5.418 1.00 85.38 318 GLU A N 1
ATOM 2577 C CA . GLU A 1 318 ? 6.024 13.939 -5.924 1.00 85.38 318 GLU A CA 1
ATOM 2578 C C . GLU A 1 318 ? 5.345 12.609 -5.594 1.00 85.38 318 GLU A C 1
ATOM 2580 O O . GLU A 1 318 ? 4.275 12.593 -4.989 1.00 85.38 318 GLU A O 1
ATOM 2585 N N . ASP A 1 319 ? 5.996 11.491 -5.929 1.00 86.00 319 ASP A N 1
ATOM 2586 C CA . ASP A 1 319 ? 5.436 10.159 -5.693 1.00 86.00 319 ASP A CA 1
ATOM 2587 C C . ASP A 1 319 ? 5.230 9.887 -4.198 1.00 86.00 319 ASP A C 1
ATOM 2589 O O . ASP A 1 319 ? 4.194 9.359 -3.799 1.00 86.00 319 ASP A O 1
ATOM 2593 N N . SER A 1 320 ? 6.182 10.283 -3.351 1.00 86.38 320 SER A N 1
ATOM 2594 C CA . SER A 1 320 ? 6.082 10.124 -1.900 1.00 86.38 320 SER A CA 1
ATOM 2595 C C . SER A 1 320 ? 4.935 10.944 -1.314 1.00 86.38 320 SER A C 1
ATOM 2597 O O . SER A 1 320 ? 4.248 10.468 -0.408 1.00 86.38 320 SER A O 1
ATOM 2599 N N . ASN A 1 321 ? 4.688 12.152 -1.830 1.00 87.50 321 ASN A N 1
ATOM 2600 C CA . ASN A 1 321 ? 3.550 12.973 -1.417 1.00 87.50 321 ASN A CA 1
ATOM 2601 C C . ASN A 1 321 ? 2.213 12.359 -1.859 1.00 87.50 321 ASN A C 1
ATOM 2603 O O . ASN A 1 321 ? 1.275 12.304 -1.057 1.00 87.50 321 ASN A O 1
ATOM 2607 N N . ASP A 1 322 ? 2.141 11.838 -3.083 1.00 90.69 322 ASP A N 1
ATOM 2608 C CA . ASP A 1 322 ? 0.950 11.171 -3.611 1.00 90.69 322 ASP A CA 1
ATOM 2609 C C . ASP A 1 322 ? 0.628 9.883 -2.842 1.00 90.69 322 ASP A C 1
ATOM 2611 O O . ASP A 1 322 ? -0.518 9.664 -2.437 1.00 90.69 322 ASP A O 1
ATOM 2615 N N . ILE A 1 323 ? 1.637 9.043 -2.584 1.00 91.00 323 ILE A N 1
ATOM 2616 C CA . ILE A 1 323 ? 1.499 7.804 -1.804 1.00 91.00 323 ILE A CA 1
ATOM 2617 C C . ILE A 1 323 ? 1.108 8.131 -0.360 1.00 91.00 323 ILE A C 1
ATOM 2619 O O . ILE A 1 323 ? 0.215 7.488 0.195 1.00 91.00 323 ILE A O 1
ATOM 2623 N N . LYS A 1 324 ? 1.694 9.175 0.241 1.00 89.44 324 LYS A N 1
ATOM 2624 C CA . LYS A 1 324 ? 1.303 9.664 1.571 1.00 89.44 324 LYS A CA 1
ATOM 2625 C C . LYS A 1 324 ? -0.168 10.069 1.617 1.00 89.44 324 LYS A C 1
ATOM 2627 O O . LYS A 1 324 ? -0.891 9.613 2.504 1.00 89.44 324 LYS A O 1
ATOM 2632 N N . ALA A 1 325 ? -0.617 10.913 0.688 1.00 90.19 325 ALA A N 1
ATOM 2633 C CA . ALA A 1 325 ? -2.004 11.368 0.643 1.00 90.19 325 ALA A CA 1
ATOM 2634 C C . ALA A 1 325 ? -2.969 10.191 0.430 1.00 90.19 325 ALA A C 1
ATOM 2636 O O . ALA A 1 325 ? -4.006 10.099 1.095 1.00 90.19 325 ALA A O 1
ATOM 2637 N N . TYR A 1 326 ? -2.597 9.259 -0.451 1.00 93.69 326 TYR A N 1
ATOM 2638 C CA . TYR A 1 326 ? -3.352 8.039 -0.703 1.00 93.69 326 TYR A CA 1
ATOM 2639 C C . TYR A 1 326 ? -3.475 7.174 0.556 1.00 93.69 326 TYR A C 1
ATOM 2641 O O . TYR A 1 326 ? -4.589 6.846 0.961 1.00 93.69 326 TYR A O 1
ATOM 2649 N N . PHE A 1 327 ? -2.358 6.880 1.230 1.00 93.25 327 PHE A N 1
ATOM 2650 C CA . PHE A 1 327 ? -2.336 6.107 2.470 1.00 93.25 327 PHE A CA 1
ATOM 2651 C C . PHE A 1 327 ? -3.214 6.737 3.556 1.00 93.25 327 PHE A C 1
ATOM 2653 O O . PHE A 1 327 ? -4.030 6.046 4.159 1.00 93.25 327 PHE A O 1
ATOM 2660 N N . GLN A 1 328 ? -3.100 8.048 3.791 1.00 90.25 328 GLN A N 1
ATOM 2661 C CA . GLN A 1 328 ? -3.890 8.734 4.819 1.00 90.25 328 GLN A CA 1
ATOM 2662 C C . GLN A 1 328 ? -5.399 8.640 4.550 1.00 90.25 328 GLN A C 1
ATOM 2664 O O . GLN A 1 328 ? -6.185 8.427 5.476 1.00 90.25 328 GLN A O 1
ATOM 2669 N N . ASN A 1 329 ? -5.817 8.789 3.289 1.00 92.81 329 ASN A N 1
ATOM 2670 C CA . ASN A 1 329 ? -7.222 8.661 2.901 1.00 92.81 329 ASN A CA 1
ATOM 2671 C C . ASN A 1 329 ? -7.705 7.211 3.010 1.00 92.81 329 ASN A C 1
ATOM 2673 O O . ASN A 1 329 ? -8.734 6.958 3.635 1.00 92.81 329 ASN A O 1
ATOM 2677 N N . LYS A 1 330 ? -6.935 6.251 2.488 1.00 94.12 330 LYS A N 1
ATOM 2678 C CA . LYS A 1 330 ? -7.306 4.834 2.508 1.00 94.12 330 LYS A CA 1
ATOM 2679 C C . LYS A 1 330 ? -7.322 4.249 3.919 1.00 94.12 330 LYS A C 1
ATOM 2681 O O . LYS A 1 330 ? -8.220 3.479 4.259 1.00 94.12 330 LYS A O 1
ATOM 2686 N N . CYS A 1 331 ? -6.372 4.644 4.765 1.00 93.25 331 CYS A N 1
ATOM 2687 C CA . CYS A 1 331 ? -6.332 4.278 6.179 1.00 93.25 331 CYS A CA 1
ATOM 2688 C C . CYS A 1 331 ? -7.593 4.776 6.895 1.00 93.25 331 CYS A C 1
ATOM 2690 O O . CYS A 1 331 ? -8.267 3.998 7.568 1.00 93.25 331 CYS A O 1
ATOM 2692 N N . TYR A 1 332 ? -7.964 6.045 6.685 1.00 92.50 332 TYR A N 1
ATOM 2693 C CA . TYR A 1 332 ? -9.203 6.606 7.223 1.00 92.50 332 TYR A CA 1
ATOM 2694 C C . TYR A 1 332 ? -10.438 5.804 6.777 1.00 92.50 332 TYR A C 1
ATOM 2696 O O . TYR A 1 332 ? -11.219 5.377 7.626 1.00 92.50 332 TYR A O 1
ATOM 2704 N N . GLU A 1 333 ? -10.591 5.535 5.476 1.00 94.69 333 GLU A N 1
ATOM 2705 C CA . GLU A 1 333 ? -11.699 4.725 4.942 1.00 94.69 333 GLU A CA 1
ATOM 2706 C C . GLU A 1 333 ? -11.761 3.327 5.568 1.00 94.69 333 GLU A C 1
ATOM 2708 O O . GLU A 1 333 ? -12.830 2.857 5.955 1.00 94.69 333 GLU A O 1
ATOM 2713 N N . SER A 1 334 ? -10.613 2.669 5.705 1.00 94.88 334 SER A N 1
ATOM 2714 C CA . SER A 1 334 ? -10.536 1.281 6.170 1.00 94.88 334 SER A CA 1
ATOM 2715 C C . SER A 1 334 ? -10.823 1.158 7.665 1.00 94.88 334 SER A C 1
ATOM 2717 O O . SER A 1 334 ? -11.484 0.213 8.096 1.00 94.88 334 SER A O 1
ATOM 2719 N N . VAL A 1 335 ? -10.400 2.143 8.461 1.00 93.81 335 VAL A N 1
ATOM 2720 C CA . VAL A 1 335 ? -10.754 2.224 9.884 1.00 93.81 335 VAL A CA 1
ATOM 2721 C C . VAL A 1 335 ? -12.242 2.551 10.070 1.00 93.81 335 VAL A C 1
ATOM 2723 O O . VAL A 1 335 ? -12.894 1.973 10.939 1.00 93.81 335 VAL A O 1
ATOM 2726 N N . MET A 1 336 ? -12.818 3.415 9.231 1.00 93.19 336 MET A N 1
ATOM 2727 C CA . MET A 1 336 ? -14.267 3.652 9.228 1.00 93.19 336 MET A CA 1
ATOM 2728 C C . MET A 1 336 ? -15.042 2.375 8.866 1.00 93.19 336 MET A C 1
ATOM 2730 O O . MET A 1 336 ? -16.017 2.033 9.535 1.00 93.19 336 MET A O 1
ATOM 2734 N N . ALA A 1 337 ? -14.578 1.623 7.863 1.00 94.56 337 ALA A N 1
ATOM 2735 C CA . ALA A 1 337 ? -15.160 0.337 7.480 1.00 94.56 337 ALA A CA 1
ATOM 2736 C C . ALA A 1 337 ? -15.063 -0.711 8.603 1.00 94.56 337 ALA A C 1
ATOM 2738 O O . ALA A 1 337 ? -16.005 -1.478 8.808 1.00 94.56 337 ALA A O 1
ATOM 2739 N N . TYR A 1 338 ? -13.968 -0.712 9.372 1.00 95.31 338 TYR A N 1
ATOM 2740 C CA . TYR A 1 338 ? -13.836 -1.533 10.578 1.00 95.31 338 TYR A CA 1
ATOM 2741 C C . TYR A 1 338 ? -14.950 -1.213 11.584 1.00 95.31 338 TYR A C 1
ATOM 2743 O O . TYR A 1 338 ? -15.647 -2.120 12.044 1.00 95.31 338 TYR A O 1
ATOM 2751 N N . SER A 1 339 ? -15.149 0.071 11.912 1.00 93.81 339 SER A N 1
ATOM 2752 C CA . SER A 1 339 ? -16.209 0.500 12.839 1.00 93.81 339 SER A CA 1
ATOM 2753 C C . SER A 1 339 ? -17.600 0.109 12.324 1.00 93.81 339 SER A C 1
ATOM 2755 O O . SER A 1 339 ? -18.408 -0.465 13.057 1.00 93.81 339 SER A O 1
ATOM 2757 N N . PHE A 1 340 ? -17.858 0.316 11.030 1.00 93.56 340 PHE A N 1
ATOM 2758 C CA . PHE A 1 340 ? -19.113 -0.083 10.394 1.00 93.56 340 PHE A CA 1
ATOM 2759 C C . PHE A 1 340 ? -19.384 -1.590 10.514 1.00 93.56 340 PHE A C 1
ATOM 2761 O O . PHE A 1 340 ? -20.496 -1.996 10.856 1.00 93.56 340 PHE A O 1
ATOM 2768 N N . LYS A 1 341 ? -18.372 -2.435 10.292 1.00 93.31 341 LYS A N 1
ATOM 2769 C CA . LYS A 1 341 ? -18.512 -3.890 10.444 1.00 93.31 341 LYS A CA 1
ATOM 2770 C C . LYS A 1 341 ? -18.763 -4.301 11.893 1.00 93.31 341 LYS A C 1
ATOM 2772 O O . LYS A 1 341 ? -19.603 -5.168 12.115 1.00 93.31 341 LYS A O 1
ATOM 2777 N N . LEU A 1 342 ? -18.151 -3.646 12.886 1.00 91.81 342 LEU A N 1
ATOM 2778 C CA . LEU A 1 342 ? -18.521 -3.868 14.294 1.00 91.81 342 LEU A CA 1
ATOM 2779 C C . LEU A 1 342 ? -20.005 -3.558 14.550 1.00 91.81 342 LEU A C 1
ATOM 2781 O O . LEU A 1 342 ? -20.692 -4.350 15.192 1.00 91.81 342 LEU A O 1
ATOM 2785 N N . ARG A 1 343 ? -20.520 -2.446 14.013 1.00 91.94 343 ARG A N 1
ATOM 2786 C CA . ARG A 1 343 ? -21.948 -2.085 14.113 1.00 91.94 343 ARG A CA 1
ATOM 2787 C C . ARG A 1 343 ? -22.849 -3.106 13.420 1.00 91.94 343 ARG A C 1
ATOM 2789 O O . ARG A 1 343 ? -23.904 -3.448 13.946 1.00 91.94 343 ARG A O 1
ATOM 2796 N N . SER A 1 344 ? -22.424 -3.642 12.276 1.00 90.75 344 SER A N 1
ATOM 2797 C CA . SER A 1 344 ? -23.131 -4.733 11.592 1.00 90.75 344 SER A CA 1
ATOM 2798 C C . SER A 1 344 ? -23.235 -5.989 12.468 1.00 90.75 344 SER A C 1
ATOM 2800 O O . SER A 1 344 ? -24.317 -6.563 12.597 1.00 90.75 344 SER A O 1
ATOM 2802 N N . LEU A 1 345 ? -22.150 -6.367 13.158 1.00 88.25 345 LEU A N 1
ATOM 2803 C CA . LEU A 1 345 ? -22.167 -7.481 14.114 1.00 88.25 345 LEU A CA 1
ATOM 2804 C C . LEU A 1 345 ? -23.133 -7.219 15.281 1.00 88.25 345 LEU A C 1
ATOM 2806 O O . LEU A 1 345 ? -23.873 -8.119 15.665 1.00 88.25 345 LEU A O 1
ATOM 2810 N N . ILE A 1 346 ? -23.188 -5.988 15.807 1.00 87.94 346 ILE A N 1
ATOM 2811 C CA . ILE A 1 346 ? -24.149 -5.601 16.859 1.00 87.94 346 ILE A CA 1
ATOM 2812 C C . ILE A 1 346 ? -25.595 -5.731 16.359 1.00 87.94 346 ILE A C 1
ATOM 2814 O O . ILE A 1 346 ? -26.456 -6.253 17.068 1.00 87.94 346 ILE A O 1
ATOM 2818 N N . LYS A 1 347 ? -25.881 -5.304 15.123 1.00 88.69 347 LYS A N 1
ATOM 2819 C CA . LYS A 1 347 ? -27.213 -5.459 14.516 1.00 88.69 347 LYS A CA 1
ATOM 2820 C C . LYS A 1 347 ? -27.611 -6.929 14.403 1.00 88.69 347 LYS A C 1
ATOM 2822 O O . LYS A 1 347 ? -28.711 -7.278 14.810 1.00 88.69 347 LYS A O 1
ATOM 2827 N N . HIS A 1 348 ? -26.696 -7.794 13.971 1.00 86.12 348 HIS A N 1
ATOM 2828 C CA . HIS A 1 348 ? -26.937 -9.237 13.886 1.00 86.12 348 HIS A CA 1
ATOM 2829 C C . HIS A 1 348 ? -27.281 -9.888 15.244 1.00 86.12 348 HIS A C 1
ATOM 2831 O O . HIS A 1 348 ? -27.981 -10.899 15.289 1.00 86.12 348 HIS A O 1
ATOM 2837 N N . LEU A 1 349 ? -26.843 -9.308 16.369 1.00 83.88 349 LEU A N 1
ATOM 2838 C CA . LEU A 1 349 ? -27.171 -9.808 17.711 1.00 83.88 349 LEU A CA 1
ATOM 2839 C C . LEU A 1 349 ? -28.612 -9.515 18.154 1.00 83.88 349 LEU A C 1
ATOM 2841 O O . LEU A 1 349 ? -29.078 -10.147 19.101 1.00 83.88 349 LEU A O 1
ATOM 2845 N N . HIS A 1 350 ? -29.333 -8.598 17.499 1.00 80.38 350 HIS A N 1
ATOM 2846 C CA . HIS A 1 350 ? -30.715 -8.270 17.875 1.00 80.38 350 HIS A CA 1
ATOM 2847 C C . HIS A 1 350 ? -31.678 -9.445 17.651 1.00 80.38 350 HIS A C 1
ATOM 2849 O O . HIS A 1 350 ? -32.629 -9.615 18.414 1.00 80.38 350 HIS A O 1
ATOM 2855 N N . ASP A 1 351 ? -31.386 -10.294 16.664 1.00 80.50 351 ASP A N 1
ATOM 2856 C CA . ASP A 1 351 ? -32.237 -11.421 16.265 1.00 80.50 351 ASP A CA 1
ATOM 2857 C C . ASP A 1 351 ? -31.922 -12.722 17.031 1.00 80.50 351 ASP A C 1
ATOM 2859 O O . ASP A 1 351 ? -32.490 -13.784 16.763 1.00 80.50 351 ASP A O 1
ATOM 2863 N N . TRP A 1 352 ? -30.996 -12.683 17.994 1.00 81.25 352 TRP A N 1
ATOM 2864 C CA . TRP A 1 352 ? -30.573 -13.873 18.728 1.00 81.25 352 TRP A CA 1
ATOM 2865 C C . TRP A 1 352 ? -31.609 -14.334 19.759 1.00 81.25 352 TRP A C 1
ATOM 2867 O O . TRP A 1 352 ? -32.124 -13.561 20.565 1.00 81.25 352 TRP A O 1
ATOM 2877 N N . SER A 1 353 ? -31.840 -15.651 19.811 1.00 77.00 353 SER A N 1
ATOM 2878 C CA . SER A 1 353 ? -32.822 -16.267 20.714 1.00 77.00 353 SER A CA 1
ATOM 2879 C C . SER A 1 353 ? -32.492 -16.089 22.201 1.00 77.00 353 SER A C 1
ATOM 2881 O O . SER A 1 353 ? -33.396 -15.980 23.027 1.00 77.00 353 SER A O 1
ATOM 2883 N N . ASN A 1 354 ? -31.205 -16.060 22.566 1.00 80.62 354 ASN A N 1
ATOM 2884 C CA . ASN A 1 354 ? -30.766 -15.844 23.943 1.00 80.62 354 ASN A CA 1
ATOM 2885 C C . ASN A 1 354 ? -30.319 -14.391 24.146 1.00 80.62 354 ASN A C 1
ATOM 2887 O O . ASN A 1 354 ? -29.156 -14.051 23.919 1.00 80.62 354 ASN A O 1
ATOM 2891 N N . LYS A 1 355 ? -31.244 -13.556 24.636 1.00 79.81 355 LYS A N 1
ATOM 2892 C CA . LYS A 1 355 ? -31.011 -12.124 24.888 1.00 79.81 355 LYS A CA 1
ATOM 2893 C C . LYS A 1 355 ? -29.861 -11.849 25.864 1.00 79.81 355 LYS A C 1
ATOM 2895 O O . LYS A 1 355 ? -29.194 -10.828 25.733 1.00 79.81 355 LYS A O 1
ATOM 2900 N N . LYS A 1 356 ? -29.594 -12.752 26.818 1.00 77.69 356 LYS A N 1
ATOM 2901 C CA . LYS A 1 356 ? -28.494 -12.596 27.782 1.00 77.69 356 LYS A CA 1
ATOM 2902 C C . LYS A 1 356 ? -27.135 -12.743 27.098 1.00 77.69 356 LYS A C 1
ATOM 2904 O O . LYS A 1 356 ? -26.314 -11.842 27.188 1.00 77.69 356 LYS A O 1
ATOM 2909 N N . ILE A 1 357 ? -26.942 -13.823 26.336 1.00 77.75 357 ILE A N 1
ATOM 2910 C CA . ILE A 1 357 ? -25.699 -14.043 25.577 1.00 77.75 357 ILE A CA 1
ATOM 2911 C C . ILE A 1 357 ? -25.502 -12.932 24.537 1.00 77.75 357 ILE A C 1
ATOM 2913 O O . ILE A 1 357 ? -24.397 -12.422 24.389 1.00 77.75 357 ILE A O 1
ATOM 2917 N N . ALA A 1 358 ? -26.569 -12.513 23.852 1.00 80.38 358 ALA A N 1
ATOM 2918 C CA . ALA A 1 358 ? -26.506 -11.419 22.885 1.00 80.38 358 ALA A CA 1
ATOM 2919 C C . ALA A 1 358 ? -26.057 -10.093 23.527 1.00 80.38 358 ALA A C 1
ATOM 2921 O O . ALA A 1 358 ? -25.175 -9.416 22.999 1.00 80.38 358 ALA A O 1
ATOM 2922 N N . SER A 1 359 ? -26.610 -9.755 24.697 1.00 81.56 359 SER A N 1
ATOM 2923 C CA . SER A 1 359 ? -26.183 -8.600 25.495 1.00 81.56 359 SER A CA 1
ATOM 2924 C C . SER A 1 359 ? -24.709 -8.701 25.896 1.00 81.56 359 SER A C 1
ATOM 2926 O O . SER A 1 359 ? -23.970 -7.720 25.806 1.00 81.56 359 SER A O 1
ATOM 2928 N N . ASP A 1 360 ? -24.265 -9.886 26.308 1.00 78.25 360 ASP A N 1
ATOM 2929 C CA . ASP A 1 360 ? -22.899 -10.112 26.768 1.00 78.25 360 ASP A CA 1
ATOM 2930 C C . ASP A 1 360 ? -21.864 -9.946 25.638 1.00 78.25 360 ASP A C 1
ATOM 2932 O O . ASP A 1 360 ? -20.845 -9.265 25.804 1.00 78.25 360 ASP A O 1
ATOM 2936 N N . ILE A 1 361 ? -22.164 -10.485 24.451 1.00 81.12 361 ILE A N 1
ATOM 2937 C CA . ILE A 1 361 ? -21.366 -10.285 23.230 1.00 81.12 361 ILE A CA 1
ATOM 2938 C C . ILE A 1 361 ? -21.340 -8.807 22.846 1.00 81.12 361 ILE A C 1
ATOM 2940 O O . ILE A 1 361 ? -20.277 -8.263 22.541 1.00 81.12 361 ILE A O 1
ATOM 2944 N N . SER A 1 362 ? -22.499 -8.146 22.882 1.00 85.75 362 SER A N 1
ATOM 2945 C CA . SER A 1 362 ? -22.623 -6.736 22.522 1.00 85.75 362 SER A CA 1
ATOM 2946 C C . SER A 1 362 ? -21.724 -5.859 23.398 1.00 85.75 362 SER A C 1
ATOM 2948 O O . SER A 1 362 ? -20.919 -5.082 22.888 1.00 85.75 362 SER A O 1
ATOM 2950 N N . LEU A 1 363 ? -21.747 -6.055 24.721 1.00 84.38 363 LEU A N 1
ATOM 2951 C CA . LEU A 1 363 ? -20.865 -5.336 25.646 1.00 84.38 363 LEU A CA 1
ATOM 2952 C C . LEU A 1 363 ? -19.377 -5.609 25.387 1.00 84.38 363 LEU A C 1
ATOM 2954 O O . LEU A 1 363 ? -18.549 -4.708 25.530 1.00 84.38 363 LEU A O 1
ATOM 2958 N N . PHE A 1 364 ? -19.011 -6.827 24.983 1.00 83.38 364 PHE A N 1
ATOM 2959 C CA . PHE A 1 364 ? -17.631 -7.126 24.603 1.00 83.38 364 PHE A CA 1
ATOM 2960 C C . PHE A 1 364 ? -17.203 -6.370 23.332 1.00 83.38 364 PHE A C 1
ATOM 2962 O O . PHE A 1 364 ? -16.126 -5.770 23.316 1.00 83.38 364 PHE A O 1
ATOM 2969 N N . ILE A 1 365 ? -18.060 -6.318 22.306 1.00 86.88 365 ILE A N 1
ATOM 2970 C CA . ILE A 1 365 ? -17.830 -5.507 21.098 1.00 86.88 365 ILE A CA 1
ATOM 2971 C C . ILE A 1 365 ? -17.703 -4.022 21.466 1.00 86.88 365 ILE A C 1
ATOM 2973 O O . ILE A 1 365 ? -16.787 -3.347 20.987 1.00 86.88 365 ILE A O 1
ATOM 2977 N N . ALA A 1 366 ? -18.545 -3.528 22.379 1.00 86.06 366 ALA A N 1
ATOM 2978 C CA . ALA A 1 366 ? -18.461 -2.162 22.888 1.00 86.06 366 ALA A CA 1
ATOM 2979 C C . ALA A 1 366 ? -17.074 -1.872 23.482 1.00 86.06 366 ALA A C 1
ATOM 2981 O O . ALA A 1 366 ? -16.444 -0.865 23.156 1.00 86.06 366 ALA A O 1
ATOM 2982 N N . ARG A 1 367 ? -16.554 -2.776 24.322 1.00 85.06 367 ARG A N 1
ATOM 2983 C CA . ARG A 1 367 ? -15.220 -2.627 24.924 1.00 85.06 367 ARG A CA 1
ATOM 2984 C C . ARG A 1 367 ? -14.117 -2.561 23.875 1.00 85.06 367 ARG A C 1
ATOM 2986 O O . ARG A 1 367 ? -13.211 -1.744 24.022 1.00 85.06 367 ARG A O 1
ATOM 2993 N N . ILE A 1 368 ? -14.194 -3.362 22.811 1.00 86.69 368 ILE A N 1
ATOM 2994 C CA . ILE A 1 368 ? -13.235 -3.288 21.696 1.00 86.69 368 ILE A CA 1
ATOM 2995 C C . ILE A 1 368 ? -13.301 -1.914 21.028 1.00 86.69 368 ILE A C 1
ATOM 2997 O O . ILE A 1 368 ? -12.266 -1.261 20.899 1.00 86.69 368 ILE A O 1
ATOM 3001 N N . ALA A 1 369 ? -14.499 -1.451 20.663 1.00 88.69 369 ALA A N 1
ATOM 3002 C CA . ALA A 1 369 ? -14.691 -0.149 20.027 1.00 88.69 369 ALA A CA 1
ATOM 3003 C C . ALA A 1 369 ? -14.133 0.997 20.892 1.00 88.69 369 ALA A C 1
ATOM 3005 O O . ALA A 1 369 ? -13.347 1.817 20.414 1.00 88.69 369 ALA A O 1
ATOM 3006 N N . ARG A 1 370 ? -14.431 0.999 22.198 1.00 87.19 370 ARG A N 1
ATOM 3007 C CA . ARG A 1 370 ? -13.888 1.975 23.157 1.00 87.19 370 ARG A CA 1
ATOM 3008 C C . ARG A 1 370 ? -12.365 1.886 23.289 1.00 87.19 370 ARG A C 1
ATOM 3010 O O . ARG A 1 370 ? -11.696 2.920 23.347 1.00 87.19 370 ARG A O 1
ATOM 3017 N N . ASN A 1 371 ? -11.806 0.677 23.342 1.00 84.69 371 ASN A N 1
ATOM 3018 C CA . ASN A 1 371 ? -10.361 0.473 23.445 1.00 84.69 371 ASN A CA 1
ATOM 3019 C C . ASN A 1 371 ? -9.630 0.990 22.203 1.00 84.69 371 ASN A C 1
ATOM 3021 O O . ASN A 1 371 ? -8.616 1.669 22.344 1.00 84.69 371 ASN A O 1
ATOM 3025 N N . ILE A 1 372 ? -10.162 0.751 21.005 1.00 86.94 372 ILE A N 1
ATOM 3026 C CA . ILE A 1 372 ? -9.593 1.308 19.773 1.00 86.94 372 ILE A CA 1
ATOM 3027 C C . ILE A 1 372 ? -9.699 2.841 19.787 1.00 86.94 372 ILE A C 1
ATOM 3029 O O . ILE A 1 372 ? -8.693 3.516 19.583 1.00 86.94 372 ILE A O 1
ATOM 3033 N N . ALA A 1 373 ? -10.864 3.403 20.129 1.00 85.50 373 ALA A N 1
ATOM 3034 C CA . ALA A 1 373 ? -11.089 4.853 20.128 1.00 85.50 373 ALA A CA 1
ATOM 3035 C C . ALA A 1 373 ? -10.197 5.634 21.110 1.00 85.50 373 ALA A C 1
ATOM 3037 O O . ALA A 1 373 ? -9.716 6.723 20.789 1.00 85.50 373 ALA A O 1
ATOM 3038 N N . LEU A 1 374 ? -10.014 5.112 22.330 1.00 81.25 374 LEU A N 1
ATOM 3039 C CA . LEU A 1 374 ? -9.400 5.855 23.440 1.00 81.25 374 LEU A CA 1
ATOM 3040 C C . LEU A 1 374 ? -8.004 5.358 23.828 1.00 81.25 374 LEU A C 1
ATOM 3042 O O . LEU A 1 374 ? -7.242 6.104 24.449 1.00 81.25 374 LEU A O 1
ATOM 3046 N N . SER A 1 375 ? -7.674 4.102 23.516 1.00 79.88 375 SER A N 1
ATOM 3047 C CA . SER A 1 375 ? -6.429 3.455 23.947 1.00 79.88 375 SER A CA 1
ATOM 3048 C C . SER A 1 375 ? -5.481 3.064 22.813 1.00 79.88 375 SER A C 1
ATOM 3050 O O . SER A 1 375 ? -4.347 2.689 23.127 1.00 79.88 375 SER A O 1
ATOM 3052 N N . SER A 1 376 ? -5.890 3.137 21.540 1.00 83.50 376 SER A N 1
ATOM 3053 C CA . SER A 1 376 ? -4.980 2.876 20.417 1.00 83.50 376 SER A CA 1
ATOM 3054 C C . SER A 1 376 ? -3.897 3.951 20.357 1.00 83.50 376 SER A C 1
ATOM 3056 O O . SER A 1 376 ? -4.173 5.150 20.283 1.00 83.50 376 SER A O 1
ATOM 3058 N N . LYS A 1 377 ? -2.634 3.517 20.397 1.00 82.50 377 LYS A N 1
ATOM 3059 C CA . LYS A 1 377 ? -1.476 4.417 20.273 1.00 82.50 377 LYS A CA 1
ATOM 3060 C C . LYS A 1 377 ? -1.073 4.642 18.819 1.00 82.50 377 LYS A C 1
ATOM 3062 O O . LYS A 1 377 ? -0.402 5.632 18.532 1.00 82.50 377 LYS A O 1
ATOM 3067 N N . GLU A 1 378 ? -1.441 3.722 17.930 1.00 85.62 378 GLU A N 1
ATOM 3068 C CA . GLU A 1 378 ? -1.000 3.719 16.535 1.00 85.62 378 GLU A CA 1
ATOM 3069 C C . GLU A 1 378 ? -2.030 4.334 15.588 1.00 85.62 378 GLU A C 1
ATOM 3071 O O . GLU A 1 378 ? -1.624 4.954 14.611 1.00 85.62 378 GLU A O 1
ATOM 3076 N N . LEU A 1 379 ? -3.329 4.297 15.910 1.00 85.50 379 LEU A N 1
ATOM 3077 C CA . LEU A 1 379 ? -4.382 4.941 15.118 1.00 85.50 379 LEU A CA 1
ATOM 3078 C C . LEU A 1 379 ? -4.098 6.421 14.785 1.00 85.50 379 LEU A C 1
ATOM 3080 O O . LEU A 1 379 ? -4.085 6.765 13.600 1.00 85.50 379 LEU A O 1
ATOM 3084 N N . PRO A 1 380 ? -3.818 7.313 15.759 1.00 83.12 380 PRO A N 1
ATOM 3085 C CA . PRO A 1 380 ? -3.538 8.710 15.430 1.00 83.12 380 PRO A CA 1
ATOM 3086 C C . PRO A 1 380 ? -2.236 8.879 14.634 1.00 83.12 380 PRO A C 1
ATOM 3088 O O . PRO A 1 380 ? -2.143 9.755 13.777 1.00 83.12 380 PRO A O 1
ATOM 3091 N N . LYS A 1 381 ? -1.231 8.024 14.871 1.00 83.94 381 LYS A N 1
ATOM 3092 C CA . LYS A 1 381 ? 0.045 8.073 14.142 1.00 83.94 381 LYS A CA 1
ATOM 3093 C C . LYS A 1 381 ? -0.109 7.628 12.692 1.00 83.94 381 LYS A C 1
ATOM 3095 O O . LYS A 1 381 ? 0.547 8.192 11.821 1.00 83.94 381 LYS A O 1
ATOM 3100 N N . ALA A 1 382 ? -0.947 6.622 12.444 1.00 85.19 382 ALA A N 1
ATOM 3101 C CA . ALA A 1 382 ? -1.253 6.117 11.114 1.00 85.19 382 ALA A CA 1
ATOM 3102 C C . ALA A 1 382 ? -2.039 7.154 10.305 1.00 85.19 382 ALA A C 1
ATOM 3104 O O . ALA A 1 382 ? -1.650 7.461 9.185 1.00 85.19 382 ALA A O 1
ATOM 3105 N N . LEU A 1 383 ? -3.069 7.779 10.884 1.00 84.69 383 LEU A N 1
ATOM 3106 C CA . LEU A 1 383 ? -3.841 8.819 10.190 1.00 84.69 383 LEU A CA 1
ATOM 3107 C C . LEU A 1 383 ? -3.000 10.054 9.835 1.00 84.69 383 LEU A C 1
ATOM 3109 O O . LEU A 1 383 ? -3.136 10.593 8.740 1.00 84.69 383 LEU A O 1
ATOM 3113 N N . ALA A 1 384 ? -2.089 10.465 10.720 1.00 80.69 384 ALA A N 1
ATOM 3114 C CA . ALA A 1 384 ? -1.193 11.589 10.458 1.00 80.69 384 ALA A CA 1
ATOM 3115 C C . ALA A 1 384 ? 0.029 11.217 9.593 1.00 80.69 384 ALA A C 1
ATOM 3117 O O . ALA A 1 384 ? 0.722 12.113 9.115 1.00 80.69 384 ALA A O 1
ATOM 3118 N N . LEU A 1 385 ? 0.309 9.921 9.391 1.00 79.25 385 LEU A N 1
ATOM 3119 C CA . LEU A 1 385 ? 1.579 9.397 8.863 1.00 79.25 385 LEU A CA 1
ATOM 3120 C C . LEU A 1 385 ? 2.792 10.121 9.486 1.00 79.25 385 LEU A C 1
ATOM 3122 O O . LEU A 1 385 ? 3.656 10.657 8.793 1.00 79.25 385 LEU A O 1
ATOM 3126 N N . SER A 1 386 ? 2.824 10.191 10.820 1.00 67.81 386 SER A N 1
ATOM 3127 C CA . SER A 1 386 ? 3.911 10.855 11.548 1.00 67.81 386 SER A CA 1
ATOM 3128 C C . SER A 1 386 ? 5.033 9.873 11.889 1.00 67.81 386 SER A C 1
ATOM 3130 O O . SER A 1 386 ? 4.779 8.746 12.334 1.00 67.81 386 SER A O 1
ATOM 3132 N N . ALA A 1 387 ? 6.279 10.309 11.689 1.00 57.19 387 ALA A N 1
ATOM 3133 C CA . ALA A 1 387 ? 7.477 9.609 12.150 1.00 57.19 387 ALA A CA 1
ATOM 3134 C C . ALA A 1 387 ? 7.705 9.806 13.659 1.00 57.19 387 ALA A C 1
ATOM 3136 O O . ALA A 1 387 ? 8.259 8.931 14.327 1.00 57.19 387 ALA A O 1
ATOM 3137 N N . GLU A 1 388 ? 7.239 10.929 14.209 1.00 54.19 388 GLU A N 1
ATOM 3138 C CA . GLU A 1 388 ? 7.435 11.271 15.609 1.00 54.19 388 GLU A CA 1
ATOM 3139 C C . GLU A 1 388 ? 6.411 10.573 16.504 1.00 54.19 388 GLU A C 1
ATOM 3141 O O . GLU A 1 388 ? 5.201 10.556 16.254 1.00 54.19 388 GLU A O 1
ATOM 3146 N N . THR A 1 389 ? 6.894 10.056 17.632 1.00 46.88 389 THR A N 1
ATOM 3147 C CA . THR A 1 389 ? 6.063 9.839 18.813 1.00 46.88 389 THR A CA 1
ATOM 3148 C C . THR A 1 389 ? 5.652 11.198 19.369 1.00 46.88 389 THR A C 1
ATOM 3150 O O . THR A 1 389 ? 6.174 11.630 20.396 1.00 46.88 389 THR A O 1
ATOM 3153 N N . LEU A 1 390 ? 4.715 11.883 18.708 1.00 45.84 390 LEU A N 1
ATOM 3154 C CA . LEU A 1 390 ? 3.969 12.949 19.367 1.00 45.84 390 LEU A CA 1
ATOM 3155 C C . LEU A 1 390 ? 3.445 12.360 20.686 1.00 45.84 390 LEU A C 1
ATOM 3157 O O . LEU A 1 390 ? 2.897 11.246 20.673 1.00 45.84 390 LEU A O 1
ATOM 3161 N N . PRO A 1 391 ? 3.667 13.022 21.836 1.00 39.34 391 PRO A N 1
ATOM 3162 C CA . PRO A 1 391 ? 3.238 12.484 23.111 1.00 39.34 391 PRO A CA 1
ATOM 3163 C C . PRO A 1 391 ? 1.750 12.178 23.007 1.00 39.34 391 PRO A C 1
ATOM 3165 O O . PRO A 1 391 ? 0.968 13.047 22.626 1.00 39.34 391 PRO A O 1
ATOM 3168 N N . ALA A 1 392 ? 1.340 10.970 23.397 1.00 44.19 392 ALA A N 1
ATOM 3169 C CA . ALA A 1 392 ? -0.069 10.569 23.469 1.00 44.19 392 ALA A CA 1
ATOM 3170 C C . ALA A 1 392 ? -0.948 11.555 24.286 1.00 44.19 392 ALA A C 1
ATOM 3172 O O . ALA A 1 392 ? -2.172 11.466 24.267 1.00 44.19 392 ALA A O 1
ATOM 3173 N N . PHE A 1 393 ? -0.320 12.501 24.994 1.00 35.59 393 PHE A N 1
ATOM 3174 C CA . PHE A 1 393 ? -0.929 13.604 25.725 1.00 35.59 393 PHE A CA 1
ATOM 3175 C C . PHE A 1 393 ? -1.327 14.826 24.880 1.00 35.59 393 PHE A C 1
ATOM 3177 O O . PHE A 1 393 ? -2.287 15.489 25.260 1.00 35.59 393 PHE A O 1
ATOM 3184 N N . VAL A 1 394 ? -0.695 15.100 23.729 1.00 42.94 394 VAL A N 1
ATOM 3185 C CA . VAL A 1 394 ? -1.084 16.234 22.852 1.00 42.94 394 VAL A CA 1
ATOM 3186 C C . VAL A 1 394 ? -2.441 15.977 22.172 1.00 42.94 394 VAL A C 1
ATOM 3188 O O . VAL A 1 394 ? -3.136 16.906 21.788 1.00 42.94 394 VAL A O 1
ATOM 3191 N N . LEU A 1 395 ? -2.880 14.715 22.120 1.00 46.66 395 LEU A N 1
ATOM 3192 C CA . LEU A 1 395 ? -4.170 14.292 21.558 1.00 46.66 395 LEU A CA 1
ATOM 3193 C C . LEU A 1 395 ? -5.283 14.115 22.608 1.00 46.66 395 LEU A C 1
ATOM 3195 O O . LEU A 1 395 ? -6.383 13.673 22.267 1.00 46.66 395 LEU A O 1
ATOM 3199 N N . ARG A 1 396 ? -5.023 14.408 23.891 1.00 44.34 396 ARG A N 1
ATOM 3200 C CA . ARG A 1 396 ? -6.051 14.368 24.952 1.00 44.34 396 ARG A CA 1
ATOM 3201 C C . ARG A 1 396 ? -6.662 15.737 25.228 1.00 44.34 396 ARG A C 1
ATOM 3203 O O . ARG A 1 396 ? -7.862 15.792 25.468 1.00 44.34 396 ARG A O 1
ATOM 3210 N N . SER A 1 397 ? -5.891 16.817 25.117 1.00 46.81 397 SER A N 1
ATOM 3211 C CA . SER A 1 397 ? -6.440 18.172 25.034 1.00 46.81 397 SER A CA 1
ATOM 3212 C C . SER A 1 397 ? -7.124 18.359 23.678 1.00 46.81 397 SER A C 1
ATOM 3214 O O . SER A 1 397 ? -6.535 18.063 22.646 1.00 46.81 397 SER A O 1
ATOM 3216 N N . GLU A 1 398 ? -8.369 18.830 23.664 1.00 52.28 398 GLU A N 1
ATOM 3217 C CA . GLU A 1 398 ? -9.160 19.094 22.444 1.00 52.28 398 GLU A CA 1
ATOM 3218 C C . GLU A 1 398 ? -8.548 20.154 21.518 1.00 52.28 398 GLU A C 1
ATOM 3220 O O . GLU A 1 398 ? -8.923 20.272 20.354 1.00 52.28 398 GLU A O 1
ATOM 3225 N N . VAL A 1 399 ? -7.559 20.892 22.013 1.00 45.62 399 VAL A N 1
ATOM 3226 C CA . VAL A 1 399 ? -6.842 21.921 21.272 1.00 45.62 399 VAL A CA 1
ATOM 3227 C C . VAL A 1 399 ? -5.858 21.238 20.309 1.00 45.62 399 VAL A C 1
ATOM 3229 O O . VAL A 1 399 ? -4.825 20.735 20.742 1.00 45.62 399 VAL A O 1
ATOM 3232 N N . ASN A 1 400 ? -6.189 21.234 19.010 1.00 54.72 400 ASN A N 1
ATOM 3233 C CA . ASN A 1 400 ? -5.405 20.714 17.868 1.00 54.72 400 ASN A CA 1
ATOM 3234 C C . ASN A 1 400 ? -5.543 19.217 17.513 1.00 54.72 400 ASN A C 1
ATOM 3236 O O . ASN A 1 400 ? -4.631 18.652 16.903 1.00 54.72 400 ASN A O 1
ATOM 3240 N N . LYS A 1 401 ? -6.664 18.551 17.824 1.00 64.81 401 LYS A N 1
ATOM 3241 C CA . LYS A 1 401 ? -6.901 17.192 17.293 1.00 64.81 401 LYS A CA 1
ATOM 3242 C C . LYS A 1 401 ? -7.203 17.229 15.791 1.00 64.81 401 LYS A C 1
ATOM 3244 O O . LYS A 1 401 ? -8.013 18.037 15.344 1.00 64.81 401 LYS A O 1
ATOM 3249 N N . ASP A 1 402 ? -6.587 16.322 15.031 1.00 71.94 402 ASP A N 1
ATOM 3250 C CA . ASP A 1 402 ? -6.893 16.112 13.611 1.00 71.94 402 ASP A CA 1
ATOM 3251 C C . ASP A 1 402 ? -8.407 15.844 13.438 1.00 71.94 402 ASP A C 1
ATOM 3253 O O . ASP A 1 402 ? -8.939 14.933 14.088 1.00 71.94 402 ASP A O 1
ATOM 3257 N N . PRO A 1 403 ? -9.127 16.604 12.587 1.00 80.06 403 PRO A N 1
ATOM 3258 C CA . PRO A 1 403 ? -10.563 16.424 12.382 1.00 80.06 403 PRO A CA 1
ATOM 3259 C C . PRO A 1 403 ? -10.923 15.013 11.899 1.00 80.06 403 PRO A C 1
ATOM 3261 O O . PRO A 1 403 ? -11.974 14.490 12.280 1.00 80.06 403 PRO A O 1
ATOM 3264 N N . LYS A 1 404 ? -10.053 14.361 11.109 1.00 81.94 404 LYS A N 1
ATOM 3265 C CA . LYS A 1 404 ? -10.260 12.972 10.674 1.00 81.94 404 LYS A CA 1
ATOM 3266 C C . LYS A 1 404 ? -10.220 12.025 11.867 1.00 81.94 404 LYS A C 1
ATOM 3268 O O . LYS A 1 404 ? -11.096 11.173 11.994 1.00 81.94 404 LYS A O 1
ATOM 3273 N N . TYR A 1 405 ? -9.250 12.200 12.764 1.00 84.44 405 TYR A N 1
ATOM 3274 C CA . TYR A 1 405 ? -9.132 11.387 13.973 1.00 84.44 405 TYR A CA 1
ATOM 3275 C C . TYR A 1 405 ? -10.335 11.566 14.901 1.00 84.44 405 TYR A C 1
ATOM 3277 O O . TYR A 1 405 ? -10.920 10.572 15.320 1.00 84.44 405 TYR A O 1
ATOM 3285 N N . THR A 1 406 ? -10.760 12.804 15.164 1.00 84.12 406 THR A N 1
ATOM 3286 C CA . THR A 1 406 ? -11.946 13.080 15.995 1.00 84.12 406 THR A CA 1
ATOM 3287 C C . THR A 1 406 ? -13.198 12.413 15.424 1.00 84.12 406 THR A C 1
ATOM 3289 O O . THR A 1 406 ? -13.964 11.799 16.163 1.00 84.12 406 THR A O 1
ATOM 3292 N N . LYS A 1 407 ? -13.382 12.452 14.098 1.00 88.50 407 LYS A N 1
ATOM 3293 C CA . LYS A 1 407 ? -14.502 11.766 13.445 1.00 88.50 407 LYS A CA 1
ATOM 3294 C C . LYS A 1 407 ? -14.426 10.244 13.610 1.00 88.50 407 LYS A C 1
ATOM 3296 O O . LYS A 1 407 ? -15.429 9.637 13.965 1.00 88.50 407 LYS A O 1
ATOM 3301 N N . VAL A 1 408 ? -13.251 9.636 13.420 1.00 88.25 408 VAL A N 1
ATOM 3302 C CA . VAL A 1 408 ? -13.058 8.195 13.677 1.00 88.25 408 VAL A CA 1
ATOM 3303 C C . VAL A 1 408 ? -13.363 7.848 15.137 1.00 88.25 408 VAL A C 1
ATOM 3305 O O . VAL A 1 408 ? -14.044 6.860 15.400 1.00 88.25 408 VAL A O 1
ATOM 3308 N N . GLN A 1 409 ? -12.888 8.652 16.093 1.00 87.94 409 GLN A N 1
ATOM 3309 C CA . GLN A 1 409 ? -13.170 8.433 17.513 1.00 87.94 409 GLN A CA 1
ATOM 3310 C C . GLN A 1 409 ? -14.673 8.448 17.797 1.00 87.94 409 GLN A C 1
ATOM 3312 O O . GLN A 1 409 ? -15.163 7.542 18.469 1.00 87.94 409 GLN A O 1
ATOM 3317 N N . ASN A 1 410 ? -15.397 9.433 17.262 1.00 89.00 410 ASN A N 1
ATOM 3318 C CA . ASN A 1 410 ? -16.843 9.540 17.440 1.00 89.00 410 ASN A CA 1
ATOM 3319 C C . ASN A 1 410 ? -17.573 8.314 16.884 1.00 89.00 410 ASN A C 1
ATOM 3321 O O . ASN A 1 410 ? -18.436 7.777 17.561 1.00 89.00 410 ASN A O 1
ATOM 3325 N N . GLU A 1 411 ? -17.175 7.801 15.723 1.00 91.50 411 GLU A N 1
ATOM 3326 C CA . GLU A 1 411 ? -17.806 6.627 15.100 1.00 91.50 411 GLU A CA 1
ATOM 3327 C C . GLU A 1 411 ? -17.601 5.339 15.904 1.00 91.50 411 GLU A C 1
ATOM 3329 O O . GLU A 1 411 ? -18.505 4.511 16.019 1.00 91.50 411 GLU A O 1
ATOM 3334 N N . PHE A 1 412 ? -16.426 5.157 16.512 1.00 90.94 412 PHE A N 1
ATOM 3335 C CA . PHE A 1 412 ? -16.220 4.049 17.446 1.00 90.94 412 PHE A CA 1
ATOM 3336 C C . PHE A 1 412 ? -16.990 4.242 18.759 1.00 90.94 412 PHE A C 1
ATOM 3338 O O . PHE A 1 412 ? -17.453 3.263 19.346 1.00 90.94 412 PHE A O 1
ATOM 3345 N N . LEU A 1 413 ? -17.141 5.481 19.238 1.00 89.38 413 LEU A N 1
ATOM 3346 C CA . LEU A 1 413 ? -17.962 5.773 20.415 1.00 89.38 413 LEU A CA 1
ATOM 3347 C C . LEU A 1 413 ? -19.456 5.571 20.128 1.00 89.38 413 LEU A C 1
ATOM 3349 O O . LEU A 1 413 ? -20.166 5.046 20.980 1.00 89.38 413 LEU A O 1
ATOM 3353 N N . GLU A 1 414 ? -19.929 5.883 18.925 1.00 90.88 414 GLU A N 1
ATOM 3354 C CA . GLU A 1 414 ? -21.277 5.534 18.471 1.00 90.88 414 GLU A CA 1
ATOM 3355 C C . GLU A 1 414 ? -21.479 4.019 18.472 1.00 90.88 414 GLU A C 1
ATOM 3357 O O . GLU A 1 414 ? -22.448 3.544 19.059 1.00 90.88 414 GLU A O 1
ATOM 3362 N N . ALA A 1 415 ? -20.537 3.242 17.922 1.00 89.12 415 ALA A N 1
ATOM 3363 C CA . ALA A 1 415 ? -20.588 1.779 17.993 1.00 89.12 415 ALA A CA 1
ATOM 3364 C C . ALA A 1 415 ? -20.613 1.267 19.449 1.00 89.12 415 ALA A C 1
ATOM 3366 O O . ALA A 1 415 ? -21.332 0.319 19.771 1.00 89.12 415 ALA A O 1
ATOM 3367 N N . PHE A 1 416 ? -19.868 1.916 20.350 1.00 89.12 416 PHE A N 1
ATOM 3368 C CA . PHE A 1 416 ? -19.922 1.640 21.785 1.00 89.12 416 PHE A CA 1
ATOM 3369 C C . PHE A 1 416 ? -21.314 1.925 22.369 1.00 89.12 416 PHE A C 1
ATOM 3371 O O . PHE A 1 416 ? -21.846 1.077 23.084 1.00 89.12 416 PHE A O 1
ATOM 3378 N N . HIS A 1 417 ? -21.926 3.071 22.065 1.00 88.25 417 HIS A N 1
ATOM 3379 C CA . HIS A 1 417 ? -23.261 3.418 22.558 1.00 88.25 417 HIS A CA 1
ATOM 3380 C C . HIS A 1 417 ? -24.346 2.493 21.995 1.00 88.25 417 HIS A C 1
ATOM 3382 O O . HIS A 1 417 ? -25.174 2.001 22.762 1.00 88.25 417 HIS A O 1
ATOM 3388 N N . GLU A 1 418 ? -24.301 2.182 20.697 1.00 88.62 418 GLU A N 1
ATOM 3389 C CA . GLU A 1 418 ? -25.212 1.232 20.051 1.00 88.62 418 GLU A CA 1
ATOM 3390 C C . GLU A 1 418 ? -25.155 -0.139 20.719 1.00 88.62 418 GLU A C 1
ATOM 3392 O O . GLU A 1 418 ? -26.192 -0.721 21.029 1.00 88.62 418 GLU A O 1
ATOM 3397 N N . ALA A 1 419 ? -23.960 -0.632 21.036 1.00 86.56 419 ALA A N 1
ATOM 3398 C CA . ALA A 1 419 ? -23.811 -1.909 21.715 1.00 86.56 419 ALA A CA 1
ATOM 3399 C C . ALA A 1 419 ? -24.451 -1.949 23.119 1.00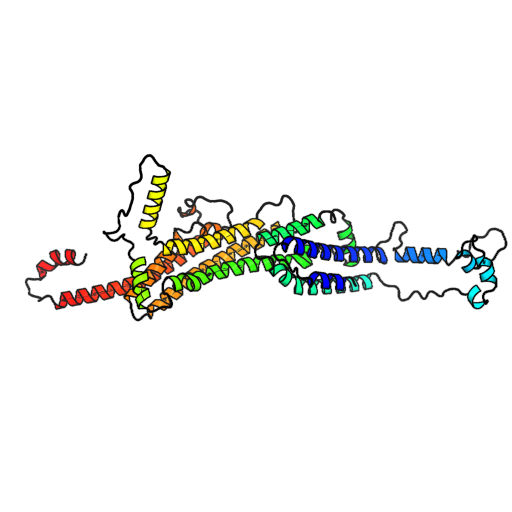 86.56 419 ALA A C 1
ATOM 3401 O O . ALA A 1 419 ? -24.905 -3.007 23.564 1.00 86.56 419 ALA A O 1
ATOM 3402 N N . HIS A 1 420 ? -24.521 -0.817 23.826 1.00 85.44 420 HIS A N 1
ATOM 3403 C CA . HIS A 1 420 ? -25.140 -0.755 25.155 1.00 85.44 420 HIS A CA 1
ATOM 3404 C C . HIS A 1 420 ? -26.670 -0.784 25.105 1.00 85.44 420 HIS A C 1
ATOM 3406 O O . HIS A 1 420 ? -27.293 -1.131 26.107 1.00 85.44 420 HIS A O 1
ATOM 3412 N N . THR A 1 421 ? -27.291 -0.478 23.962 1.00 87.00 421 THR A N 1
ATOM 3413 C CA . THR A 1 421 ? -28.759 -0.473 23.826 1.00 87.00 421 THR A CA 1
ATOM 3414 C C . THR A 1 421 ? -29.374 -1.847 24.111 1.00 87.00 421 THR A C 1
ATOM 3416 O O . THR A 1 421 ? -30.353 -1.940 24.851 1.00 87.00 421 THR A O 1
ATOM 3419 N N . LEU A 1 422 ? -28.748 -2.927 23.626 1.00 81.00 422 LEU A N 1
ATOM 3420 C CA . LEU A 1 422 ? -29.167 -4.306 23.898 1.00 81.00 422 LEU A CA 1
ATOM 3421 C C . LEU A 1 422 ? -29.139 -4.621 25.397 1.00 81.00 422 LEU A C 1
ATOM 3423 O O . LEU A 1 422 ? -30.100 -5.171 25.935 1.00 81.00 422 LEU A O 1
ATOM 3427 N N . TRP A 1 423 ? -28.073 -4.218 26.086 1.00 82.50 423 TRP A N 1
ATOM 3428 C CA . TRP A 1 423 ? -27.944 -4.415 27.528 1.00 82.50 423 TRP A CA 1
ATOM 3429 C C . TRP A 1 423 ? -28.960 -3.588 28.326 1.00 82.50 423 TRP A C 1
ATOM 3431 O O . TRP A 1 423 ? -29.592 -4.118 29.239 1.00 82.50 423 TRP A O 1
ATOM 3441 N N . LEU A 1 424 ? -29.173 -2.323 27.949 1.00 83.38 424 LEU A N 1
ATOM 3442 C CA . LEU A 1 424 ? -30.184 -1.460 28.567 1.00 83.38 424 LEU A CA 1
ATOM 3443 C C . LEU A 1 424 ? -31.590 -2.050 28.411 1.00 83.38 424 LEU A C 1
ATOM 3445 O O . LEU A 1 424 ? -32.316 -2.138 29.396 1.00 83.38 424 LEU A O 1
ATOM 3449 N N . SER A 1 425 ? -31.940 -2.543 27.219 1.00 84.31 425 SER A N 1
ATOM 3450 C CA . SER A 1 425 ? -33.244 -3.177 26.975 1.00 84.31 425 SER A CA 1
ATOM 3451 C C . SER A 1 425 ? -33.448 -4.451 27.808 1.00 84.31 425 SER A C 1
ATOM 3453 O O . SER A 1 425 ? -34.544 -4.717 28.307 1.00 84.31 425 SER A O 1
ATOM 3455 N N . LEU A 1 426 ? -32.382 -5.235 28.016 1.00 81.56 426 LEU A N 1
ATOM 3456 C CA . LEU A 1 426 ? -32.415 -6.426 28.862 1.00 81.56 426 LEU A CA 1
ATOM 3457 C C . LEU A 1 426 ? -32.588 -6.054 30.340 1.00 81.56 426 LEU A C 1
ATOM 3459 O O . LEU A 1 426 ? -33.367 -6.696 31.047 1.00 81.56 426 LEU A O 1
ATOM 3463 N N . LEU A 1 427 ? -31.874 -5.030 30.813 1.00 80.81 427 LEU A N 1
ATOM 3464 C CA . LEU A 1 427 ? -32.026 -4.514 32.172 1.00 80.81 427 LEU A CA 1
ATOM 3465 C C . LEU A 1 427 ? -33.428 -3.974 32.421 1.00 80.81 427 LEU A C 1
ATOM 3467 O O . LEU A 1 427 ? -34.021 -4.319 33.438 1.00 80.81 427 LEU A O 1
ATOM 3471 N N . GLU A 1 428 ? -33.963 -3.180 31.497 1.00 84.75 428 GLU A N 1
ATOM 3472 C CA . GLU A 1 428 ? -35.312 -2.625 31.582 1.00 84.75 428 GLU A CA 1
ATOM 3473 C C . GLU A 1 428 ? -36.362 -3.739 31.651 1.00 84.75 428 GLU A C 1
ATOM 3475 O O . GLU A 1 428 ? -37.236 -3.714 32.519 1.00 84.75 428 GLU A O 1
ATOM 3480 N N . SER A 1 429 ? -36.232 -4.774 30.813 1.00 84.56 429 SER A N 1
ATOM 3481 C CA . SER A 1 429 ? -37.118 -5.943 30.839 1.00 84.56 429 SER A CA 1
ATOM 3482 C C . SER A 1 429 ? -37.026 -6.712 32.161 1.00 84.56 429 SER A C 1
ATOM 3484 O O . SER A 1 429 ? -38.053 -7.068 32.735 1.00 84.56 429 SER A O 1
ATOM 3486 N N . ASN A 1 430 ? -35.814 -6.965 32.664 1.00 83.56 430 ASN A N 1
ATOM 3487 C CA . ASN A 1 430 ? -35.609 -7.687 33.923 1.00 83.56 430 ASN A CA 1
ATOM 3488 C C . ASN A 1 430 ? -36.103 -6.884 35.130 1.00 83.56 430 ASN A C 1
ATOM 3490 O O . ASN A 1 430 ? -36.672 -7.448 36.064 1.00 83.56 430 ASN A O 1
ATOM 3494 N N . PHE A 1 431 ? -35.870 -5.571 35.122 1.00 83.12 431 PHE A N 1
ATOM 3495 C CA . PHE A 1 431 ? -36.345 -4.659 36.151 1.00 83.12 431 PHE A CA 1
ATOM 3496 C C . PHE A 1 431 ? -37.870 -4.609 36.160 1.00 83.12 431 PHE A C 1
ATOM 3498 O O . PHE A 1 431 ? -38.469 -4.793 37.213 1.00 83.12 431 PHE A O 1
ATOM 3505 N N . SER A 1 432 ? -38.495 -4.452 34.990 1.00 85.00 432 SER A N 1
ATOM 3506 C CA . SER A 1 432 ? -39.953 -4.429 34.845 1.00 85.00 432 SER A CA 1
ATOM 3507 C C . SER A 1 432 ? -40.589 -5.730 35.328 1.00 85.00 432 SER A C 1
ATOM 3509 O O . SER A 1 432 ? -41.546 -5.688 36.094 1.00 85.00 432 SER A O 1
ATOM 3511 N N . GLN A 1 433 ? -40.013 -6.881 34.965 1.00 85.62 433 GLN A N 1
ATOM 3512 C CA . GLN A 1 433 ? -40.503 -8.182 35.417 1.00 85.62 433 GLN A CA 1
ATOM 3513 C C . GLN A 1 433 ? -40.384 -8.341 36.940 1.00 85.62 433 GLN A C 1
ATOM 3515 O O . GLN A 1 433 ? -41.347 -8.734 37.594 1.00 85.62 433 GLN A O 1
ATOM 3520 N N . LYS A 1 434 ? -39.232 -7.996 37.530 1.00 83.12 434 LYS A N 1
ATOM 3521 C CA . LYS A 1 434 ? -39.051 -8.052 38.991 1.00 83.12 434 LYS A CA 1
ATOM 3522 C C . LYS A 1 434 ? -39.969 -7.081 39.722 1.00 83.12 434 LYS A C 1
ATOM 3524 O O . LYS A 1 434 ? -40.503 -7.421 40.773 1.00 83.12 434 LYS A O 1
ATOM 3529 N N . LEU A 1 435 ? -40.149 -5.878 39.183 1.00 81.75 435 LEU A N 1
ATOM 3530 C CA . LEU A 1 435 ? -41.064 -4.891 39.735 1.00 81.75 435 LEU A CA 1
ATOM 3531 C C . LEU A 1 435 ? -42.498 -5.433 39.704 1.00 81.75 435 LEU A C 1
ATOM 3533 O O . LEU A 1 435 ? -43.180 -5.384 40.719 1.00 81.75 435 LEU A O 1
ATOM 3537 N N . GLU A 1 436 ? -42.934 -6.020 38.588 1.00 84.00 436 GLU A N 1
ATOM 3538 C CA . GLU A 1 436 ? -44.254 -6.645 38.455 1.00 84.00 436 GLU A CA 1
ATOM 3539 C C . GLU A 1 436 ? -44.443 -7.817 39.431 1.00 84.00 436 GLU A C 1
ATOM 3541 O O . GLU A 1 436 ? -45.486 -7.918 40.079 1.00 84.00 436 GLU A O 1
ATOM 3546 N N . GLU A 1 437 ? -43.429 -8.669 39.599 1.00 84.06 437 GLU A N 1
ATOM 3547 C CA . GLU A 1 437 ? -43.429 -9.752 40.590 1.00 84.06 437 GLU A CA 1
ATOM 3548 C C . GLU A 1 437 ? -43.584 -9.210 42.021 1.00 84.06 437 GLU A C 1
ATOM 3550 O O . GLU A 1 437 ? -44.415 -9.709 42.781 1.00 84.06 437 GLU A O 1
ATOM 3555 N N . ILE A 1 438 ? -42.849 -8.151 42.382 1.00 81.06 438 ILE A N 1
ATOM 3556 C CA . ILE A 1 438 ? -42.929 -7.510 43.705 1.00 81.06 438 ILE A CA 1
ATOM 3557 C C . ILE A 1 438 ? -44.300 -6.851 43.919 1.00 81.06 438 ILE A C 1
ATOM 3559 O O . ILE A 1 438 ? -44.905 -7.020 44.981 1.00 81.06 438 ILE A O 1
ATOM 3563 N N . LEU A 1 439 ? -44.814 -6.133 42.916 1.00 78.81 439 LEU A N 1
ATOM 3564 C CA . LEU A 1 439 ? -46.121 -5.467 42.956 1.00 78.81 439 LEU A CA 1
ATOM 3565 C C . LEU A 1 439 ? -47.280 -6.473 43.070 1.00 78.81 439 LEU A C 1
ATOM 3567 O O . LEU A 1 439 ? -48.280 -6.181 43.723 1.00 78.81 439 LEU A O 1
ATOM 3571 N N . ARG A 1 440 ? -47.157 -7.662 42.461 1.00 77.81 440 ARG A N 1
ATOM 3572 C CA . ARG A 1 440 ? -48.153 -8.746 42.568 1.00 77.81 440 ARG A CA 1
ATOM 3573 C C . ARG A 1 440 ? -48.054 -9.527 43.875 1.00 77.81 440 ARG A C 1
ATOM 3575 O O . ARG A 1 440 ? -49.074 -9.983 44.386 1.00 77.81 440 ARG A O 1
ATOM 3582 N N . ALA A 1 441 ? -46.847 -9.709 44.406 1.00 75.56 441 ALA A N 1
ATOM 3583 C CA . ALA A 1 441 ? -46.619 -10.436 45.654 1.00 75.56 441 ALA A CA 1
ATOM 3584 C C . ALA A 1 441 ? -46.992 -9.618 46.903 1.00 75.56 441 ALA A C 1
ATOM 3586 O O . ALA A 1 441 ? -47.223 -10.186 47.973 1.00 75.56 441 ALA A O 1
ATOM 3587 N N . THR A 1 442 ? -47.056 -8.290 46.788 1.00 70.88 442 THR A N 1
ATOM 3588 C CA . THR A 1 442 ? -47.431 -7.402 47.891 1.00 70.88 442 THR A CA 1
ATOM 3589 C C . THR A 1 442 ? -48.952 -7.345 48.056 1.00 70.88 442 THR A C 1
ATOM 3591 O O . THR A 1 442 ? -49.696 -7.023 47.133 1.00 70.88 442 THR A O 1
ATOM 3594 N N . LYS A 1 443 ? -49.443 -7.673 49.259 1.00 61.22 443 LYS A N 1
ATOM 3595 C CA . LYS A 1 443 ? -50.841 -7.438 49.639 1.00 61.22 443 LYS A CA 1
ATOM 3596 C C . LYS A 1 443 ? -50.988 -5.964 49.994 1.00 61.22 443 LYS A C 1
ATOM 3598 O O . LYS A 1 443 ? -50.469 -5.523 51.013 1.00 61.22 443 LYS A O 1
ATOM 3603 N N . TRP A 1 444 ? -51.668 -5.218 49.138 1.00 60.47 444 TRP A N 1
ATOM 3604 C CA . TRP A 1 444 ? -51.914 -3.795 49.321 1.00 60.47 444 TRP A CA 1
ATOM 3605 C C . TRP A 1 444 ? -52.973 -3.592 50.409 1.00 60.47 444 TRP A C 1
ATOM 3607 O O . TRP A 1 444 ? -54.167 -3.712 50.138 1.00 60.47 444 TRP A O 1
ATOM 3617 N N . ASP A 1 445 ? -52.543 -3.330 51.646 1.00 58.41 445 ASP A N 1
ATOM 3618 C CA . ASP A 1 445 ? -53.410 -2.784 52.693 1.00 58.41 445 ASP A CA 1
ATOM 3619 C C . ASP A 1 445 ? -53.171 -1.273 52.869 1.00 58.41 445 ASP A C 1
ATOM 3621 O O . ASP A 1 445 ? -52.129 -0.732 52.490 1.00 58.41 445 ASP A O 1
ATOM 3625 N N . ASN A 1 446 ? -54.155 -0.574 53.438 1.00 53.88 446 ASN A N 1
ATOM 3626 C CA . ASN A 1 446 ? -54.116 0.882 53.618 1.00 53.88 446 ASN A CA 1
ATOM 3627 C C . ASN A 1 446 ? -53.054 1.363 54.636 1.00 53.88 446 ASN A C 1
ATOM 3629 O O . ASN A 1 446 ? -52.894 2.569 54.806 1.00 53.88 446 ASN A O 1
ATOM 3633 N N . GLY A 1 447 ? -52.323 0.460 55.303 1.00 54.16 447 GLY A N 1
ATOM 3634 C CA . GLY A 1 447 ? -51.180 0.769 56.169 1.00 54.16 447 GLY A CA 1
ATOM 3635 C C . GLY A 1 447 ? -49.826 0.727 55.447 1.00 54.16 447 GLY A C 1
ATOM 3636 O O . GLY A 1 447 ? -48.845 1.265 55.957 1.00 54.16 447 GLY A O 1
ATOM 3637 N N . CYS A 1 448 ? -49.747 0.148 54.243 1.00 51.16 448 CYS A N 1
ATOM 3638 C CA . CYS A 1 448 ? -48.498 0.044 53.481 1.00 51.16 448 CYS A CA 1
ATOM 3639 C C . CYS A 1 448 ? -47.991 1.371 52.892 1.00 51.16 448 CYS A C 1
ATOM 3641 O O . CYS A 1 448 ? -46.804 1.459 52.582 1.00 51.16 448 CYS A O 1
ATOM 3643 N N . ALA A 1 449 ? -48.822 2.409 52.758 1.00 51.91 449 ALA A N 1
ATOM 3644 C CA . ALA A 1 449 ? -48.423 3.668 52.116 1.00 51.91 449 ALA A CA 1
ATOM 3645 C C . ALA A 1 449 ? -47.227 4.362 52.806 1.00 51.91 449 ALA A C 1
ATOM 3647 O O . ALA A 1 449 ? -46.402 4.965 52.127 1.00 51.91 449 ALA A O 1
ATOM 3648 N N . SER A 1 450 ? -47.068 4.219 54.128 1.00 50.41 450 SER A N 1
ATOM 3649 C CA . SER A 1 450 ? -45.954 4.829 54.876 1.00 50.41 450 SER A CA 1
ATOM 3650 C C . SER A 1 450 ? -44.663 3.996 54.885 1.00 50.41 450 SER A C 1
ATOM 3652 O O . SER A 1 450 ? -43.606 4.505 55.248 1.00 50.41 450 SER A O 1
ATOM 3654 N N . ALA A 1 451 ? -44.714 2.713 54.504 1.00 48.56 451 ALA A N 1
ATOM 3655 C CA . ALA A 1 451 ? -43.546 1.818 54.487 1.00 48.56 451 ALA A CA 1
ATOM 3656 C C . ALA A 1 451 ? -42.792 1.826 53.141 1.00 48.56 451 ALA A C 1
ATOM 3658 O O . ALA A 1 451 ? -41.643 1.376 53.055 1.00 48.56 451 ALA A O 1
ATOM 3659 N N . TRP A 1 452 ? -43.430 2.348 52.088 1.00 48.56 452 TRP A N 1
ATOM 3660 C CA . TRP A 1 452 ? -42.861 2.444 50.743 1.00 48.56 452 TRP A CA 1
ATOM 3661 C C . TRP A 1 452 ? -41.696 3.440 50.655 1.00 48.56 452 TRP A C 1
ATOM 3663 O O . TRP A 1 452 ? -40.717 3.148 49.968 1.00 48.56 452 TRP A O 1
ATOM 3673 N N . GLU A 1 453 ? -41.739 4.548 51.402 1.00 50.09 453 GLU A N 1
ATOM 3674 C CA . GLU A 1 453 ? -40.678 5.570 51.386 1.00 50.09 453 GLU A CA 1
ATOM 3675 C C . GLU A 1 453 ? -39.353 5.080 51.987 1.00 50.09 453 GLU A C 1
ATOM 3677 O O . GLU A 1 453 ? -38.281 5.488 51.547 1.00 50.09 453 GLU A O 1
ATOM 3682 N N . THR A 1 454 ? -39.399 4.174 52.964 1.00 48.19 454 THR A N 1
ATOM 3683 C CA . THR A 1 454 ? -38.210 3.763 53.729 1.00 48.19 454 THR A CA 1
ATOM 3684 C C . THR A 1 454 ? -37.607 2.439 53.270 1.00 48.19 454 THR A C 1
ATOM 3686 O O . THR A 1 454 ? -36.404 2.233 53.425 1.00 48.19 454 THR A O 1
ATOM 3689 N N . THR A 1 455 ? -38.400 1.542 52.673 1.00 44.94 455 THR A N 1
ATOM 3690 C CA . THR A 1 455 ? -37.966 0.149 52.448 1.00 44.94 455 THR A CA 1
ATOM 3691 C C . THR A 1 455 ? -37.677 -0.188 50.982 1.00 44.94 455 THR A C 1
ATOM 3693 O O . THR A 1 455 ? -36.832 -1.044 50.711 1.00 44.94 455 THR A O 1
ATOM 3696 N N . CYS A 1 456 ? -38.326 0.476 50.017 1.00 41.94 456 CYS A N 1
ATOM 3697 C CA . CYS A 1 456 ? -38.119 0.171 48.594 1.00 41.94 456 CYS A CA 1
ATOM 3698 C C . CYS A 1 456 ? -36.802 0.736 48.044 1.00 41.94 456 CYS A C 1
ATOM 3700 O O . CYS A 1 456 ? -36.128 0.049 47.282 1.00 41.94 456 CYS A O 1
ATOM 3702 N N . LEU A 1 457 ? -36.367 1.920 48.490 1.00 40.84 457 LEU A N 1
ATOM 3703 C CA . LEU A 1 457 ? -35.098 2.523 48.052 1.00 40.84 457 LEU A CA 1
ATOM 3704 C C . LEU A 1 457 ? -33.860 1.678 48.408 1.00 40.84 457 LEU A C 1
ATOM 3706 O O . LEU A 1 457 ? -32.859 1.745 47.707 1.00 40.84 457 LEU A O 1
ATOM 3710 N N . ILE A 1 458 ? -33.936 0.852 49.457 1.00 41.69 458 ILE A N 1
ATOM 3711 C CA . ILE A 1 458 ? -32.804 0.049 49.955 1.00 41.69 458 ILE A CA 1
ATOM 3712 C C . ILE A 1 458 ? -32.743 -1.349 49.309 1.00 41.69 458 ILE A C 1
ATOM 3714 O O . ILE A 1 458 ? -31.698 -1.986 49.337 1.00 41.69 458 ILE A O 1
ATOM 3718 N N . LYS A 1 459 ? -33.840 -1.843 48.716 1.00 36.09 459 LYS A N 1
ATOM 3719 C CA . LYS A 1 459 ? -33.877 -3.156 48.034 1.00 36.09 459 LYS A CA 1
ATOM 3720 C C . LYS A 1 459 ? -33.811 -3.076 46.504 1.00 36.09 459 LYS A C 1
ATOM 3722 O O . LYS A 1 459 ? -33.719 -4.119 45.859 1.00 36.09 459 LYS A O 1
ATOM 3727 N N . LEU A 1 460 ? -33.912 -1.872 45.937 1.00 36.59 460 LEU A N 1
ATOM 3728 C CA . LEU A 1 460 ? -33.847 -1.607 44.493 1.00 36.59 460 LEU A CA 1
ATOM 3729 C C . LEU A 1 460 ? -32.459 -1.128 44.017 1.00 36.59 460 LEU A C 1
ATOM 3731 O O . LEU A 1 460 ? -32.216 -1.151 42.811 1.00 36.59 460 LEU A O 1
ATOM 3735 N N . LEU A 1 461 ? -31.574 -0.729 44.941 1.00 33.19 461 LEU A N 1
ATOM 3736 C CA . LEU A 1 461 ? -30.123 -0.571 44.741 1.00 33.19 461 LEU A CA 1
ATOM 3737 C C . LEU A 1 461 ? -29.415 -1.880 45.104 1.00 33.19 461 LEU A C 1
ATOM 3739 O O . LEU A 1 461 ? -28.438 -2.223 44.402 1.00 33.19 461 LEU A O 1
#

Radius of gyration: 40.61 Å; chains: 1; bounding box: 106×47×127 Å

Sequence (461 aa):
MRTRVIEDLLQHKSKKMENSIHFIARQLKDIILVFKQTFAQIDNVFCLKKEDGMTLMEFYTSHFQKTFLIPSNTSSSGNGSQLPITRLFSPSSNVHLIIRYLPESVQKYKPDLDPGSSLALEDIRQIMTAWVERIEILLKEYLPEILLALDTEGKLVNVRFKIWTLLGEADADNTWQSISQRLLSRHYPIWERHLRDSFNSRSKQIIDEQLDILSNQPEKNVWPLIVPDSNKEEVSKSITMAMNIWPGIGSKAAFSLPNVSSKKELDQFKSALTDTVNDKTDISRKLQNMFDTLLYDLRKDVLVHLQPSENAIFCAEEDSNDIKAYFQNKCYESVMAYSFKLRSLIKHLHDWSNKKIASDISLFIARIARNIALSSKELPKALALSAETLPAFVLRSEVNKDPKYTKVQNEFLEAFHEAHTLWLSLLESNFSQKLEEILRATKWDNGCASAWETTCLIKLL